Protein 7XBJ (pdb70)

Solvent-accessible surface area: 27353 Å² total; per-residue (Å²): 84,110,30,102,246,55,32,36,0,5,94,1,0,11,33,0,5,138,19,0,114,14,198,143,39,41,15,43,82,0,8,13,5,0,3,0,9,0,0,4,43,30,34,15,58,78,79,100,89,9,53,118,44,18,108,97,32,64,97,45,0,5,144,23,2,50,107,26,0,44,69,0,8,26,16,0,5,6,86,85,0,25,90,21,0,48,53,0,0,46,25,0,2,100,40,7,37,144,116,28,86,26,146,99,130,38,57,26,78,0,0,63,6,42,146,72,62,6,74,87,15,55,73,48,4,30,0,0,0,0,0,3,21,0,6,26,146,14,48,102,100,32,134,123,104,48,22,15,28,4,10,82,36,1,13,26,0,0,2,0,0,1,0,10,5,36,0,0,133,44,0,8,45,87,122,7,6,107,64,24,126,116,160,24,31,100,34,0,77,134,161,86,50,8,46,115,11,3,0,33,17,48,194,108,58,18,29,2,14,8,91,81,9,62,112,48,67,67,50,10,21,0,75,136,8,66,90,35,0,38,120,94,1,11,34,9,0,34,38,0,0,83,0,65,73,1,84,13,16,78,102,134,66,60,41,64,107,87,51,183,50,222,61,48,43,7,11,104,6,9,149,95,15,74,0,10,0,23,22,53,101,119,90,48,37,0,48,0,18,3,0,0,57,103,88,195,153,51,76,100,21,123,27,46,109,153,133,32,22,0,9,76,3,0,13,33,1,4,146,17,0,115,21,192,165,42,51,16,47,100,0,10,18,3,0,2,0,9,1,0,3,15,27,32,14,54,76,82,100,92,13,60,149,39,15,106,128,51,90,71,55,0,7,150,33,2,51,97,21,0,37,51,0,15,24,2,1,6,10,72,69,1,30,87,0,0,43,32,0,0,59,22,10,26,130,115,117,63,67,107,0,2,60,6,48,147,31,98,80,161,119,17,55,67,50,21,36,0,0,0,0,0,12,25,0,2,27,134,14,140,101,51,25,44,102,33,0,13,21,0,0,0,2,0,1,1,7,4,40,0,0,132,53,0,6,29,133,105,7,9,119,65,43,112,130,45,75,74,25,91,105,101,36,9,39,103,34,1,2,50,37,141,84,32,22,2,19,13,94,42,10,71,80,76,64,99,111,13,52,1,38,118,10,68,97,43,0,31,111,86,2,20,42,4,0,44,31,0,0,74,20,65,57,2,137,7,6,94,82,53,84,48,69,96,51,120,40,129,46,52,52,14,10,54,13,25,126,65,25,10,0,28,0,31,15,51,108,116,89,60,28,0,59,0,47,30,2,2,104,102,258

Foldseek 3Di:
DDFDVPAVLLVLLVLLCVQLPLFPDLLNSLSSLLLSVLCVLVPNRDCVVDPVCLSHDNQVVLVVSLVSLVSLLLCLLALCNAVVLLVSLVVSLVCCDPVNPAHQQHFDLFQVTRPPGNVPDDSLNSSRVSLLSNPPSQDPPDDDPSSNSSSVSSVLVSLSNLQSYVNVVQQLDQCSAVVDDPVSNVCCVVVCSQPPPSHDHPVLSAAEHAPLCNVPVVLEPLVVDDPQLNVLVSCQNNVRSSPDASQCCVCVSRAWAADPDDQKIWTDSDPAWIWIWGADPPVNYIYTRHTGGHDD/DFDVFDFDPVVGPLLVLLVLLCVLLPLAPDLLNSLSSLLSSSLCRRVPNHHCVVDPPCCSPDNVVVLVVSVVSLLSLLLCLLALCNLVVLLVSLVVSLVVVFDDFQVGRPPDSVRQDSLSSSRVSLQSPCPSQPPVSSVSSVLVSLSNVASYVNLVQQADQVSVVVDDPPPVCVCPSQPPPSHDHVHAAEHAVLCNPPVVLEPLVVDDPQLNVLVSVQNSVRSSPDASVCNVVSCKADDPDDQWIWHDSDPAWIWIWGADPPVNYIYTNHTTGDD

Secondary structure (DSSP, 8-state):
-------HHHHHHHHHHHHTT----HHHHHHHHHHHHHHHHTT--SGGGS-TTTTT-HHHHHHHHHHHHHHHHHHHHSTTHHHHHHHHHHHHHHHHHHSSS--SS-----TTTTT--GGG--HHHHHHHHHHHHHTT--SS--STTHHHHHHHHHHHHHHHHHHSTHHHHHTSTHHHHTS-HHHHHHHHHTTTT-TTT--------EEE-HHHHH-GGGB-GGGS-HHHHHHHHHHHHHHHTT--S-TT------EEE-SSTTEEEEE-SSS-EEEEEEETTTTEEEEEEEESPP-/------------HHHHHHHHHHHHTT----HHHHHHHHHHHHHHHHTT--SGGGS-TTTTT-HHHHHHHHHHHHHHHHHHHHSTTHHHHHHHHHHHHHH------TTTTTS-GGG--HHHHHHHHHHHHHTT---HHHHHHHHHHHHHHHHSSHHHHHTSTHHHHTS----TTT--TT-TTT------EEE-HHHHSSGGGB-GGGS-HHHHHHHHHHHHHHHTT--GGGTTT--EEE-SSTT-EEEESSSSEEEEEEEETTTTEEEEEEEEE--

Structure (mmCIF, N/CA/C/O backbone):
data_7XBJ
#
_entry.id   7XBJ
#
_cell.length_a   94.576
_cell.length_b   97.029
_cell.length_c   147.953
_cell.angle_alpha   90.000
_cell.angle_beta   90.000
_cell.angle_gamma   90.000
#
_symmetry.space_group_name_H-M   'I 21 21 21'
#
loop_
_entity.id
_entity.type
_entity.pdbx_description
1 polymer '40kDa insecticidal toxin'
2 water water
#
loop_
_atom_site.group_PDB
_atom_site.id
_atom_site.type_symbol
_atom_site.label_atom_id
_atom_site.label_alt_id
_atom_site.label_comp_id
_atom_site.label_asym_id
_atom_site.label_entity_id
_atom_site.label_seq_id
_atom_site.pdbx_PDB_ins_code
_atom_site.Cartn_x
_atom_site.Cartn_y
_atom_site.Cartn_z
_atom_site.occupancy
_atom_site.B_iso_or_equiv
_atom_site.auth_seq_id
_atom_site.auth_comp_id
_atom_site.auth_asym_id
_atom_site.auth_atom_id
_atom_site.pdbx_PDB_model_num
ATOM 1 N N . PRO A 1 5 ? 26.63514 -2.24786 -35.19681 1.000 70.01416 5 PRO A N 1
ATOM 2 C CA . PRO A 1 5 ? 27.44966 -1.12830 -35.67242 1.000 74.63885 5 PRO A CA 1
ATOM 3 C C . PRO A 1 5 ? 28.90588 -1.32049 -35.29185 1.000 67.79950 5 PRO A C 1
ATOM 4 O O . PRO A 1 5 ? 29.65296 -1.98736 -36.00729 1.000 78.66020 5 PRO A O 1
ATOM 8 N N . VAL A 1 6 ? 29.30949 -0.71397 -34.17804 1.000 76.38667 6 VAL A N 1
ATOM 9 C CA . VAL A 1 6 ? 30.65166 -0.88251 -33.64707 1.000 70.88954 6 VAL A CA 1
ATOM 10 C C . VAL A 1 6 ? 30.51565 -1.23339 -32.17360 1.000 73.99196 6 VAL A C 1
ATOM 11 O O . VAL A 1 6 ? 29.45826 -1.06191 -31.56207 1.000 81.02999 6 VAL A O 1
ATOM 15 N N . THR A 1 7 ? 31.61304 -1.71266 -31.60226 1.000 87.30107 7 THR A N 1
ATOM 16 C CA . THR A 1 7 ? 31.68880 -2.01598 -30.18403 1.000 73.70154 7 THR A CA 1
ATOM 17 C C . THR A 1 7 ? 32.81322 -1.18946 -29.57814 1.000 77.63689 7 THR A C 1
ATOM 18 O O . THR A 1 7 ? 33.81546 -0.89820 -30.23863 1.000 90.05848 7 THR A O 1
ATOM 22 N N . THR A 1 8 ? 32.63152 -0.79728 -28.32268 1.000 80.40285 8 THR A N 1
ATOM 23 C CA . THR A 1 8 ? 33.51285 0.18484 -27.70156 1.000 92.69706 8 THR A CA 1
ATOM 24 C C . THR A 1 8 ? 34.79048 -0.46349 -27.17097 1.000 92.47003 8 THR A C 1
ATOM 25 O O . THR A 1 8 ? 34.93403 -0.69941 -25.97126 1.000 87.83531 8 THR A O 1
ATOM 29 N N . TYR A 1 28 ? 42.91341 -4.61036 -23.84881 1.000 112.69385 28 TYR A N 1
ATOM 30 C CA . TYR A 1 28 ? 41.74979 -5.14644 -23.15280 1.000 111.00274 28 TYR A CA 1
ATOM 31 C C . TYR A 1 28 ? 40.63866 -5.49776 -24.13784 1.000 99.18061 28 TYR A C 1
ATOM 32 O O . TYR A 1 28 ? 40.79838 -5.35295 -25.34976 1.000 96.08651 28 TYR A O 1
ATOM 41 N N . GLN A 1 29 ? 39.51655 -5.95838 -23.60930 1.000 98.06499 29 GLN A N 1
ATOM 42 C CA . GLN A 1 29 ? 38.34964 -6.30051 -24.40364 1.000 79.15904 29 GLN A CA 1
ATOM 43 C C . GLN A 1 29 ? 37.31296 -5.18617 -24.33510 1.000 71.28122 29 GLN A C 1
ATOM 44 O O . GLN A 1 29 ? 37.22193 -4.47965 -23.32581 1.000 65.05446 29 GLN A O 1
ATOM 50 N N . PRO A 1 30 ? 36.52287 -4.99364 -25.39331 1.000 56.98914 30 PRO A N 1
ATOM 51 C CA . PRO A 1 30 ? 35.46821 -3.97552 -25.33848 1.000 50.60397 30 PRO A CA 1
ATOM 52 C C . PRO A 1 30 ? 34.48267 -4.27440 -24.21909 1.000 54.07516 30 PRO A C 1
ATOM 53 O O . PRO A 1 30 ? 34.24307 -5.43090 -23.86490 1.000 53.15573 30 PRO A O 1
ATOM 57 N N . VAL A 1 31 ? 33.90461 -3.20572 -23.66353 1.000 52.86732 31 VAL A N 1
ATOM 58 C CA . VAL A 1 31 ? 32.99217 -3.35110 -22.53143 1.000 48.95753 31 VAL A CA 1
ATOM 59 C C . VAL A 1 31 ? 31.78401 -4.20304 -22.90232 1.000 41.91324 31 VAL A C 1
ATOM 60 O O . VAL A 1 31 ? 31.25900 -4.94352 -22.06230 1.000 47.75185 31 VAL A O 1
ATOM 64 N N . GLU A 1 32 ? 31.32064 -4.11895 -24.15406 1.000 45.56396 32 GLU A N 1
ATOM 65 C CA . GLU A 1 32 ? 30.15694 -4.90150 -24.55786 1.000 37.32818 32 GLU A CA 1
ATOM 66 C C . GLU A 1 32 ? 30.44450 -6.39449 -24.49275 1.000 45.44491 32 GLU A C 1
ATOM 67 O O . GLU A 1 32 ? 29.54670 -7.18803 -24.18788 1.000 40.74672 32 GLU A O 1
ATOM 73 N N . LYS A 1 33 ? 31.68614 -6.79492 -24.77314 1.000 34.50673 33 LYS A N 1
ATOM 74 C CA . LYS A 1 33 ? 32.05214 -8.20250 -24.68071 1.000 44.16953 33 LYS A CA 1
ATOM 75 C C . LYS A 1 33 ? 32.21296 -8.63327 -23.22812 1.000 41.53514 33 LYS A C 1
ATOM 76 O O . LYS A 1 33 ? 31.86596 -9.76500 -22.87231 1.000 44.29196 33 LYS A O 1
ATOM 82 N N . GLN A 1 34 ? 32.73254 -7.74490 -22.37586 1.000 42.29618 34 GLN A N 1
ATOM 83 C CA . GLN A 1 34 ? 32.79058 -8.04431 -20.94895 1.000 45.64356 34 GLN A CA 1
ATOM 84 C C . GLN A 1 34 ? 31.39021 -8.21175 -20.37574 1.000 43.10472 34 GLN A C 1
ATOM 85 O O . GLN A 1 34 ? 31.13405 -9.13728 -19.59660 1.000 42.96038 34 GLN A O 1
ATOM 91 N N . ILE A 1 35 ? 30.47106 -7.31949 -20.75069 1.000 38.63393 35 ILE A N 1
ATOM 92 C CA . ILE A 1 35 ? 29.08375 -7.44060 -20.31251 1.000 35.82027 35 ILE A CA 1
ATOM 93 C C . ILE A 1 35 ? 28.46019 -8.71595 -20.86303 1.000 41.72545 35 ILE A C 1
ATOM 94 O O . ILE A 1 35 ? 27.74532 -9.43379 -20.15169 1.000 46.97277 35 ILE A O 1
ATOM 99 N N . ALA A 1 36 ? 28.71125 -9.01111 -22.14200 1.000 40.46449 36 ALA A N 1
ATOM 100 C CA . ALA A 1 36 ? 28.21627 -10.24990 -22.73440 1.000 35.89867 36 ALA A CA 1
ATOM 101 C C . ALA A 1 36 ? 28.70463 -11.46452 -21.95716 1.000 43.39971 36 ALA A C 1
ATOM 102 O O . ALA A 1 36 ? 27.96091 -12.43662 -21.77603 1.000 37.04790 36 ALA A O 1
ATOM 104 N N . GLY A 1 37 ? 29.95412 -11.42509 -21.48811 1.000 41.97603 37 GLY A N 1
ATOM 105 C CA . GLY A 1 37 ? 30.46311 -12.51555 -20.67218 1.000 41.61746 37 GLY A CA 1
ATOM 106 C C . GLY A 1 37 ? 29.68275 -12.69010 -19.38429 1.000 39.72956 37 GLY A C 1
ATOM 107 O O . GLY A 1 37 ? 29.35722 -13.81323 -18.99209 1.000 41.16614 37 GLY A O 1
ATOM 108 N N . ASP A 1 38 ? 29.38827 -11.58172 -18.69906 1.000 46.99687 38 ASP A N 1
ATOM 109 C CA . ASP A 1 38 ? 28.57019 -11.65043 -17.49238 1.000 42.18588 38 ASP A CA 1
ATOM 110 C C . ASP A 1 38 ? 27.18723 -12.21212 -17.79682 1.000 41.13077 38 ASP A C 1
ATOM 111 O O . ASP A 1 38 ? 26.65207 -13.01780 -17.02429 1.000 46.42406 38 ASP A O 1
ATOM 116 N N . ILE A 1 39 ? 26.58978 -11.78764 -18.91376 1.000 35.99227 39 ILE A N 1
ATOM 11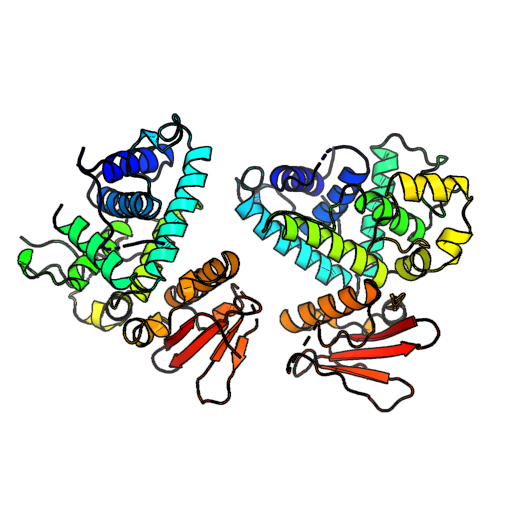7 C CA . ILE A 1 39 ? 25.24885 -12.24355 -19.27248 1.000 39.17966 39 ILE A CA 1
ATOM 118 C C . ILE A 1 39 ? 25.25036 -13.73893 -19.56425 1.000 40.94659 39 ILE A C 1
ATOM 119 O O . ILE A 1 39 ? 24.38501 -14.48140 -19.08495 1.000 45.53587 39 ILE A O 1
ATOM 124 N N . ILE A 1 40 ? 26.22000 -14.20147 -20.35771 1.000 45.13728 40 ILE A N 1
ATOM 125 C CA . ILE A 1 40 ? 26.31375 -15.62573 -20.67118 1.000 47.06325 40 ILE A CA 1
ATOM 126 C C . ILE A 1 40 ? 26.43925 -16.44844 -19.39500 1.000 43.38992 40 ILE A C 1
ATOM 127 O O . ILE A 1 40 ? 25.82972 -17.51750 -19.26469 1.000 49.27964 40 ILE A O 1
ATOM 132 N N . ARG A 1 41 ? 27.22427 -15.96374 -18.43035 1.000 42.40922 41 ARG A N 1
ATOM 133 C CA . ARG A 1 41 ? 27.39993 -16.70541 -17.18530 1.000 44.53473 41 ARG A CA 1
ATOM 134 C C . ARG A 1 41 ? 26.10979 -16.74904 -16.37407 1.000 44.82035 41 ARG A C 1
ATOM 135 O O . ARG A 1 41 ? 25.65402 -17.82757 -15.97596 1.000 54.79713 41 ARG A O 1
ATOM 143 N N . VAL A 1 42 ? 25.50860 -15.58416 -16.11046 1.000 42.44369 42 VAL A N 1
ATOM 144 C CA . VAL A 1 42 ? 24.36119 -15.54649 -15.20695 1.000 50.37067 42 VAL A CA 1
ATOM 145 C C . VAL A 1 42 ? 23.15763 -16.24692 -15.82447 1.000 44.80647 42 VAL A C 1
ATOM 146 O O . VAL A 1 42 ? 22.30993 -16.78594 -15.10313 1.000 53.02220 42 VAL A O 1
ATOM 150 N N . LEU A 1 43 ? 23.06286 -16.27327 -17.15362 1.000 50.46813 43 LEU A N 1
ATOM 151 C CA . LEU A 1 43 ? 22.01063 -17.04585 -17.79769 1.000 48.75838 43 LEU A CA 1
ATOM 152 C C . LEU A 1 43 ? 22.36532 -18.52207 -17.89565 1.000 54.01875 43 LEU A C 1
ATOM 153 O O . LEU A 1 43 ? 21.52245 -19.31904 -18.32135 1.000 66.56035 43 LEU A O 1
ATOM 158 N N . GLU A 1 44 ? 23.59099 -18.89027 -17.51678 1.000 55.50995 44 GLU A N 1
ATOM 159 C CA . GLU A 1 44 ? 24.02206 -20.28103 -17.37700 1.000 61.69248 44 GLU A CA 1
ATOM 160 C C . GLU A 1 44 ? 23.89824 -21.03570 -18.70282 1.000 61.87592 44 GLU A C 1
ATOM 161 O O . GLU A 1 44 ? 23.18134 -22.03044 -18.83018 1.000 61.35155 44 GLU A O 1
ATOM 167 N N . PHE A 1 45 ? 24.63439 -20.53233 -19.69740 1.000 62.94453 45 PHE A N 1
ATOM 168 C CA . PHE A 1 45 ? 24.66435 -21.16565 -21.01181 1.000 62.29143 45 PHE A CA 1
ATOM 169 C C . PHE A 1 45 ? 25.40958 -22.49432 -20.97096 1.000 80.45024 45 PHE A C 1
ATOM 170 O O . PHE A 1 45 ? 24.97122 -23.47651 -21.58143 1.000 89.28371 45 PHE A O 1
ATOM 178 N N . LYS A 1 46 ? 26.54236 -22.53763 -20.27368 1.000 64.06380 46 LYS A N 1
ATOM 179 C CA . LYS A 1 46 ? 27.46270 -23.67149 -20.33838 1.000 97.53582 46 LYS A CA 1
ATOM 180 C C . LYS A 1 46 ? 26.80389 -24.97956 -19.90542 1.000 95.28331 46 LYS A C 1
ATOM 181 O O . LYS A 1 46 ? 26.56579 -25.20395 -18.71961 1.000 92.18104 46 LYS A O 1
ATOM 187 N N . TYR A 1 56 ? 35.46615 -22.47832 -21.59563 1.000 95.25845 56 TYR A N 1
ATOM 188 C CA . TYR A 1 56 ? 35.29492 -21.09725 -22.03555 1.000 82.45783 56 TYR A CA 1
ATOM 189 C C . TYR A 1 56 ? 36.22412 -20.79544 -23.20915 1.000 84.53670 56 TYR A C 1
ATOM 190 O O . TYR A 1 56 ? 37.08825 -19.92014 -23.13256 1.000 93.50414 56 TYR A O 1
ATOM 199 N N . GLY A 1 57 ? 36.02593 -21.53107 -24.29372 1.000 70.48116 57 GLY A N 1
ATOM 200 C CA . GLY A 1 57 ? 36.86274 -21.49947 -25.48297 1.000 66.14516 57 GLY A CA 1
ATOM 201 C C . GLY A 1 57 ? 36.25613 -20.68442 -26.60525 1.000 68.80253 57 GLY A C 1
ATOM 202 O O . GLY A 1 57 ? 35.62159 -19.64855 -26.37709 1.000 60.44605 57 GLY A O 1
ATOM 203 N N . ILE A 1 58 ? 36.45235 -21.16070 -27.83624 1.000 63.69710 58 ILE A N 1
ATOM 204 C CA . ILE A 1 58 ? 36.10100 -20.36710 -29.00944 1.000 61.89120 58 ILE A CA 1
ATOM 205 C C . ILE A 1 58 ? 34.59889 -20.39073 -29.29032 1.000 66.34846 58 ILE A C 1
ATOM 206 O O . ILE A 1 58 ? 34.06210 -19.44051 -29.87300 1.000 68.48607 58 ILE A O 1
ATOM 211 N N . ALA A 1 59 ? 33.88828 -21.44264 -28.87323 1.000 62.20036 59 ALA A N 1
ATOM 212 C CA . ALA A 1 59 ? 32.43380 -21.43030 -29.00038 1.000 61.82940 59 ALA A CA 1
ATOM 213 C C . ALA A 1 59 ? 31.80485 -20.41332 -28.05997 1.000 60.26631 59 ALA A C 1
ATOM 214 O O . ALA A 1 59 ? 30.76348 -19.82781 -28.38031 1.000 57.85937 59 ALA A O 1
ATOM 216 N N . TYR A 1 60 ? 32.43231 -20.18769 -26.90588 1.000 57.92609 60 TYR A N 1
ATOM 217 C CA . TYR A 1 60 ? 31.96527 -19.17058 -25.97224 1.000 53.72595 60 TYR A CA 1
ATOM 218 C C . TYR A 1 60 ? 32.27018 -17.77180 -26.49493 1.000 59.23478 60 TYR A C 1
ATOM 219 O O . TYR A 1 60 ? 31.43267 -16.86800 -26.39064 1.000 47.10941 60 TYR A O 1
ATOM 228 N N . ARG A 1 61 ? 33.46805 -17.57285 -27.05505 1.000 41.64211 61 ARG A N 1
ATOM 229 C CA . ARG A 1 61 ? 33.82854 -16.26408 -27.59019 1.000 49.55431 61 ARG A CA 1
ATOM 230 C C . ARG A 1 61 ? 32.97818 -15.90049 -28.80046 1.000 51.73107 61 ARG A C 1
ATOM 231 O O . ARG A 1 61 ? 32.69781 -14.71757 -29.02538 1.000 52.52650 61 ARG A O 1
ATOM 239 N N . ALA A 1 62 ? 32.56692 -16.89618 -29.58967 1.000 52.15301 62 ALA A N 1
ATOM 240 C CA . ALA A 1 62 ? 31.65569 -16.63888 -30.69984 1.000 44.88660 62 ALA A CA 1
ATOM 241 C C . ALA A 1 62 ? 30.31825 -16.11305 -30.19441 1.000 48.93521 62 ALA A C 1
ATOM 242 O O . ALA A 1 62 ? 29.78372 -15.12988 -30.72034 1.000 46.48654 62 ALA A O 1
ATOM 244 N N . LYS A 1 63 ? 29.76160 -16.75969 -29.16586 1.000 44.73984 63 LYS A N 1
ATOM 245 C CA . LYS A 1 63 ? 28.52212 -16.27406 -28.56839 1.000 40.50964 63 LYS A CA 1
ATOM 246 C C . LYS A 1 63 ? 28.72188 -14.92981 -27.88143 1.000 45.81487 63 LYS A C 1
ATOM 247 O O . LYS A 1 63 ? 27.79755 -14.10996 -27.84543 1.000 44.68588 63 LYS A O 1
ATOM 253 N N . LYS A 1 64 ? 29.91244 -14.68846 -27.32721 1.000 44.68523 64 LYS A N 1
ATOM 254 C CA . LYS A 1 64 ? 30.19603 -13.38882 -26.72884 1.000 40.76797 64 LYS A CA 1
ATOM 255 C C . LYS A 1 64 ? 30.15263 -12.28281 -27.77558 1.000 51.83780 64 LYS A C 1
ATOM 256 O O . LYS A 1 64 ? 29.69550 -11.16957 -27.49304 1.000 42.08570 64 LYS A O 1
ATOM 262 N N . VAL A 1 65 ? 30.62619 -12.57071 -28.99097 1.000 40.33202 65 VAL A N 1
ATOM 263 C CA . VAL A 1 65 ? 30.55128 -11.59266 -30.07410 1.000 37.30871 65 VAL A CA 1
ATOM 264 C C . VAL A 1 65 ? 29.09788 -11.26042 -30.39024 1.000 41.22206 65 VAL A C 1
ATOM 265 O O . VAL A 1 65 ? 28.72281 -10.08913 -30.51892 1.000 43.26821 65 VAL A O 1
ATOM 269 N N . ILE A 1 66 ? 28.25948 -12.29012 -30.52700 1.000 42.31540 66 ILE A N 1
ATOM 270 C CA . ILE A 1 66 ? 26.85943 -12.07466 -30.88545 1.000 39.25152 66 ILE A CA 1
ATOM 271 C C . ILE A 1 66 ? 26.16250 -11.21765 -29.83684 1.000 41.09528 66 ILE A C 1
ATOM 272 O O . ILE A 1 66 ? 25.51166 -10.21584 -30.15756 1.000 39.81698 66 ILE A O 1
ATOM 277 N N . ILE A 1 67 ? 26.28841 -11.59973 -28.56494 1.000 36.98245 67 ILE A N 1
ATOM 278 C CA . ILE A 1 67 ? 25.59426 -10.87054 -27.50991 1.000 38.25697 67 ILE A CA 1
ATOM 279 C C . ILE A 1 67 ? 26.19576 -9.48158 -27.32522 1.000 38.42150 67 ILE A C 1
ATOM 280 O O . ILE A 1 67 ? 25.48290 -8.52975 -26.98013 1.000 30.29605 67 ILE A O 1
ATOM 285 N N . ALA A 1 68 ? 27.49738 -9.32696 -27.58209 1.000 29.93468 68 ALA A N 1
ATOM 286 C CA . ALA A 1 68 ? 28.08999 -7.99299 -27.56989 1.000 46.52670 68 ALA A CA 1
ATOM 287 C C . ALA A 1 68 ? 27.41740 -7.08576 -28.59286 1.000 41.52097 68 ALA A C 1
ATOM 288 O O . ALA A 1 68 ? 27.15223 -5.91080 -28.31318 1.000 38.14185 68 ALA A O 1
ATOM 290 N N . TYR A 1 69 ? 27.12712 -7.61463 -29.78412 1.000 35.23512 69 TYR A N 1
ATOM 291 C CA . TYR A 1 69 ? 26.48872 -6.80019 -30.81191 1.000 36.03543 69 TYR A CA 1
ATOM 292 C C . TYR A 1 69 ? 25.02225 -6.53877 -30.49864 1.000 39.94555 69 TYR A C 1
ATOM 293 O O . TYR A 1 69 ? 24.50548 -5.46473 -30.82662 1.000 42.38912 69 TYR A O 1
ATOM 302 N N . ALA A 1 70 ? 24.33610 -7.50023 -29.87561 1.000 33.84557 70 ALA A N 1
ATOM 303 C CA . ALA A 1 70 ? 22.97480 -7.24891 -29.41284 1.000 35.83793 70 ALA A CA 1
ATOM 304 C C . ALA A 1 70 ? 22.94020 -6.09856 -28.41395 1.000 42.75782 70 ALA A C 1
ATOM 305 O O . ALA A 1 70 ? 22.01711 -5.27551 -28.43097 1.000 40.43295 70 ALA A O 1
ATOM 307 N N . LEU A 1 71 ? 23.93397 -6.03524 -27.52562 1.000 39.66559 71 LEU A N 1
ATOM 308 C CA . LEU A 1 71 ? 24.05976 -4.89401 -26.62464 1.000 41.82717 71 LEU A CA 1
ATOM 309 C C . LEU A 1 71 ? 24.33551 -3.60765 -27.39647 1.000 41.33169 71 LEU A C 1
ATOM 310 O O . LEU A 1 71 ? 23.76527 -2.55355 -27.08834 1.000 41.47858 71 LEU A O 1
ATOM 315 N N . ALA A 1 72 ? 25.21745 -3.67263 -28.39724 1.000 35.75251 72 ALA A N 1
ATOM 316 C CA . ALA A 1 72 ? 25.58478 -2.47679 -29.15153 1.000 43.43908 72 ALA A CA 1
ATOM 317 C C . ALA A 1 72 ? 24.37423 -1.86421 -29.84673 1.000 38.78510 72 ALA A C 1
ATOM 318 O O . ALA A 1 72 ? 24.11866 -0.66075 -29.72258 1.000 41.21821 72 ALA A O 1
ATOM 320 N N . VAL A 1 73 ? 23.62086 -2.67610 -30.59591 1.000 37.47659 73 VAL A N 1
ATOM 321 C CA . VAL A 1 73 ? 22.47009 -2.15483 -31.32675 1.000 36.99107 73 VAL A CA 1
ATOM 322 C C . VAL A 1 73 ? 21.36918 -1.67541 -30.39280 1.000 38.39749 73 VAL A C 1
ATOM 323 O O . VAL A 1 73 ? 20.52904 -0.86545 -30.79834 1.000 35.23006 73 VAL A O 1
ATOM 327 N N . SER A 1 74 ? 21.34571 -2.15454 -29.15240 1.000 41.32970 74 SER A N 1
ATOM 328 C CA . SER A 1 74 ? 20.39192 -1.69080 -28.15651 1.000 35.18673 74 SER A CA 1
ATOM 329 C C . SER A 1 74 ? 20.88020 -0.46275 -27.40243 1.000 40.65241 74 SER A C 1
ATOM 330 O O . SER A 1 74 ? 20.19227 -0.00419 -26.48527 1.000 42.25985 74 SER A O 1
ATOM 333 N N . GLY A 1 75 ? 22.04585 0.07343 -27.76205 1.000 42.37292 75 GLY A N 1
ATOM 334 C CA . GLY A 1 75 ? 22.56702 1.27253 -27.13976 1.000 37.81770 75 GLY A CA 1
ATOM 335 C C . GLY A 1 75 ? 23.25814 1.07095 -25.81197 1.000 36.96238 75 GLY A C 1
ATOM 336 O O . GLY A 1 75 ? 23.49584 2.05631 -25.10289 1.000 38.38855 75 GLY A O 1
ATOM 337 N N . ILE A 1 76 ? 23.59226 -0.16470 -25.45062 1.000 39.26599 76 ILE A N 1
ATOM 338 C CA . ILE A 1 76 ? 24.29387 -0.44821 -24.20388 1.000 36.23871 76 ILE A CA 1
ATOM 339 C C . ILE A 1 76 ? 25.79314 -0.44135 -24.47907 1.000 42.47633 76 ILE A C 1
ATOM 340 O O . ILE A 1 76 ? 26.32104 -1.33757 -25.14302 1.000 43.20209 76 ILE A O 1
ATOM 345 N N . HIS A 1 77 ? 26.47786 0.57956 -23.96793 1.000 39.46722 77 HIS A N 1
ATOM 346 C CA . HIS A 1 77 ? 27.91476 0.72475 -24.13115 1.000 44.62866 77 HIS A CA 1
ATOM 347 C C . HIS A 1 77 ? 28.62149 0.99838 -22.81038 1.000 52.72367 77 HIS A C 1
ATOM 348 O O . HIS A 1 77 ? 29.83065 1.25183 -22.81343 1.000 49.46805 77 HIS A O 1
ATOM 355 N N . ASN A 1 78 ? 27.89701 0.98535 -21.69285 1.000 45.33402 78 ASN A N 1
ATOM 356 C CA . ASN A 1 78 ? 28.45948 1.17362 -20.36497 1.000 42.66466 78 ASN A CA 1
ATOM 357 C C . ASN A 1 78 ? 27.70100 0.29477 -19.38411 1.000 42.37405 78 ASN A C 1
ATOM 358 O O . ASN A 1 78 ? 26.50276 0.05207 -19.54851 1.000 47.08114 78 ASN A O 1
ATOM 363 N N . VAL A 1 79 ? 28.41156 -0.19321 -18.36399 1.000 50.65294 79 VAL A N 1
ATOM 364 C CA . VAL A 1 79 ? 27.75126 -0.99222 -17.33509 1.000 50.45901 79 VAL A CA 1
ATOM 365 C C . VAL A 1 79 ? 26.70081 -0.16943 -16.60339 1.000 44.50028 79 VAL A C 1
ATOM 366 O O . VAL A 1 79 ? 25.73214 -0.72086 -16.06653 1.000 51.52545 79 VAL A O 1
ATOM 370 N N . SER A 1 80 ? 26.86713 1.15552 -16.56923 1.000 40.71974 80 SER A N 1
ATOM 371 C CA . SER A 1 80 ? 25.91234 2.02624 -15.89410 1.000 47.16342 80 SER A CA 1
ATOM 372 C C . SER A 1 80 ? 24.59037 2.14952 -16.63830 1.000 52.56353 80 SER A C 1
ATOM 373 O O . SER A 1 80 ? 23.63905 2.70889 -16.08263 1.000 48.66236 80 SER A O 1
ATOM 376 N N . GLN A 1 81 ? 24.50360 1.64171 -17.86542 1.000 48.53960 81 GLN A N 1
ATOM 377 C CA . GLN A 1 81 ? 23.25883 1.64999 -18.61906 1.000 49.23064 81 GLN A CA 1
ATOM 378 C C . GLN A 1 81 ? 22.40849 0.41310 -18.36762 1.000 44.73585 81 GLN A C 1
ATOM 379 O O . GLN A 1 81 ? 21.25722 0.36616 -18.81598 1.000 51.11777 81 GLN A O 1
ATOM 385 N N . LEU A 1 82 ? 22.95000 -0.57947 -17.68732 1.000 49.80247 82 LEU A N 1
ATOM 386 C CA . LEU A 1 82 ? 22.27961 -1.79133 -17.25478 1.000 45.83584 82 LEU A CA 1
ATOM 387 C C . LEU A 1 82 ? 21.83484 -1.65777 -15.80946 1.000 43.31634 82 LEU A C 1
ATOM 388 O O . LEU A 1 82 ? 22.35183 -0.81858 -15.06517 1.000 45.45518 82 LEU A O 1
ATOM 393 N N . PRO A 1 83 ? 20.86487 -2.45939 -15.37258 1.000 51.47730 83 PRO A N 1
ATOM 394 C CA . PRO A 1 83 ? 20.59437 -2.54204 -13.93497 1.000 45.34780 83 PRO A CA 1
ATOM 395 C C . PRO A 1 83 ? 21.84325 -3.01304 -13.20481 1.000 46.33020 83 PRO A C 1
ATOM 396 O O . PRO A 1 83 ? 22.61389 -3.82392 -13.72249 1.000 47.48807 83 PRO A O 1
ATOM 400 N N . GLU A 1 84 ? 22.04579 -2.48753 -11.99380 1.000 45.75728 84 GLU A N 1
ATOM 401 C CA . GLU A 1 84 ? 23.26338 -2.78964 -11.24816 1.000 54.81996 84 GLU A CA 1
ATOM 402 C C . GLU A 1 84 ? 23.39817 -4.27172 -10.92875 1.000 56.47513 84 GLU A C 1
ATOM 403 O O . GLU A 1 84 ? 24.51621 -4.74709 -10.70266 1.000 66.72081 84 GLU A O 1
ATOM 406 N N . ASP A 1 85 ? 22.29092 -5.01201 -10.91880 1.000 49.65792 85 ASP A N 1
ATOM 407 C CA . ASP A 1 85 ? 22.28633 -6.43138 -10.59558 1.000 60.46289 85 ASP A CA 1
ATOM 408 C C . ASP A 1 85 ? 22.26677 -7.31429 -11.84123 1.000 49.77763 85 ASP A C 1
ATOM 409 O O . ASP A 1 85 ? 21.92051 -8.49760 -11.75047 1.000 56.99925 85 ASP A O 1
ATOM 414 N N . TYR A 1 86 ? 22.63327 -6.75802 -13.00096 1.000 45.73713 86 TYR A N 1
ATOM 415 C CA . TYR A 1 86 ? 22.57870 -7.51566 -14.24887 1.000 42.14031 86 TYR A CA 1
ATOM 416 C C . TYR A 1 86 ? 23.44894 -8.76710 -14.18981 1.000 45.98707 86 TYR A C 1
ATOM 417 O O . TYR A 1 86 ? 23.08960 -9.80714 -14.75380 1.000 51.48877 86 TYR A O 1
ATOM 426 N N . TYR A 1 87 ? 24.59242 -8.69257 -13.50759 1.000 45.02389 87 TYR A N 1
ATOM 427 C CA . TYR A 1 87 ? 25.52305 -9.81416 -13.47356 1.000 40.70340 87 TYR A CA 1
ATOM 428 C C . TYR A 1 87 ? 25.10555 -10.90814 -12.50185 1.000 45.72930 87 TYR A C 1
ATOM 429 O O . TYR A 1 87 ? 25.72201 -11.97933 -12.50087 1.000 48.62980 87 TYR A O 1
ATOM 438 N N . LYS A 1 88 ? 24.07860 -10.67532 -11.68583 1.000 46.33158 88 LYS A N 1
ATOM 439 C CA . LYS A 1 88 ? 23.71025 -11.61453 -10.63946 1.000 44.50443 88 LYS A CA 1
ATOM 440 C C . LYS A 1 88 ? 22.23873 -12.00039 -10.62860 1.000 47.79298 88 LYS A C 1
ATOM 441 O O . LYS A 1 88 ? 21.86183 -12.87653 -9.84235 1.000 51.79526 88 LYS A O 1
ATOM 447 N N . ASN A 1 89 ? 21.40299 -11.39658 -11.46788 1.000 44.24784 89 ASN A N 1
ATOM 448 C CA . ASN A 1 89 ? 19.96457 -11.65306 -11.47419 1.000 60.26482 89 ASN A CA 1
ATOM 449 C C . ASN A 1 89 ? 19.60116 -12.36039 -12.77539 1.000 58.87618 89 ASN A C 1
ATOM 450 O O . ASN A 1 89 ? 19.49261 -11.72620 -13.82745 1.000 57.89903 89 ASN A O 1
ATOM 455 N N . LYS A 1 90 ? 19.39731 -13.67687 -12.69016 1.000 58.81827 90 LYS A N 1
ATOM 456 C CA . LYS A 1 90 ? 19.10548 -14.47083 -13.87988 1.000 54.51388 90 LYS A CA 1
ATOM 457 C C . LYS A 1 90 ? 17.77351 -14.08031 -14.51038 1.000 54.85546 90 LYS A C 1
ATOM 458 O O . LYS A 1 90 ? 17.66704 -13.97645 -15.73829 1.000 55.92733 90 LYS A O 1
ATOM 464 N N . ASP A 1 91 ? 16.74591 -13.85740 -13.68903 1.000 62.10173 91 ASP A N 1
ATOM 465 C CA . ASP A 1 91 ? 15.41219 -13.61160 -14.22819 1.000 57.22223 91 ASP A CA 1
ATOM 466 C C . ASP A 1 91 ? 15.33591 -12.24935 -14.90431 1.000 55.63696 91 ASP A C 1
ATOM 467 O O . ASP A 1 91 ? 14.84741 -12.13231 -16.03420 1.000 52.19536 91 ASP A O 1
ATOM 472 N N . ASN A 1 92 ? 15.80239 -11.20398 -14.21917 1.000 55.59539 92 ASN A N 1
ATOM 473 C CA . ASN A 1 92 ? 15.78657 -9.86462 -14.79901 1.000 64.55010 92 ASN A CA 1
ATOM 474 C C . ASN A 1 92 ? 16.67941 -9.78143 -16.03249 1.000 59.87974 92 ASN A C 1
ATOM 475 O O . ASN A 1 92 ? 16.26476 -9.27003 -17.07905 1.000 53.17998 92 ASN A O 1
ATOM 480 N N . THR A 1 93 ? 17.91406 -10.28294 -15.92803 1.000 53.87596 93 THR A N 1
ATOM 481 C CA . THR A 1 93 ? 18.84999 -10.18318 -17.04514 1.000 50.79174 93 THR A CA 1
ATOM 482 C C . THR A 1 93 ? 18.37860 -10.99913 -18.24175 1.000 43.21922 93 THR A C 1
ATOM 483 O O . THR A 1 93 ? 18.56799 -10.58725 -19.39182 1.000 45.75361 93 THR A O 1
ATOM 487 N N . GLY A 1 94 ? 17.75065 -12.14940 -17.99339 1.000 46.49825 94 GLY A N 1
ATOM 488 C CA . GLY A 1 94 ? 17.18254 -12.91656 -19.08922 1.000 45.67997 94 GLY A CA 1
ATOM 489 C C . GLY A 1 94 ? 16.16652 -12.12217 -19.88616 1.000 50.55119 94 GLY A C 1
ATOM 490 O O . GLY A 1 94 ? 16.09709 -12.23564 -21.11169 1.000 52.31460 94 GLY A O 1
ATOM 491 N N . ARG A 1 95 ? 15.35908 -11.31261 -19.19855 1.000 57.12742 95 ARG A N 1
ATOM 492 C CA . ARG A 1 95 ? 14.36396 -10.49319 -19.88222 1.000 52.76648 95 ARG A CA 1
ATOM 493 C C . ARG A 1 95 ? 15.02435 -9.45766 -20.78259 1.000 49.91461 95 ARG A C 1
ATOM 494 O O . ARG A 1 95 ? 14.70883 -9.36028 -21.97433 1.000 56.25353 95 ARG A O 1
ATOM 502 N N . ILE A 1 96 ? 15.94114 -8.66290 -20.22529 1.000 45.03149 96 ILE A N 1
ATOM 503 C CA . ILE A 1 96 ? 16.56855 -7.61665 -21.02353 1.000 50.41209 96 ILE A CA 1
ATOM 504 C C . ILE A 1 96 ? 17.43437 -8.22399 -22.11958 1.000 44.93047 96 ILE A C 1
ATOM 505 O O . ILE A 1 96 ? 17.53434 -7.66506 -23.21768 1.000 47.80043 96 ILE A O 1
ATOM 510 N N . TYR A 1 97 ? 18.06412 -9.37030 -21.84938 1.000 39.95901 97 TYR A N 1
ATOM 511 C CA . TYR A 1 97 ? 18.82450 -10.06970 -22.88024 1.000 38.28573 97 TYR A CA 1
ATOM 512 C C . TYR A 1 97 ? 17.94763 -10.42185 -24.07633 1.000 49.70581 97 TYR A C 1
ATOM 513 O O . TYR A 1 97 ? 18.36015 -10.25200 -25.22989 1.000 40.17997 97 TYR A O 1
ATOM 522 N N . GLN A 1 98 ? 16.73206 -10.91450 -23.82175 1.000 46.23437 98 GLN A N 1
ATOM 523 C CA . GLN A 1 98 ? 15.84553 -11.29713 -24.91722 1.000 52.17973 98 GLN A CA 1
ATOM 524 C C . GLN A 1 98 ? 15.38959 -10.07825 -25.70999 1.000 53.64411 98 GLN A C 1
ATOM 525 O O . GLN A 1 98 ? 15.20818 -10.15854 -26.93080 1.000 50.86801 98 GLN A O 1
ATOM 531 N N . GLU A 1 99 ? 15.17869 -8.94766 -25.03179 1.000 51.98205 99 GLU A N 1
ATOM 532 C CA . GLU A 1 99 ? 14.90884 -7.70166 -25.74066 1.000 44.42172 99 GLU A CA 1
ATOM 533 C C . GLU A 1 99 ? 16.08356 -7.33814 -26.63911 1.000 48.09103 99 GLU A C 1
ATOM 534 O O . GLU A 1 99 ? 15.90419 -7.00555 -27.81683 1.000 47.10664 99 GLU A O 1
ATOM 540 N N . TYR A 1 100 ? 17.29988 -7.38763 -26.08751 1.000 48.16058 100 TYR A N 1
ATOM 541 C CA . TYR A 1 100 ? 18.48986 -7.04363 -26.85895 1.000 44.20636 100 TYR A CA 1
ATOM 542 C C . TYR A 1 100 ? 18.65380 -7.95935 -28.06574 1.000 36.92072 100 TYR A C 1
ATOM 543 O O . TYR A 1 100 ? 18.98345 -7.49694 -29.16403 1.000 45.29495 100 TYR A O 1
ATOM 552 N N . MET A 1 101 ? 18.43445 -9.26449 -27.88049 1.000 39.04755 101 MET A N 1
ATOM 553 C CA . MET A 1 101 ? 18.57196 -10.20082 -28.99223 1.000 40.90008 101 MET A CA 1
ATOM 554 C C . MET A 1 101 ? 17.53671 -9.92864 -30.07645 1.000 41.95176 101 MET A C 1
ATOM 555 O O . MET A 1 101 ? 17.82634 -10.06661 -31.27092 1.000 44.39139 101 MET A O 1
ATOM 560 N N . SER A 1 102 ? 16.32216 -9.54038 -29.67978 1.000 42.19224 102 SER A N 1
ATOM 561 C CA . SER A 1 102 ? 15.29586 -9.21287 -30.66384 1.000 46.14169 102 SER A CA 1
ATOM 562 C C . SER A 1 102 ? 15.66537 -7.96258 -31.45141 1.000 39.10395 102 SER A C 1
ATOM 563 O O . SER A 1 102 ? 15.40225 -7.88281 -32.65683 1.000 49.70274 102 SER A O 1
ATOM 566 N N . ASN A 1 103 ? 16.26781 -6.97256 -30.78794 1.000 43.02707 103 ASN A N 1
ATOM 567 C CA . ASN A 1 103 ? 16.79018 -5.81744 -31.50996 1.000 39.04037 103 ASN A CA 1
ATOM 568 C C . ASN A 1 103 ? 17.81509 -6.24684 -32.54955 1.000 39.61748 103 ASN A C 1
ATOM 569 O O . ASN A 1 103 ? 17.84423 -5.71374 -33.66510 1.000 44.04180 103 ASN A O 1
ATOM 574 N N . LEU A 1 104 ? 18.66639 -7.21233 -32.19684 1.000 39.92205 104 LEU A N 1
ATOM 575 C CA . LEU A 1 104 ? 19.66698 -7.70667 -33.13512 1.000 31.35797 104 LEU A CA 1
ATOM 576 C C . LEU A 1 104 ? 19.02150 -8.47934 -34.27909 1.000 36.66421 104 LEU A C 1
ATOM 577 O O . LEU A 1 104 ? 19.44920 -8.35835 -35.43320 1.000 44.71315 104 LEU A O 1
ATOM 582 N N . LEU A 1 105 ? 17.99718 -9.28492 -33.97979 1.000 32.74354 105 LEU A N 1
ATOM 583 C CA . LEU A 1 105 ? 17.28319 -9.99163 -35.03895 1.000 39.57731 105 LEU A CA 1
ATOM 584 C C . LEU A 1 105 ? 16.68694 -9.01355 -36.04044 1.000 43.05630 105 LEU A C 1
ATOM 585 O O . LEU A 1 105 ? 16.78060 -9.22308 -37.25567 1.000 38.62395 105 LEU A O 1
ATOM 590 N N . SER A 1 106 ? 16.07013 -7.93584 -35.54614 1.000 34.75858 106 SER A N 1
ATOM 591 C CA . SER A 1 106 ? 15.52739 -6.91410 -36.43608 1.000 42.24744 106 SER A CA 1
ATOM 592 C C . SER A 1 106 ? 16.62324 -6.28740 -37.28699 1.000 38.09061 106 SER A C 1
ATOM 593 O O . SER A 1 106 ? 16.43134 -6.05537 -38.48625 1.000 43.61512 106 SER A O 1
ATOM 596 N N . ALA A 1 107 ? 17.77655 -5.99618 -36.68013 1.000 38.93578 107 ALA A N 1
ATOM 597 C CA . ALA A 1 107 ? 18.89108 -5.44071 -37.43964 1.000 41.41201 107 ALA A CA 1
ATOM 598 C C . ALA A 1 107 ? 19.32262 -6.39071 -38.54844 1.000 37.71772 107 ALA A C 1
ATOM 599 O O . ALA A 1 107 ? 19.64488 -5.95572 -39.66045 1.000 40.94307 107 ALA A O 1
ATOM 601 N N . LEU A 1 108 ? 19.33244 -7.69446 -38.26404 1.000 39.04018 108 LEU A N 1
ATOM 602 C CA . LEU A 1 108 ? 19.68739 -8.67206 -39.28622 1.000 42.25447 108 LEU A CA 1
ATOM 603 C C . LEU A 1 108 ? 18.64678 -8.71244 -40.39817 1.000 37.89204 108 LEU A C 1
ATOM 604 O O . LEU A 1 108 ? 18.98966 -8.89793 -41.57064 1.000 36.22906 108 LEU A O 1
ATOM 609 N N . LEU A 1 109 ? 17.37045 -8.55566 -40.05107 1.000 40.57910 109 LEU A N 1
ATOM 610 C CA . LEU A 1 109 ? 16.30304 -8.56762 -41.04360 1.000 41.54860 109 LEU A CA 1
ATOM 611 C C . LEU A 1 109 ? 16.12452 -7.23101 -41.75445 1.000 36.06529 109 LEU A C 1
ATOM 612 O O . LEU A 1 109 ? 15.34733 -7.16001 -42.71263 1.000 46.79110 109 LEU A O 1
ATOM 617 N N . GLY A 1 110 ? 16.81633 -6.18344 -41.31539 1.000 42.39270 110 GLY A N 1
ATOM 618 C CA . GLY A 1 110 ? 16.69128 -4.86618 -41.90253 1.000 38.42038 110 GLY A CA 1
ATOM 619 C C . GLY A 1 110 ? 17.53959 -4.69805 -43.14997 1.000 43.07508 110 GLY A C 1
ATOM 620 O O . GLY A 1 110 ? 18.14069 -5.63943 -43.67005 1.000 42.96512 110 GLY A O 1
ATOM 621 N N . GLU A 1 111 ? 17.57719 -3.45124 -43.63831 1.000 47.35566 111 GLU A N 1
ATOM 622 C CA . GLU A 1 111 ? 18.26808 -3.15617 -44.89202 1.000 46.43273 111 GLU A CA 1
ATOM 623 C C . GLU A 1 111 ? 19.74401 -3.52444 -44.83537 1.000 44.63873 111 GLU A C 1
ATOM 624 O O . GLU A 1 111 ? 20.33052 -3.88096 -45.86358 1.000 47.84312 111 GLU A O 1
ATOM 630 N N . ASN A 1 112 ? 20.35834 -3.45179 -43.65273 1.000 34.43856 112 ASN A N 1
ATOM 631 C CA . ASN A 1 112 ? 21.79908 -3.62049 -43.50271 1.000 39.14197 112 ASN A CA 1
ATOM 632 C C . ASN A 1 112 ? 22.17921 -4.94217 -42.84239 1.000 44.58352 112 ASN A C 1
ATOM 633 O O . ASN A 1 112 ? 23.30204 -5.07943 -42.34780 1.000 37.91479 112 ASN A O 1
ATOM 638 N N . GLY A 1 113 ? 21.27055 -5.91913 -42.82325 1.000 39.52963 113 GLY A N 1
ATOM 639 C CA . GLY A 1 113 ? 21.53214 -7.14231 -42.08276 1.000 36.61449 113 GLY A CA 1
ATOM 640 C C . GLY A 1 113 ? 22.69983 -7.94744 -42.62071 1.000 37.90556 113 GLY A C 1
ATOM 641 O O . GLY A 1 113 ? 23.40914 -8.60445 -41.85328 1.000 37.51957 113 GLY A O 1
ATOM 642 N N . ASP A 1 114 ? 22.91347 -7.92094 -43.93880 1.000 41.05523 114 ASP A N 1
ATOM 643 C CA . ASP A 1 114 ? 24.01000 -8.69085 -44.52169 1.000 42.32002 114 ASP A CA 1
ATOM 644 C C . ASP A 1 114 ? 25.36352 -8.14823 -44.07771 1.000 43.66330 114 ASP A C 1
ATOM 645 O O . ASP A 1 114 ? 26.23628 -8.90845 -43.64264 1.000 42.63452 114 ASP A O 1
ATOM 650 N N . GLN A 1 115 ? 25.56122 -6.83219 -44.18490 1.000 42.23890 115 GLN A N 1
ATOM 651 C CA . GLN A 1 115 ? 26.83965 -6.25501 -43.78298 1.000 37.79359 115 GLN A CA 1
ATOM 652 C C . GLN A 1 115 ? 27.03333 -6.35671 -42.27662 1.000 44.75962 115 GLN A C 1
ATOM 653 O O . GLN A 1 115 ? 28.15168 -6.59413 -41.80486 1.000 46.02739 115 GLN A O 1
ATOM 659 N N . ILE A 1 116 ? 25.95865 -6.16690 -41.50626 1.000 39.02877 116 ILE A N 1
ATOM 660 C CA . ILE A 1 116 ? 26.04420 -6.32657 -40.05638 1.000 43.85541 116 ILE A CA 1
ATOM 661 C C . ILE A 1 116 ? 26.53185 -7.72587 -39.70604 1.000 35.06775 116 ILE A C 1
ATOM 662 O O . ILE A 1 116 ? 27.41948 -7.89963 -38.86355 1.000 38.79288 116 ILE A O 1
ATOM 667 N N . SER A 1 117 ? 25.96934 -8.74380 -40.36388 1.000 38.54834 117 SER A N 1
ATOM 668 C CA . SER A 1 117 ? 26.41753 -10.11415 -40.13578 1.000 40.28169 117 SER A CA 1
ATOM 669 C C . SER A 1 117 ? 27.89284 -10.27500 -40.47684 1.000 37.77361 117 SER A C 1
ATOM 670 O O . SER A 1 117 ? 28.63997 -10.93617 -39.74598 1.000 48.48892 117 SER A O 1
ATOM 673 N N . LYS A 1 118 ? 28.33205 -9.67008 -41.58226 1.000 45.61744 118 LYS A N 1
ATOM 674 C CA . LYS A 1 118 ? 29.73566 -9.76407 -41.96858 1.000 37.23458 118 LYS A CA 1
ATOM 675 C C . LYS A 1 118 ? 30.63007 -8.99720 -41.00272 1.000 45.95701 118 LYS A C 1
ATOM 676 O O . LYS A 1 118 ? 31.72985 -9.45645 -40.67116 1.000 44.81929 118 LYS A O 1
ATOM 682 N N . ASP A 1 119 ? 30.18296 -7.81999 -40.55761 1.000 38.39997 119 ASP A N 1
ATOM 683 C CA . ASP A 1 119 ? 30.91584 -7.07465 -39.53883 1.000 35.65638 119 ASP A CA 1
ATOM 684 C C . ASP A 1 119 ? 31.12627 -7.92186 -38.28916 1.000 45.06214 119 ASP A C 1
ATOM 685 O O . ASP A 1 119 ? 32.22888 -7.96321 -37.73147 1.000 48.13397 119 ASP A O 1
ATOM 690 N N . MET A 1 120 ? 30.06983 -8.59934 -37.82783 1.000 41.82528 120 MET A N 1
ATOM 691 C CA . MET A 1 120 ? 30.19158 -9.44330 -36.64239 1.000 44.00205 120 MET A CA 1
ATOM 692 C C . MET A 1 120 ? 31.13941 -10.60823 -36.89101 1.000 43.24445 120 MET A C 1
ATOM 693 O O . MET A 1 120 ? 31.95134 -10.95283 -36.02468 1.000 43.19385 120 MET A O 1
ATOM 698 N N . ALA A 1 121 ? 31.04219 -11.23618 -38.06553 1.000 46.17039 121 ALA A N 1
ATOM 699 C CA . ALA A 1 121 ? 31.91749 -12.36182 -38.37505 1.000 40.37809 121 ALA A CA 1
ATOM 700 C C . ALA A 1 121 ? 33.37302 -11.91830 -38.45537 1.000 46.04648 121 ALA A C 1
ATOM 701 O O . ALA A 1 121 ? 34.27472 -12.63371 -38.00287 1.000 46.66887 121 ALA A O 1
ATOM 703 N N . ASN A 1 122 ? 33.62150 -10.73837 -39.02963 1.000 42.02235 122 ASN A N 1
ATOM 704 C CA . ASN A 1 122 ? 34.98061 -10.20769 -39.07891 1.000 47.20959 122 ASN A CA 1
ATOM 705 C C . ASN A 1 122 ? 35.48203 -9.84791 -37.68576 1.000 54.63736 122 ASN A C 1
ATOM 706 O O . ASN A 1 122 ? 36.65311 -10.08200 -37.36365 1.000 49.83504 122 ASN A O 1
ATOM 711 N N . ASP A 1 123 ? 34.61602 -9.25199 -36.85950 1.000 51.02678 123 ASP A N 1
ATOM 712 C CA . ASP A 1 123 ? 34.94998 -8.99695 -35.46019 1.000 43.30670 123 ASP A CA 1
ATOM 713 C C . ASP A 1 123 ? 35.42222 -10.27510 -34.77737 1.000 49.53761 123 ASP A C 1
ATOM 714 O O . ASP A 1 123 ? 36.43823 -10.28350 -34.07245 1.000 52.06054 123 ASP A O 1
ATOM 719 N N . PHE A 1 124 ? 34.68426 -11.36820 -34.97807 1.000 46.95383 124 PHE A N 1
ATOM 720 C CA . PHE A 1 124 ? 35.05344 -12.64968 -34.38495 1.000 42.32855 124 PHE A CA 1
ATOM 721 C C . PHE A 1 124 ? 36.40725 -13.12753 -34.89996 1.000 52.54449 124 PHE A C 1
ATOM 722 O O . PHE A 1 124 ? 37.27261 -13.54205 -34.11955 1.000 58.40188 124 PHE A O 1
ATOM 730 N N . THR A 1 125 ? 36.60641 -13.07485 -36.21990 1.000 45.34685 125 THR A N 1
ATOM 731 C CA . THR A 1 125 ? 37.82507 -13.61236 -36.81970 1.000 45.52729 125 THR A CA 1
ATOM 732 C C . THR A 1 125 ? 39.04634 -12.77290 -36.45709 1.000 47.81095 125 THR A C 1
ATOM 733 O O . THR A 1 125 ? 40.10716 -13.31934 -36.13181 1.000 52.65157 125 THR A O 1
ATOM 737 N N . GLN A 1 126 ? 38.91380 -11.44471 -36.50055 1.000 50.64814 126 GLN A N 1
ATOM 738 C CA . GLN A 1 126 ? 40.02503 -10.56810 -36.13901 1.000 56.20223 126 GLN A CA 1
ATOM 739 C C . GLN A 1 126 ? 40.46455 -10.79539 -34.69792 1.000 63.62818 126 GLN A C 1
ATOM 740 O O . GLN A 1 126 ? 41.66435 -10.78074 -34.39710 1.000 70.25151 126 GLN A O 1
ATOM 746 N N . ASN A 1 127 ? 39.50959 -11.01705 -33.79220 1.000 59.62692 127 ASN A N 1
ATOM 747 C CA . ASN A 1 127 ? 39.83947 -11.14533 -32.37896 1.000 60.69727 127 ASN A CA 1
ATOM 748 C C . ASN A 1 127 ? 40.41729 -12.50942 -32.03642 1.000 66.29197 127 ASN A C 1
ATOM 749 O O . ASN A 1 127 ? 41.06201 -12.64764 -30.99163 1.000 85.36453 127 ASN A O 1
ATOM 754 N N . GLU A 1 128 ? 40.20839 -13.51393 -32.88749 1.000 66.78407 128 GLU A N 1
ATOM 755 C CA . GLU A 1 128 ? 40.93648 -14.76690 -32.74510 1.000 66.23948 128 GLU A CA 1
ATOM 756 C C . GLU A 1 128 ? 42.37455 -14.65172 -33.22866 1.000 76.69121 128 GLU A C 1
ATOM 757 O O . GLU A 1 128 ? 43.21512 -15.46780 -32.83497 1.000 77.49310 128 GLU A O 1
ATOM 763 N N . LEU A 1 129 ? 42.67288 -13.66130 -34.07069 1.000 77.17634 129 LEU A N 1
ATOM 764 C CA . LEU A 1 129 ? 44.02381 -13.43434 -34.57085 1.000 83.54165 129 LEU A CA 1
ATOM 765 C C . LEU A 1 129 ? 44.86357 -12.59264 -33.61777 1.000 85.30357 129 LEU A C 1
ATOM 766 O O . LEU A 1 129 ? 46.04038 -12.89777 -33.39932 1.000 83.97264 129 LEU A O 1
ATOM 771 N N . GLU A 1 130 ? 44.28089 -11.53978 -33.04254 1.000 88.98641 130 GLU A N 1
ATOM 772 C CA . GLU A 1 130 ? 45.02056 -10.64917 -32.15703 1.000 102.93483 130 GLU A CA 1
ATOM 773 C C . GLU A 1 130 ? 44.99675 -11.11359 -30.70557 1.000 116.48453 130 GLU A C 1
ATOM 774 O O . GLU A 1 130 ? 46.02232 -11.04265 -30.02036 1.000 123.76175 130 GLU A O 1
ATOM 780 N N . PHE A 1 131 ? 43.84925 -11.58596 -30.21890 1.000 127.97720 131 PHE A N 1
ATOM 781 C CA . PHE A 1 131 ? 43.70920 -12.01006 -28.83219 1.000 129.16834 131 PHE A CA 1
ATOM 782 C C . PHE A 1 131 ? 43.66683 -13.52399 -28.67031 1.000 123.28527 131 PHE A C 1
ATOM 783 O O . PHE A 1 131 ? 43.56847 -14.00996 -27.53811 1.000 142.96113 131 PHE A O 1
ATOM 791 N N . GLY A 1 132 ? 43.73703 -14.28071 -29.76614 1.000 103.75818 132 GLY A N 1
ATOM 792 C CA . GLY A 1 132 ? 43.81966 -15.72171 -29.71850 1.000 101.82968 132 GLY A CA 1
ATOM 793 C C . GLY A 1 132 ? 45.15280 -16.21503 -30.25688 1.000 117.28498 132 GLY A C 1
ATOM 794 O O . GLY A 1 132 ? 45.98259 -15.44222 -30.74259 1.000 120.51535 132 GLY A O 1
ATOM 795 N N . GLY A 1 133 ? 45.33894 -17.52886 -30.16459 1.000 118.17365 133 GLY A N 1
ATOM 796 C CA . GLY A 1 133 ? 46.59336 -18.13210 -30.57243 1.000 111.17042 133 GLY A CA 1
ATOM 797 C C . GLY A 1 133 ? 46.66219 -18.49262 -32.04178 1.000 106.18497 133 GLY A C 1
ATOM 798 O O . GLY A 1 133 ? 47.42252 -19.38424 -32.43094 1.000 122.79062 133 GLY A O 1
ATOM 799 N N . GLN A 1 134 ? 45.88784 -17.79825 -32.86925 1.000 95.13968 134 GLN A N 1
ATOM 800 C CA . GLN A 1 134 ? 45.75206 -18.12813 -34.28076 1.000 89.22905 134 GLN A CA 1
ATOM 801 C C . GLN A 1 134 ? 46.59414 -17.19550 -35.14126 1.000 79.60798 134 GLN A C 1
ATOM 802 O O . GLN A 1 134 ? 46.60879 -15.97942 -34.92915 1.000 87.62144 134 GLN A O 1
ATOM 808 N N . ARG A 1 135 ? 47.28798 -17.77530 -36.11638 1.000 75.34134 135 ARG A N 1
ATOM 809 C CA . ARG A 1 135 ? 48.10137 -17.03078 -37.06554 1.000 71.37258 135 ARG A CA 1
ATOM 810 C C . ARG A 1 135 ? 47.33575 -16.78449 -38.36039 1.000 75.97832 135 ARG A C 1
ATOM 811 O O . ARG A 1 135 ? 46.34667 -17.45561 -38.66589 1.000 69.85848 135 ARG A O 1
ATOM 819 N N . LEU A 1 136 ? 47.81905 -15.80219 -39.12743 1.000 76.94399 136 LEU A N 1
ATOM 820 C CA . LEU A 1 136 ? 47.30586 -15.59390 -40.47826 1.000 77.81632 136 LEU A CA 1
ATOM 821 C C . LEU A 1 136 ? 47.49265 -16.84342 -41.32801 1.000 69.52597 136 LEU A C 1
ATOM 822 O O . LEU A 1 136 ? 46.58025 -17.25790 -42.05341 1.000 72.38437 136 LEU A O 1
ATOM 827 N N . LYS A 1 137 ? 48.67034 -17.45647 -41.24718 1.000 76.75750 137 LYS A N 1
ATOM 828 C CA . LYS A 1 137 ? 48.97094 -18.67628 -41.99051 1.000 69.77036 137 LYS A CA 1
ATOM 829 C C . LYS A 1 137 ? 48.73628 -19.88422 -41.08385 1.000 74.26994 137 LYS A C 1
ATOM 830 O O . LYS A 1 137 ? 49.65168 -20.57979 -40.64452 1.000 90.61100 137 LYS A O 1
ATOM 836 N N . ASN A 1 138 ? 47.45357 -20.11014 -40.81169 1.000 82.31178 138 ASN A N 1
ATOM 837 C CA . ASN A 1 138 ? 46.97891 -21.14277 -39.90031 1.000 70.53916 138 ASN A CA 1
ATOM 838 C C . ASN A 1 138 ? 45.54711 -21.47985 -40.29246 1.000 67.93297 138 ASN A C 1
ATOM 839 O O . ASN A 1 138 ? 44.83422 -20.63792 -40.84523 1.000 64.21512 138 ASN A O 1
ATOM 844 N N . THR A 1 139 ? 45.12897 -22.70897 -39.99669 1.000 78.69556 139 THR A N 1
ATOM 845 C CA . THR A 1 139 ? 43.79647 -23.17315 -40.35078 1.000 73.36644 139 THR A CA 1
ATOM 846 C C . THR A 1 139 ? 42.98581 -23.54299 -39.11426 1.000 69.63171 139 THR A C 1
ATOM 847 O O . THR A 1 139 ? 43.52389 -23.79408 -38.03080 1.000 76.65326 139 THR A O 1
ATOM 851 N N . TRP A 1 140 ? 41.66884 -23.56001 -39.30248 1.000 63.49549 140 TRP A N 1
ATOM 852 C CA . TRP A 1 140 ? 40.70862 -23.98905 -38.29871 1.000 72.27886 140 TRP A CA 1
ATOM 853 C C . TRP A 1 140 ? 40.03925 -25.28023 -38.75281 1.000 71.63852 140 TRP A C 1
ATOM 854 O O . TRP A 1 140 ? 39.95678 -25.56822 -39.95047 1.000 66.37882 140 TRP A O 1
ATOM 865 N N . ASP A 1 141 ? 39.55397 -26.05546 -37.78205 1.000 72.53962 141 ASP A N 1
ATOM 866 C CA . ASP A 1 141 ? 38.91864 -27.34592 -38.05599 1.000 70.05009 141 ASP A CA 1
ATOM 867 C C . ASP A 1 141 ? 37.42927 -27.10353 -38.29345 1.000 71.07572 141 ASP A C 1
ATOM 868 O O . ASP A 1 141 ? 36.57697 -27.33738 -37.43347 1.000 71.55057 141 ASP A O 1
ATOM 873 N N . ILE A 1 142 ? 37.11681 -26.62959 -39.49597 1.000 67.29874 142 ILE A N 1
ATOM 874 C CA . ILE A 1 142 ? 35.74893 -26.26614 -39.86158 1.000 59.10499 142 ILE A CA 1
ATOM 875 C C . ILE A 1 142 ? 35.37977 -26.97081 -41.16222 1.000 69.87503 142 ILE A C 1
ATOM 876 O O . ILE A 1 142 ? 36.20762 -27.03591 -42.08274 1.000 64.96568 142 ILE A O 1
ATOM 881 N N . PRO A 1 143 ? 34.17069 -27.52389 -41.27691 1.000 66.45219 143 PRO A N 1
ATOM 882 C CA . PRO A 1 143 ? 33.75595 -28.14134 -42.54299 1.000 60.99540 143 PRO A CA 1
ATOM 883 C C . PRO A 1 143 ? 33.86047 -27.15739 -43.69991 1.000 62.26401 143 PRO A C 1
ATOM 884 O O . PRO A 1 143 ? 33.53789 -25.97431 -43.56576 1.000 55.00676 143 PRO A O 1
ATOM 888 N N . ASP A 1 144 ? 34.33236 -27.66062 -44.84351 1.000 60.63338 144 ASP A N 1
ATOM 889 C CA . ASP A 1 144 ? 34.50737 -26.86087 -46.05846 1.000 65.47714 144 ASP A CA 1
ATOM 890 C C . ASP A 1 144 ? 35.52250 -25.73621 -45.85663 1.000 65.20436 144 ASP A C 1
ATOM 891 O O . ASP A 1 144 ? 35.48993 -24.71916 -46.55129 1.000 69.37498 144 ASP A O 1
ATOM 896 N N . LEU A 1 145 ? 36.43867 -25.91807 -44.90537 1.000 63.14147 145 LEU A N 1
ATOM 897 C CA . LEU A 1 145 ? 37.44608 -24.90436 -44.61068 1.000 62.57167 145 LEU A CA 1
ATOM 898 C C . LEU A 1 145 ? 38.74482 -25.48573 -44.06955 1.000 66.68996 145 LEU A C 1
ATOM 899 O O . LEU A 1 145 ? 39.64821 -24.71052 -43.74505 1.000 66.84261 145 LEU A O 1
ATOM 904 N N . GLU A 1 146 ? 38.87431 -26.81122 -43.95808 1.000 67.35359 146 GLU A N 1
ATOM 905 C CA . GLU A 1 146 ? 40.01390 -27.41936 -43.27719 1.000 72.99807 146 GLU A CA 1
ATOM 906 C C . GLU A 1 146 ? 41.35369 -27.11656 -43.94070 1.000 69.03633 146 GLU A C 1
ATOM 907 O O . GLU A 1 146 ? 42.38912 -27.19603 -43.27022 1.000 72.19536 146 GLU A O 1
ATOM 913 N N . ASN A 1 147 ? 41.37108 -26.77428 -45.22849 1.000 67.14808 147 ASN A N 1
ATOM 914 C CA . ASN A 1 147 ? 42.62037 -26.52877 -45.94072 1.000 74.47516 147 ASN A CA 1
ATOM 915 C C . ASN A 1 147 ? 42.84168 -25.05542 -46.24917 1.000 56.59342 147 ASN A C 1
ATOM 916 O O . ASN A 1 147 ? 43.72617 -24.72680 -47.04713 1.000 65.15030 147 ASN A O 1
ATOM 921 N N . LYS A 1 148 ? 42.08741 -24.15814 -45.62712 1.000 68.38634 148 LYS A N 1
ATOM 922 C CA . LYS A 1 148 ? 42.12041 -22.74748 -45.98443 1.000 62.42571 148 LYS A CA 1
ATOM 923 C C . LYS A 1 148 ? 42.83392 -21.96586 -44.89268 1.000 67.77352 148 LYS A C 1
ATOM 924 O O . LYS A 1 148 ? 42.44954 -22.03612 -43.71961 1.000 60.66438 148 LYS A O 1
ATOM 930 N N . LEU A 1 149 ? 43.86656 -21.22398 -45.27961 1.000 59.29844 149 LEU A N 1
ATOM 931 C CA . LEU A 1 149 ? 44.55348 -20.38403 -44.31746 1.000 66.43608 149 LEU A CA 1
ATOM 932 C C . LEU A 1 149 ? 43.68106 -19.18375 -43.98203 1.000 60.72398 149 LEU A C 1
ATOM 933 O O . LEU A 1 149 ? 42.86118 -18.73870 -44.78926 1.000 59.23350 149 LEU A O 1
ATOM 938 N N . LEU A 1 150 ? 43.85364 -18.66330 -42.76916 1.000 61.89761 150 LEU A N 1
ATOM 939 C CA . LEU A 1 150 ? 42.93186 -17.64607 -42.28208 1.000 53.68510 150 LEU A CA 1
ATOM 940 C C . LEU A 1 150 ? 43.06045 -16.34473 -43.06264 1.000 52.09842 150 LEU A C 1
ATOM 941 O O . LEU A 1 150 ? 42.09951 -15.57059 -43.12197 1.000 63.65355 150 LEU A O 1
ATOM 946 N N . GLU A 1 151 ? 44.22537 -16.08972 -43.66255 1.000 55.55893 151 GLU A N 1
ATOM 947 C CA . GLU A 1 151 ? 44.41960 -14.85684 -44.41654 1.000 65.52604 151 GLU A CA 1
ATOM 948 C C . GLU A 1 151 ? 43.60369 -14.85247 -45.70405 1.000 58.54598 151 GLU A C 1
ATOM 949 O O . GLU A 1 151 ? 43.26190 -13.77912 -46.21359 1.000 72.27452 151 GLU A O 1
ATOM 955 N N . ASP A 1 152 ? 43.27913 -16.02914 -46.23894 1.000 60.85725 152 ASP A N 1
ATOM 956 C CA . ASP A 1 152 ? 42.52585 -16.15894 -47.48153 1.000 57.87929 152 ASP A CA 1
ATOM 957 C C . ASP A 1 152 ? 41.01592 -16.19943 -47.26263 1.000 59.48820 152 ASP A C 1
ATOM 958 O O . ASP A 1 152 ? 40.26604 -16.30183 -48.23991 1.000 68.41181 152 ASP A O 1
ATOM 963 N N . TYR A 1 153 ? 40.56226 -16.12683 -46.01138 1.000 55.61046 153 TYR A N 1
ATOM 964 C CA . TYR A 1 153 ? 39.13755 -16.15742 -45.68909 1.000 56.43881 153 TYR A CA 1
ATOM 965 C C . TYR A 1 153 ? 38.37387 -15.01809 -46.35437 1.000 50.16751 153 TYR A C 1
ATOM 966 O O . TYR A 1 153 ? 38.69554 -13.84328 -46.15517 1.000 49.40415 153 TYR A O 1
ATOM 975 N N . SER A 1 154 ? 37.38073 -15.37156 -47.16690 1.000 55.66466 154 SER A N 1
ATOM 976 C CA . SER A 1 154 ? 36.41687 -14.39958 -47.66145 1.000 62.47186 154 SER A CA 1
ATOM 977 C C . SER A 1 154 ? 35.46208 -13.99552 -46.53362 1.000 53.54546 154 SER A C 1
ATOM 978 O O . SER A 1 154 ? 35.47921 -14.56142 -45.43491 1.000 55.24532 154 SER A O 1
ATOM 981 N N . ASP A 1 155 ? 34.62429 -12.98882 -46.80654 1.000 61.60585 155 ASP A N 1
ATOM 982 C CA . ASP A 1 155 ? 33.60662 -12.60068 -45.83030 1.000 52.10580 155 ASP A CA 1
ATOM 983 C C . ASP A 1 155 ? 32.67810 -13.76360 -45.50702 1.000 53.38794 155 ASP A C 1
ATOM 984 O O . ASP A 1 155 ? 32.23591 -13.91724 -44.36217 1.000 47.60880 155 ASP A O 1
ATOM 989 N N . GLU A 1 156 ? 32.37229 -14.59308 -46.50660 1.000 42.88259 156 GLU A N 1
ATOM 990 C CA . GLU A 1 156 ? 31.49705 -15.73855 -46.28486 1.000 50.94825 156 GLU A CA 1
ATOM 991 C C . GLU A 1 156 ? 32.18816 -16.82201 -45.46569 1.000 51.96983 156 GLU A C 1
ATOM 992 O O . GLU A 1 156 ? 31.54531 -17.48935 -44.64703 1.000 59.64244 156 GLU A O 1
ATOM 998 N N . ASP A 1 157 ? 33.49196 -17.02414 -45.67970 1.000 47.05383 157 ASP A N 1
ATOM 999 C CA . ASP A 1 157 ? 34.23930 -17.93696 -44.81984 1.000 54.89943 157 ASP A CA 1
ATOM 1000 C C . ASP A 1 157 ? 34.15110 -17.50457 -43.36379 1.000 46.55298 157 ASP A C 1
ATOM 1001 O O . ASP A 1 157 ? 33.96702 -18.33776 -42.46884 1.000 43.57208 157 ASP A O 1
ATOM 1006 N N . LYS A 1 158 ? 34.28019 -16.20046 -43.11052 1.000 44.69279 158 LYS A N 1
ATOM 1007 C CA . LYS A 1 158 ? 34.16178 -15.68841 -41.75022 1.000 51.87272 158 LYS A CA 1
ATOM 1008 C C . LYS A 1 158 ? 32.75230 -15.88673 -41.20792 1.000 43.07606 158 LYS A C 1
ATOM 1009 O O . LYS A 1 158 ? 32.57345 -16.19220 -40.02268 1.000 44.95530 158 LYS A O 1
ATOM 1015 N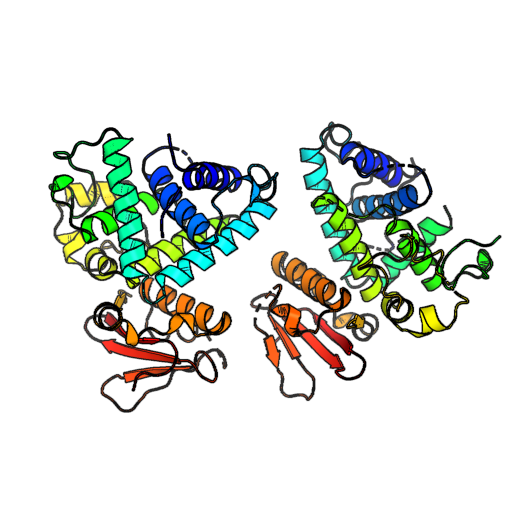 N . LEU A 1 159 ? 31.73801 -15.69258 -42.05505 1.000 42.90086 159 LEU A N 1
ATOM 1016 C CA . LEU A 1 159 ? 30.36958 -16.01345 -41.66216 1.000 40.99992 159 LEU A CA 1
ATOM 1017 C C . LEU A 1 159 ? 30.25821 -17.47222 -41.23897 1.000 40.83333 159 LEU A C 1
ATOM 1018 O O . LEU A 1 159 ? 29.66614 -17.78833 -40.20087 1.000 48.10722 159 LEU A O 1
ATOM 1023 N N . LEU A 1 160 ? 30.82887 -18.37786 -42.03839 1.000 44.03766 160 LEU A N 1
ATOM 1024 C CA . LEU A 1 160 ? 30.79678 -19.79794 -41.70365 1.000 47.90507 160 LEU A CA 1
ATOM 1025 C C . LEU A 1 160 ? 31.52776 -20.07458 -40.39573 1.000 44.81888 160 LEU A C 1
ATOM 1026 O O . LEU A 1 160 ? 31.06527 -20.87641 -39.57545 1.000 47.89577 160 LEU A O 1
ATOM 1031 N N . ALA A 1 161 ? 32.67297 -19.42081 -40.18442 1.000 45.91202 161 ALA A N 1
ATOM 1032 C CA . ALA A 1 161 ? 33.44423 -19.64164 -38.96414 1.000 55.71855 161 ALA A CA 1
ATOM 1033 C C . ALA A 1 161 ? 32.66577 -19.19780 -37.73024 1.000 50.76762 161 ALA A C 1
ATOM 1034 O O . ALA A 1 161 ? 32.57759 -19.93338 -36.73936 1.000 44.81572 161 ALA A O 1
ATOM 1036 N N . LEU A 1 162 ? 32.10751 -17.98477 -37.76659 1.000 49.87103 162 LEU A N 1
ATOM 1037 C CA . LEU A 1 162 ? 31.28718 -17.50738 -36.65591 1.000 49.62142 162 LEU A CA 1
ATOM 1038 C C . LEU A 1 162 ? 30.09354 -18.42542 -36.42717 1.000 43.11764 162 LEU A C 1
ATOM 1039 O O . LEU A 1 162 ? 29.78353 -18.79487 -35.28863 1.000 43.63324 162 LEU A O 1
ATOM 1044 N N . TYR A 1 163 ? 29.41588 -18.80375 -37.51096 1.000 48.59121 163 TYR A N 1
ATOM 1045 C CA . TYR A 1 163 ? 28.25759 -19.68684 -37.42481 1.000 53.01486 163 TYR A CA 1
ATOM 1046 C C . TYR A 1 163 ? 28.63004 -21.01850 -36.78642 1.000 54.14389 163 TYR A C 1
ATOM 1047 O O . TYR A 1 163 ? 27.99449 -21.45953 -35.82133 1.000 53.67617 163 TYR A O 1
ATOM 1056 N N . PHE A 1 164 ? 29.65914 -21.67603 -37.32614 1.000 56.75902 164 PHE A N 1
ATOM 1057 C CA . PHE A 1 164 ? 30.05226 -22.99980 -36.85114 1.000 58.11216 164 PHE A CA 1
ATOM 1058 C C . PHE A 1 164 ? 30.36051 -22.99372 -35.35679 1.000 60.03614 164 PHE A C 1
ATOM 1059 O O . PHE A 1 164 ? 29.83008 -23.81467 -34.59947 1.000 56.67680 164 PHE A O 1
ATOM 1067 N N . PHE A 1 165 ? 31.22299 -22.07430 -34.91218 1.000 51.53548 165 PHE A N 1
ATOM 1068 C CA . PHE A 1 165 ? 31.65641 -22.09014 -33.51735 1.000 55.77541 165 PHE A CA 1
ATOM 1069 C C . PHE A 1 165 ? 30.53094 -21.68087 -32.57451 1.000 50.86814 165 PHE A C 1
ATOM 1070 O O . PHE A 1 165 ? 30.35422 -22.28991 -31.51330 1.000 53.37986 165 PHE A O 1
ATOM 1078 N N . ALA A 1 166 ? 29.76179 -20.65107 -32.93960 1.000 53.00485 166 ALA A N 1
ATOM 1079 C CA . ALA A 1 166 ? 28.63684 -20.23362 -32.10650 1.000 54.21397 166 ALA A CA 1
ATOM 1080 C C . ALA A 1 166 ? 27.61712 -21.35130 -31.92934 1.000 53.22106 166 ALA A C 1
ATOM 1081 O O . ALA A 1 166 ? 26.99075 -21.45611 -30.86908 1.000 58.82953 166 ALA A O 1
ATOM 1083 N N . SER A 1 167 ? 27.43462 -22.19193 -32.95123 1.000 53.95776 167 SER A N 1
ATOM 1084 C CA . SER A 1 167 ? 26.41769 -23.23641 -32.89407 1.000 62.17754 167 SER A CA 1
ATOM 1085 C C . SER A 1 167 ? 26.77390 -24.36234 -31.92888 1.000 59.30005 167 SER A C 1
ATOM 1086 O O . SER A 1 167 ? 25.87813 -25.10499 -31.51029 1.000 73.29258 167 SER A O 1
ATOM 1089 N N . GLN A 1 168 ? 28.04706 -24.51424 -31.57138 1.000 59.87200 168 GLN A N 1
ATOM 1090 C CA . GLN A 1 168 ? 28.45893 -25.60527 -30.69925 1.000 56.83844 168 GLN A CA 1
ATOM 1091 C C . GLN A 1 168 ? 28.06404 -25.32986 -29.24881 1.000 66.44195 168 GLN A C 1
ATOM 1092 O O . GLN A 1 168 ? 27.87952 -24.18143 -28.83319 1.000 65.50937 168 GLN A O 1
ATOM 1098 N N . GLU A 1 169 ? 27.91522 -26.41561 -28.48214 1.000 69.62576 169 GLU A N 1
ATOM 1099 C CA . GLU A 1 169 ? 27.57250 -26.37407 -27.05788 1.000 74.26653 169 GLU A CA 1
ATOM 1100 C C . GLU A 1 169 ? 26.24598 -25.67854 -26.81038 1.000 73.39210 169 GLU A C 1
ATOM 1101 O O . GLU A 1 169 ? 25.98371 -25.20778 -25.69828 1.000 87.17012 169 GLU A O 1
ATOM 1107 N N . LEU A 1 170 ? 25.39669 -25.61190 -27.82075 1.000 63.48458 170 LEU A N 1
ATOM 1108 C CA . LEU A 1 170 ? 24.17333 -24.82457 -27.73367 1.000 76.71695 170 LEU A CA 1
ATOM 1109 C C . LEU A 1 170 ? 22.93764 -25.71426 -27.82874 1.000 97.67762 170 LEU A C 1
ATOM 1110 O O . LEU A 1 170 ? 22.65286 -26.27250 -28.90617 1.000 101.11147 170 LEU A O 1
ATOM 1115 N N . PRO A 1 171 ? 22.18914 -25.88076 -26.72991 1.000 105.85856 171 PRO A N 1
ATOM 1116 C CA . PRO A 1 171 ? 21.07924 -26.84578 -26.69860 1.000 109.94304 171 PRO A CA 1
ATOM 1117 C C . PRO A 1 171 ? 19.86347 -26.46007 -27.52586 1.000 114.22478 171 PRO A C 1
ATOM 1118 O O . PRO A 1 171 ? 19.07915 -25.59789 -27.11700 1.000 109.99471 171 PRO A O 1
ATOM 1122 N N . MET A 1 172 ? 19.68318 -27.10607 -28.67993 1.000 116.85469 172 MET A N 1
ATOM 1123 C CA . MET A 1 172 ? 18.39132 -27.04198 -29.35480 1.000 127.50826 172 MET A CA 1
ATOM 1124 C C . MET A 1 172 ? 17.31448 -27.72098 -28.51914 1.000 133.60962 172 MET A C 1
ATOM 1125 O O . MET A 1 172 ? 16.18215 -27.23187 -28.43013 1.000 135.85670 172 MET A O 1
ATOM 1130 N N . GLU A 1 173 ? 17.65331 -28.84788 -27.89428 1.000 133.74463 173 GLU A N 1
ATOM 1131 C CA . GLU A 1 173 ? 16.74474 -29.56052 -26.99661 1.000 140.68558 173 GLU A CA 1
ATOM 1132 C C . GLU A 1 173 ? 17.00846 -29.06433 -25.57974 1.000 140.84127 173 GLU A C 1
ATOM 1133 O O . GLU A 1 173 ? 17.77100 -29.66226 -24.81861 1.000 143.92557 173 GLU A O 1
ATOM 1135 N N . ALA A 1 174 ? 16.36547 -27.95703 -25.21789 1.000 121.71765 174 ALA A N 1
ATOM 1136 C CA . ALA A 1 174 ? 16.56867 -27.33743 -23.91890 1.000 124.77241 174 ALA A CA 1
ATOM 1137 C C . ALA A 1 174 ? 15.64049 -27.96215 -22.87669 1.000 135.55497 174 ALA A C 1
ATOM 1138 O O . ALA A 1 174 ? 14.87760 -28.88913 -23.16033 1.000 147.18487 174 ALA A O 1
ATOM 1140 N N . ASN A 1 175 ? 15.69519 -27.43584 -21.65082 1.000 139.41397 175 ASN A N 1
ATOM 1141 C CA . ASN A 1 175 ? 15.10359 -28.10674 -20.49685 1.000 145.34656 175 ASN A CA 1
ATOM 1142 C C . ASN A 1 175 ? 14.07006 -27.25588 -19.76925 1.000 145.64666 175 ASN A C 1
ATOM 1143 O O . ASN A 1 175 ? 12.90256 -27.65235 -19.69324 1.000 143.24817 175 ASN A O 1
ATOM 1148 N N . GLN A 1 176 ? 14.45900 -26.10829 -19.21994 1.000 143.56019 176 GLN A N 1
ATOM 1149 C CA . GLN A 1 176 ? 13.61939 -25.33742 -18.31335 1.000 147.54754 176 GLN A CA 1
ATOM 1150 C C . GLN A 1 176 ? 13.15648 -24.03997 -18.96986 1.000 159.88270 176 GLN A C 1
ATOM 1151 O O . GLN A 1 176 ? 13.86114 -23.46138 -19.80167 1.000 160.70926 176 GLN A O 1
ATOM 1157 N N . GLN A 1 177 ? 11.95257 -23.60106 -18.59140 1.000 184.62237 177 GLN A N 1
ATOM 1158 C CA . GLN A 1 177 ? 11.38234 -22.35402 -19.09043 1.000 183.43469 177 GLN A CA 1
ATOM 1159 C C . GLN A 1 177 ? 12.30250 -21.18129 -18.76119 1.000 194.07660 177 GLN A C 1
ATOM 1160 O O . GLN A 1 177 ? 13.05606 -21.20929 -17.78388 1.000 203.19210 177 GLN A O 1
ATOM 1166 N N . SER A 1 178 ? 12.25547 -20.16027 -19.62099 1.000 158.29948 178 SER A N 1
ATOM 1167 C CA . SER A 1 178 ? 13.00508 -18.91441 -19.48745 1.000 147.08303 178 SER A CA 1
ATOM 1168 C C . SER A 1 178 ? 14.46913 -19.15657 -19.82063 1.000 130.06080 178 SER A C 1
ATOM 1169 O O . SER A 1 178 ? 15.06077 -18.42120 -20.61864 1.000 118.14724 178 SER A O 1
ATOM 1172 N N . ASN A 1 179 ? 15.05804 -20.18668 -19.21624 1.000 152.70167 179 ASN A N 1
ATOM 1173 C CA . ASN A 1 179 ? 16.34915 -20.68206 -19.66613 1.000 135.87508 179 ASN A CA 1
ATOM 1174 C C . ASN A 1 179 ? 16.23538 -20.98367 -21.15164 1.000 130.64754 179 ASN A C 1
ATOM 1175 O O . ASN A 1 179 ? 16.80621 -20.25950 -21.96949 1.000 122.82977 179 ASN A O 1
ATOM 1180 N N . ALA A 1 180 ? 15.45676 -22.01508 -21.49838 1.000 127.88527 180 ALA A N 1
ATOM 1181 C CA . ALA A 1 180 ? 15.27030 -22.42679 -22.88966 1.000 105.61822 180 ALA A CA 1
ATOM 1182 C C . ALA A 1 180 ? 15.08604 -21.24530 -23.83169 1.000 95.88555 180 ALA A C 1
ATOM 1183 O O . ALA A 1 180 ? 15.73116 -21.16995 -24.88123 1.000 90.62077 180 ALA A O 1
ATOM 1185 N N . ALA A 1 181 ? 14.20004 -20.31195 -23.46868 1.000 101.58980 181 ALA A N 1
ATOM 1186 C CA . ALA A 1 181 ? 13.95325 -19.15480 -24.32230 1.000 92.31985 181 ALA A CA 1
ATOM 1187 C C . ALA A 1 181 ? 15.22268 -18.34347 -24.54593 1.000 84.62556 181 ALA A C 1
ATOM 1188 O O . ALA A 1 181 ? 15.39443 -17.74278 -25.61282 1.000 74.59885 181 ALA A O 1
ATOM 1190 N N . ASN A 1 182 ? 16.11516 -18.30391 -23.55265 1.000 76.74272 182 ASN A N 1
ATOM 1191 C CA . ASN A 1 182 ? 17.37165 -17.57957 -23.71497 1.000 73.73208 182 ASN A CA 1
ATOM 1192 C C . ASN A 1 182 ? 18.25611 -18.25766 -24.75534 1.000 73.88944 182 ASN A C 1
ATOM 1193 O O . ASN A 1 182 ? 18.82330 -17.59213 -25.63014 1.000 61.47079 182 ASN A O 1
ATOM 1198 N N . PHE A 1 183 ? 18.38971 -19.58769 -24.67292 1.000 71.61339 183 PHE A N 1
ATOM 1199 C CA . PHE A 1 183 ? 19.19980 -20.30620 -25.65212 1.000 73.77377 183 PHE A CA 1
ATOM 1200 C C . PHE A 1 183 ? 18.57737 -20.23168 -27.03849 1.000 68.84231 183 PHE A C 1
ATOM 1201 O O . PHE A 1 183 ? 19.29957 -20.18777 -28.04112 1.000 70.00394 183 PHE A O 1
ATOM 1209 N N . PHE A 1 184 ? 17.24311 -20.21960 -27.11262 1.000 75.64851 184 PHE A N 1
ATOM 1210 C CA . PHE A 1 184 ? 16.56807 -20.21547 -28.40557 1.000 72.27878 184 PHE A CA 1
ATOM 1211 C C . PHE A 1 184 ? 16.81555 -18.92359 -29.17135 1.000 56.39528 184 PHE A C 1
ATOM 1212 O O . PHE A 1 184 ? 16.75917 -18.91886 -30.40623 1.000 62.23730 184 PHE A O 1
ATOM 1220 N N . LYS A 1 185 ? 17.08627 -17.82325 -28.46446 1.000 57.30690 185 LYS A N 1
ATOM 1221 C CA . LYS A 1 185 ? 17.39870 -16.57149 -29.14492 1.000 51.87267 185 LYS A CA 1
ATOM 1222 C C . LYS A 1 185 ? 18.66819 -16.68998 -29.97532 1.000 53.54888 185 LYS A C 1
ATOM 1223 O O . LYS A 1 185 ? 18.79508 -16.03135 -31.01404 1.000 46.19168 185 LYS A O 1
ATOM 1229 N N . VAL A 1 186 ? 19.61617 -17.51990 -29.53617 1.000 51.70757 186 VAL A N 1
ATOM 1230 C CA . VAL A 1 186 ? 20.82678 -17.74236 -30.31782 1.000 55.13618 186 VAL A CA 1
ATOM 1231 C C . VAL A 1 186 ? 20.53492 -18.62446 -31.52645 1.000 49.31706 186 VAL A C 1
ATOM 1232 O O . VAL A 1 186 ? 21.16155 -18.46346 -32.58115 1.000 50.83955 186 VAL A O 1
ATOM 1236 N N . ILE A 1 187 ? 19.59715 -19.57041 -31.40108 1.000 51.59734 187 ILE A N 1
ATOM 1237 C CA . ILE A 1 187 ? 19.16598 -20.34464 -32.56490 1.000 55.26987 187 ILE A CA 1
ATOM 1238 C C . ILE A 1 187 ? 18.59088 -19.41879 -33.62430 1.000 53.41461 187 ILE A C 1
ATOM 1239 O O . ILE A 1 187 ? 18.99008 -19.45626 -34.79445 1.000 63.76336 187 ILE A O 1
ATOM 1244 N N . ASP A 1 188 ? 17.62855 -18.58409 -33.22184 1.000 55.17586 188 ASP A N 1
ATOM 1245 C CA . ASP A 1 188 ? 17.00774 -17.62933 -34.13314 1.000 54.13371 188 ASP A CA 1
ATOM 1246 C C . ASP A 1 188 ? 18.05482 -16.79725 -34.85729 1.000 47.93822 188 ASP A C 1
ATOM 1247 O O . ASP A 1 188 ? 18.00623 -16.64415 -36.08337 1.000 52.08107 188 ASP A O 1
ATOM 1252 N N . PHE A 1 189 ? 19.01151 -16.24815 -34.10656 1.000 45.75957 189 PHE A N 1
ATOM 1253 C CA . PHE A 1 189 ? 20.03615 -15.40635 -34.71355 1.000 49.26796 189 PHE A CA 1
ATOM 1254 C C . PHE A 1 189 ? 20.79549 -16.15300 -35.80256 1.000 45.75443 189 PHE A C 1
ATOM 1255 O O . PHE A 1 189 ? 20.93657 -15.65915 -36.92736 1.000 48.48185 189 PHE A O 1
ATOM 1263 N N . LEU A 1 190 ? 21.30013 -17.34666 -35.48225 1.000 45.82851 190 LEU A N 1
ATOM 1264 C CA . LEU A 1 190 ? 22.14096 -18.06876 -36.43095 1.000 48.73131 190 LEU A CA 1
ATOM 1265 C C . LEU A 1 190 ? 21.36179 -18.43597 -37.68578 1.000 46.52972 190 LEU A C 1
ATOM 1266 O O . LEU A 1 190 ? 21.85606 -18.26457 -38.80694 1.000 47.72868 190 LEU A O 1
ATOM 1271 N N . LEU A 1 191 ? 20.14206 -18.94777 -37.51360 1.000 46.34181 191 LEU A N 1
ATOM 1272 C CA . LEU A 1 191 ? 19.31266 -19.31853 -38.65583 1.000 41.35586 191 LEU A CA 1
ATOM 1273 C C . LEU A 1 191 ? 19.02463 -18.11616 -39.54355 1.000 53.48673 191 LEU A C 1
ATOM 1274 O O . LEU A 1 191 ? 19.18597 -18.17881 -40.76770 1.000 48.21500 191 LEU A O 1
ATOM 1279 N N . ILE A 1 192 ? 18.56906 -17.01791 -38.93966 1.000 49.01232 192 ILE A N 1
ATOM 1280 C CA . ILE A 1 192 ? 18.32414 -15.79238 -39.69435 1.000 48.21756 192 ILE A CA 1
ATOM 1281 C C . ILE A 1 192 ? 19.59133 -15.34305 -40.41219 1.000 44.68179 192 ILE A C 1
ATOM 1282 O O . ILE A 1 192 ? 19.55216 -14.98310 -41.59589 1.000 48.44169 192 ILE A O 1
ATOM 1287 N N . LEU A 1 193 ? 20.72545 -15.32815 -39.70456 1.000 43.55599 193 LEU A N 1
ATOM 1288 C CA . LEU A 1 193 ? 21.99050 -14.97023 -40.34062 1.000 48.38400 193 LEU A CA 1
ATOM 1289 C C . LEU A 1 193 ? 22.24139 -15.81971 -41.57896 1.000 40.85948 193 LEU A C 1
ATOM 1290 O O . LEU A 1 193 ? 22.67770 -15.30879 -42.61777 1.000 44.35191 193 LEU A O 1
ATOM 1295 N N . SER A 1 194 ? 21.97786 -17.12492 -41.48375 1.000 42.96187 194 SER A N 1
ATOM 1296 C CA . SER A 1 194 ? 22.15118 -17.99860 -42.63799 1.000 43.52291 194 SER A CA 1
ATOM 1297 C C . SER A 1 194 ? 21.17355 -17.65480 -43.75342 1.000 49.85943 194 SER A C 1
ATOM 1298 O O . SER A 1 194 ? 21.46717 -17.89609 -44.93023 1.000 54.45349 194 SER A O 1
ATOM 1301 N N . ALA A 1 195 ? 20.01328 -17.09393 -43.40845 1.000 49.75056 195 ALA A N 1
ATOM 1302 C CA . ALA A 1 195 ? 19.04189 -16.70831 -44.42542 1.000 52.61620 195 ALA A CA 1
ATOM 1303 C C . ALA A 1 195 ? 19.34232 -15.32796 -44.99398 1.000 48.76576 195 ALA A C 1
ATOM 1304 O O . ALA A 1 195 ? 19.19490 -15.10491 -46.20100 1.000 50.37330 195 ALA A O 1
ATOM 1306 N N . VAL A 1 196 ? 19.76248 -14.39163 -44.14167 1.000 50.99960 196 VAL A N 1
ATOM 1307 C CA . VAL A 1 196 ? 20.00702 -13.02637 -44.59485 1.000 47.82153 196 VAL A CA 1
ATOM 1308 C C . VAL A 1 196 ? 21.27763 -12.94089 -45.43371 1.000 46.71531 196 VAL A C 1
ATOM 1309 O O . VAL A 1 196 ? 21.36758 -12.12024 -46.35656 1.000 45.85549 196 VAL A O 1
ATOM 1313 N N . THR A 1 197 ? 22.27212 -13.77261 -45.14138 1.000 44.51709 197 THR A N 1
ATOM 1314 C CA . THR A 1 197 ? 23.50287 -13.81475 -45.91415 1.000 49.98493 197 THR A CA 1
ATOM 1315 C C . THR A 1 197 ? 23.45363 -14.93696 -46.94852 1.000 47.32431 197 THR A C 1
ATOM 1316 O O . THR A 1 197 ? 22.48179 -15.68950 -47.05350 1.000 49.54390 197 THR A O 1
ATOM 1320 N N . SER A 1 198 ? 24.53436 -15.04609 -47.72461 1.000 49.14663 198 SER A N 1
ATOM 1321 C CA . SER A 1 198 ? 24.71555 -16.16050 -48.64582 1.000 45.19986 198 SER A CA 1
ATOM 1322 C C . SER A 1 198 ? 25.05709 -17.46461 -47.93681 1.000 43.30551 198 SER A C 1
ATOM 1323 O O . SER A 1 198 ? 25.07039 -18.51380 -48.58977 1.000 51.03771 198 SER A O 1
ATOM 1326 N N . LEU A 1 199 ? 25.35855 -17.41680 -46.63523 1.000 50.51697 199 LEU A N 1
ATOM 1327 C CA . LEU A 1 199 ? 25.84325 -18.59566 -45.92088 1.000 48.72332 199 LEU A CA 1
ATOM 1328 C C . LEU A 1 199 ? 24.89725 -19.78295 -46.05994 1.000 51.10221 199 LEU A C 1
ATOM 1329 O O . LEU A 1 199 ? 25.34316 -20.92035 -46.25406 1.000 61.41910 199 LEU A O 1
ATOM 1334 N N . GLY A 1 200 ? 23.58712 -19.54174 -45.95307 1.000 47.21633 200 GLY A N 1
ATOM 1335 C CA . GLY A 1 200 ? 22.63164 -20.63729 -46.02215 1.000 51.40609 200 GLY A CA 1
ATOM 1336 C C . GLY A 1 200 ? 22.67162 -21.39378 -47.33504 1.000 54.40083 200 GLY A C 1
ATOM 1337 O O . GLY A 1 200 ? 22.34451 -22.58219 -47.38143 1.000 59.51927 200 GLY A O 1
ATOM 1338 N N . LYS A 1 201 ? 23.08011 -20.72575 -48.41476 1.000 52.07027 201 LYS A N 1
ATOM 1339 C CA . LYS A 1 201 ? 23.23259 -21.41152 -49.69298 1.000 55.32357 201 LYS A CA 1
ATOM 1340 C C . LYS A 1 201 ? 24.37830 -22.41309 -49.63906 1.000 56.14595 201 LYS A C 1
ATOM 1341 O O . LYS A 1 201 ? 24.30150 -23.49135 -50.23850 1.000 57.86206 201 LYS A O 1
ATOM 1347 N N . ARG A 1 202 ? 25.44658 -22.06943 -48.92104 1.000 61.02206 202 ARG A N 1
ATOM 1348 C CA . ARG A 1 202 ? 26.61729 -22.93447 -48.82876 1.000 56.32038 202 ARG A CA 1
ATOM 1349 C C . ARG A 1 202 ? 26.34484 -24.14253 -47.93888 1.000 60.24173 202 ARG A C 1
ATOM 1350 O O . ARG A 1 202 ? 26.50773 -25.29332 -48.36078 1.000 70.57637 202 ARG A O 1
ATOM 1358 N N . ILE A 1 203 ? 25.93001 -23.89516 -46.69369 1.000 55.03921 203 ILE A N 1
ATOM 1359 C CA . ILE A 1 203 ? 25.83362 -24.95889 -45.69992 1.000 61.06364 203 ILE A CA 1
ATOM 1360 C C . ILE A 1 203 ? 24.68048 -25.92149 -45.96243 1.000 67.38192 203 ILE A C 1
ATOM 1361 O O . ILE A 1 203 ? 24.71443 -27.06108 -45.48255 1.000 63.25330 203 ILE A O 1
ATOM 1366 N N . PHE A 1 204 ? 23.65653 -25.50628 -46.70494 1.000 62.49667 204 PHE A N 1
ATOM 1367 C CA . PHE A 1 204 ? 22.47521 -26.33356 -46.91836 1.000 68.78846 204 PHE A CA 1
ATOM 1368 C C . PHE A 1 204 ? 22.44716 -26.99943 -48.29078 1.000 71.07451 204 PHE A C 1
ATOM 1369 O O . PHE A 1 204 ? 21.40277 -27.52319 -48.69198 1.000 88.80217 204 PHE A O 1
ATOM 1377 N N . SER A 1 205 ? 23.55977 -26.98631 -49.01759 1.000 64.73006 205 SER A N 1
ATOM 1378 C CA . SER A 1 205 ? 23.72292 -27.76542 -50.23653 1.000 75.36566 205 SER A CA 1
ATOM 1379 C C . SER A 1 205 ? 24.41565 -29.09131 -49.93792 1.000 80.35155 205 SER A C 1
ATOM 1380 O O . SER A 1 205 ? 25.10527 -29.24725 -48.92754 1.000 79.91287 205 SER A O 1
ATOM 1383 N N . LYS A 1 206 ? 24.21437 -30.05914 -50.83665 1.000 82.60819 206 LYS A N 1
ATOM 1384 C CA . LYS A 1 206 ? 24.73234 -31.40160 -50.59341 1.000 87.54518 206 LYS A CA 1
ATOM 1385 C C . LYS A 1 206 ? 26.24123 -31.47095 -50.79040 1.000 87.61103 206 LYS A C 1
ATOM 1386 O O . LYS A 1 206 ? 26.91428 -32.26804 -50.12615 1.000 96.19820 206 LYS A O 1
ATOM 1389 N N . ASN A 1 207 ? 26.78919 -30.64845 -51.68888 1.000 93.23234 207 ASN A N 1
ATOM 1390 C CA . ASN A 1 207 ? 28.22778 -30.65008 -51.92836 1.000 99.31497 207 ASN A CA 1
ATOM 1391 C C . ASN A 1 207 ? 29.01752 -30.16631 -50.72051 1.000 96.71207 207 ASN A C 1
ATOM 1392 O O . ASN A 1 207 ? 30.21034 -30.47161 -50.61333 1.000 101.85117 207 ASN A O 1
ATOM 1397 N N . PHE A 1 208 ? 28.38382 -29.40673 -49.82472 1.000 80.17184 208 PHE A N 1
ATOM 1398 C CA . PHE A 1 208 ? 29.04347 -28.99631 -48.59012 1.000 80.74859 208 PHE A CA 1
ATOM 1399 C C . PHE A 1 208 ? 29.52891 -30.20254 -47.79402 1.000 86.45610 208 PHE A C 1
ATOM 1400 O O . PHE A 1 208 ? 30.62328 -30.17656 -47.21797 1.000 82.42104 208 PHE A O 1
ATOM 1408 N N . TYR A 1 209 ? 28.73689 -31.27516 -47.76303 1.000 75.96351 209 TYR A N 1
ATOM 1409 C CA . TYR A 1 209 ? 29.07371 -32.46742 -46.99288 1.000 84.90019 209 TYR A CA 1
ATOM 1410 C C . TYR A 1 209 ? 29.71214 -33.57794 -47.81822 1.000 89.54959 209 TYR A C 1
ATOM 1411 O O . TYR A 1 209 ? 30.66725 -34.20856 -47.35484 1.000 84.20361 209 TYR A O 1
ATOM 1420 N N . ASN A 1 210 ? 29.21851 -33.83560 -49.03202 1.000 88.03268 210 ASN A N 1
ATOM 1421 C CA . ASN A 1 210 ? 29.81510 -34.87336 -49.86707 1.000 96.68323 210 ASN A CA 1
ATOM 1422 C C . ASN A 1 210 ? 31.15186 -34.45667 -50.46259 1.000 100.67963 210 ASN A C 1
ATOM 1423 O O . ASN A 1 210 ? 31.86717 -35.31334 -50.99451 1.000 106.93892 210 ASN A O 1
ATOM 1428 N N . GLY A 1 211 ? 31.51119 -33.18140 -50.36442 1.000 89.57255 211 GLY A N 1
ATOM 1429 C CA . GLY A 1 211 ? 32.77255 -32.64514 -50.82458 1.000 95.00193 211 GLY A CA 1
ATOM 1430 C C . GLY A 1 211 ? 33.87764 -32.67432 -49.79590 1.000 101.72610 211 GLY A C 1
ATOM 1431 O O . GLY A 1 211 ? 34.96992 -32.15779 -50.05357 1.000 108.08811 211 GLY A O 1
ATOM 1432 N N . LEU A 1 212 ? 33.62927 -33.28011 -48.64320 1.000 98.44273 212 LEU A N 1
ATOM 1433 C CA . LEU A 1 212 ? 34.59757 -33.40324 -47.56786 1.000 88.87417 212 LEU A CA 1
ATOM 1434 C C . LEU A 1 212 ? 35.23786 -34.77977 -47.62176 1.000 98.94331 212 LEU A C 1
ATOM 1435 O O . LEU A 1 212 ? 34.73242 -35.70125 -48.26771 1.000 115.44502 212 LEU A O 1
ATOM 1440 N N . GLU A 1 213 ? 36.36729 -34.91211 -46.93741 1.000 102.15690 213 GLU A N 1
ATOM 1441 C CA . GLU A 1 213 ? 36.90246 -36.24374 -46.73186 1.000 100.34599 213 GLU A CA 1
ATOM 1442 C C . GLU A 1 213 ? 35.94857 -37.00359 -45.82095 1.000 105.51885 213 GLU A C 1
ATOM 1443 O O . GLU A 1 213 ? 35.31038 -36.42709 -44.93587 1.000 113.62718 213 GLU A O 1
ATOM 1449 N N . THR A 1 214 ? 35.84670 -38.31318 -46.04578 1.000 107.02329 214 THR A N 1
ATOM 1450 C CA . THR A 1 214 ? 34.90745 -39.10050 -45.25637 1.000 107.68042 214 THR A CA 1
ATOM 1451 C C . THR A 1 214 ? 35.34391 -39.19170 -43.80449 1.000 113.80837 214 THR A C 1
ATOM 1452 O O . THR A 1 214 ? 34.49688 -39.28190 -42.90825 1.000 112.56018 214 THR A O 1
ATOM 1456 N N . LYS A 1 215 ? 36.65131 -39.15852 -43.55088 1.000 119.47295 215 LYS A N 1
ATOM 1457 C CA . LYS A 1 215 ? 37.12158 -39.09454 -42.17469 1.000 115.79263 215 LYS A CA 1
ATOM 1458 C C . LYS A 1 215 ? 36.67245 -37.79638 -41.51501 1.000 108.74801 215 LYS A C 1
ATOM 1459 O O . LYS A 1 215 ? 36.10167 -37.81524 -40.41984 1.000 111.20255 215 LYS A O 1
ATOM 1465 N N . SER A 1 216 ? 36.88729 -36.66020 -42.19055 1.000 111.78642 216 SER A N 1
ATOM 1466 C CA . SER A 1 216 ? 36.43971 -35.37110 -41.66487 1.000 109.06106 216 SER A CA 1
ATOM 1467 C C . SER A 1 216 ? 34.95695 -35.40217 -41.32087 1.000 94.88202 216 SER A C 1
ATOM 1468 O O . SER A 1 216 ? 34.55964 -35.04740 -40.20396 1.000 100.91169 216 SER A O 1
ATOM 1471 N N . LEU A 1 217 ? 34.12416 -35.84148 -42.27096 1.000 90.76855 217 LEU A N 1
ATOM 1472 C CA . LEU A 1 217 ? 32.69142 -35.94402 -42.01398 1.000 97.98897 217 LEU A CA 1
ATOM 1473 C C . LEU A 1 217 ? 32.43150 -36.82695 -40.80127 1.000 99.00429 217 LEU A C 1
ATOM 1474 O O . LEU A 1 217 ? 31.55497 -36.53193 -39.97999 1.000 96.54117 217 LEU A O 1
ATOM 1479 N N . GLU A 1 218 ? 33.20952 -37.90116 -40.66300 1.000 100.79032 218 GLU A N 1
ATOM 1480 C CA . GLU A 1 218 ? 32.99502 -38.85578 -39.58245 1.000 107.00899 218 GLU A CA 1
ATOM 1481 C C . GLU A 1 218 ? 33.13992 -38.19160 -38.21600 1.000 104.91790 218 GLU A C 1
ATOM 1482 O O . GLU A 1 218 ? 32.20041 -38.19850 -37.41351 1.000 105.86697 218 GLU A O 1
ATOM 1488 N N . ASN A 1 219 ? 34.31127 -37.60553 -37.92870 1.000 108.58240 219 ASN A N 1
ATOM 1489 C CA . ASN A 1 219 ? 34.47925 -36.91258 -36.64928 1.000 113.56089 219 ASN A CA 1
ATOM 1490 C C . ASN A 1 219 ? 33.51715 -35.73811 -36.48325 1.000 112.48343 219 ASN A C 1
ATOM 1491 O O . ASN A 1 219 ? 33.14301 -35.40912 -35.35187 1.000 115.85374 219 ASN A O 1
ATOM 1496 N N . TYR A 1 220 ? 33.10570 -35.09130 -37.57672 1.000 101.11863 220 TYR A N 1
ATOM 1497 C CA . TYR A 1 220 ? 32.15314 -33.99015 -37.44702 1.000 93.44779 220 TYR A CA 1
ATOM 1498 C C . TYR A 1 220 ? 30.79410 -34.48809 -36.95720 1.000 80.65883 220 TYR A C 1
ATOM 1499 O O . TYR A 1 220 ? 30.20053 -33.90337 -36.04177 1.000 81.61510 220 TYR A O 1
ATOM 1508 N N . ILE A 1 221 ? 30.28552 -35.57608 -37.54806 1.000 89.77360 221 ILE A N 1
ATOM 1509 C CA . ILE A 1 221 ? 29.01560 -36.13749 -37.08546 1.000 87.91405 221 ILE A CA 1
ATOM 1510 C C . ILE A 1 221 ? 29.16856 -36.77740 -35.71216 1.000 99.35507 221 ILE A C 1
ATOM 1511 O O . ILE A 1 221 ? 28.26196 -36.69055 -34.87390 1.000 102.35541 221 ILE A O 1
ATOM 1516 N N . GLU A 1 222 ? 30.31215 -37.41057 -35.44748 1.000 101.14012 222 GLU A N 1
ATOM 1517 C CA . GLU A 1 222 ? 30.46220 -38.15337 -34.20166 1.000 99.45943 222 GLU A CA 1
ATOM 1518 C C . GLU A 1 222 ? 30.58547 -37.21564 -33.00859 1.000 103.95616 222 GLU A C 1
ATOM 1519 O O . GLU A 1 222 ? 29.98185 -37.45889 -31.95638 1.000 115.24371 222 GLU A O 1
ATOM 1525 N N . ARG A 1 223 ? 31.34575 -36.13536 -33.15411 1.000 104.13974 223 ARG A N 1
ATOM 1526 C CA . ARG A 1 223 ? 31.45125 -35.12646 -32.10922 1.000 107.36597 223 ARG A CA 1
ATOM 1527 C C . ARG A 1 223 ? 30.25877 -34.17377 -32.08560 1.000 97.02193 223 ARG A C 1
ATOM 1528 O O . ARG A 1 223 ? 30.29584 -33.18187 -31.34931 1.000 88.97576 223 ARG A O 1
ATOM 1536 N N . LYS A 1 224 ? 29.21493 -34.45612 -32.87171 1.000 107.96889 224 LYS A N 1
ATOM 1537 C CA . LYS A 1 224 ? 27.97278 -33.67945 -32.87598 1.000 105.94921 224 LYS A CA 1
ATOM 1538 C C . LYS A 1 224 ? 28.20778 -32.22355 -33.27067 1.000 98.20831 224 LYS A C 1
ATOM 1539 O O . LYS A 1 224 ? 27.47146 -31.32685 -32.85192 1.000 96.66247 224 LYS A O 1
ATOM 1542 N N . LYS A 1 225 ? 29.23879 -31.98044 -34.07993 1.000 78.61001 225 LYS A N 1
ATOM 1543 C CA . LYS A 1 225 ? 29.55682 -30.63293 -34.53250 1.000 86.84831 225 LYS A CA 1
ATOM 1544 C C . LYS A 1 225 ? 28.62617 -30.14916 -35.63741 1.000 74.65063 225 LYS A C 1
ATOM 1545 O O . LYS A 1 225 ? 28.58678 -28.94461 -35.91133 1.000 73.36921 225 LYS A O 1
ATOM 1551 N N . LEU A 1 226 ? 27.88248 -31.05281 -36.27559 1.000 85.98929 226 LEU A N 1
ATOM 1552 C CA . LEU A 1 226 ? 26.94851 -30.67075 -37.32834 1.000 72.33096 226 LEU A CA 1
ATOM 1553 C C . LEU A 1 226 ? 25.50999 -30.90819 -36.88930 1.000 67.23268 226 LEU A C 1
ATOM 1554 O O . LEU A 1 226 ? 24.72126 -31.50929 -37.62604 1.000 75.31707 226 LEU A O 1
ATOM 1559 N N . SER A 1 227 ? 25.16286 -30.44597 -35.69142 1.000 64.50261 227 SER A N 1
ATOM 1560 C CA . SER A 1 227 ? 23.81723 -30.64161 -35.17548 1.000 67.38058 227 SER A CA 1
ATOM 1561 C C . SER A 1 227 ? 22.80215 -29.83095 -35.97369 1.000 77.88503 227 SER A C 1
ATOM 1562 O O . SER A 1 227 ? 23.11525 -28.78146 -36.54157 1.000 79.31810 227 SER A O 1
ATOM 1565 N N . LYS A 1 228 ? 21.57457 -30.33654 -36.01693 1.000 71.88452 228 LYS A N 1
ATOM 1566 C CA . LYS A 1 228 ? 20.45340 -29.59141 -36.56270 1.000 61.79628 228 LYS A CA 1
ATOM 1567 C C . LYS A 1 228 ? 19.95489 -28.58540 -35.52783 1.000 75.74118 228 LYS A C 1
ATOM 1568 O O . LYS A 1 228 ? 20.14247 -28.77918 -34.32383 1.000 85.79300 228 LYS A O 1
ATOM 1574 N N . PRO A 1 229 ? 19.30601 -27.49155 -35.96521 1.000 75.46264 229 PRO A N 1
ATOM 1575 C CA . PRO A 1 229 ? 18.99680 -27.08472 -37.33870 1.000 66.40276 229 PRO A CA 1
ATOM 1576 C C . PRO A 1 229 ? 20.15043 -26.37306 -38.03099 1.000 59.19442 229 PRO A C 1
ATOM 1577 O O . PRO A 1 229 ? 19.99175 -25.90626 -39.15877 1.000 60.67816 229 PRO A O 1
ATOM 1581 N N . PHE A 1 230 ? 21.29575 -26.28593 -37.35200 1.000 60.00350 230 PHE A N 1
ATOM 1582 C CA . PHE A 1 230 ? 22.40187 -25.49122 -37.87470 1.000 68.44303 230 PHE A CA 1
ATOM 1583 C C . PHE A 1 230 ? 22.93369 -26.08515 -39.16774 1.000 63.82865 230 PHE A C 1
ATOM 1584 O O . PHE A 1 230 ? 23.29360 -25.35178 -40.09579 1.000 61.48532 230 PHE A O 1
ATOM 1592 N N . PHE A 1 231 ? 22.99504 -27.40893 -39.24203 1.000 60.49272 231 PHE A N 1
ATOM 1593 C CA . PHE A 1 231 ? 23.49668 -28.10108 -40.41300 1.000 72.66580 231 PHE A CA 1
ATOM 1594 C C . PHE A 1 231 ? 22.54386 -29.22978 -40.76695 1.000 70.19084 231 PHE A C 1
ATOM 1595 O O . PHE A 1 231 ? 21.75748 -29.69602 -39.93821 1.000 80.05232 231 PHE A O 1
ATOM 1603 N N . ARG A 1 232 ? 22.62648 -29.66295 -42.01841 1.000 72.22075 232 ARG A N 1
ATOM 1604 C CA . ARG A 1 232 ? 21.78149 -30.73281 -42.54468 1.000 78.89273 232 ARG A CA 1
ATOM 1605 C C . ARG A 1 232 ? 22.66867 -31.79345 -43.17781 1.000 90.69721 232 ARG A C 1
ATOM 1606 O O . ARG A 1 232 ? 22.59202 -32.05470 -44.38230 1.000 84.19587 232 ARG A O 1
ATOM 1614 N N . PRO A 1 233 ? 23.53525 -32.42416 -42.38901 1.000 80.36239 233 PRO A N 1
ATOM 1615 C CA . PRO A 1 233 ? 24.36960 -33.47694 -42.93862 1.000 86.84236 233 PRO A CA 1
ATOM 1616 C C . PRO A 1 233 ? 23.49761 -34.63792 -43.39091 1.000 100.74941 233 PRO A C 1
ATOM 1617 O O . PRO A 1 233 ? 22.37931 -34.82209 -42.88046 1.000 100.22476 233 PRO A O 1
ATOM 1621 N N . PRO A 1 234 ? 23.95153 -35.40445 -44.38391 1.000 98.02582 234 PRO A N 1
ATOM 1622 C CA . PRO A 1 234 ? 23.16656 -36.57672 -44.79856 1.000 113.30885 234 PRO A CA 1
ATOM 1623 C C . PRO A 1 234 ? 22.85677 -37.44775 -43.59000 1.000 117.75639 234 PRO A C 1
ATOM 1624 O O . PRO A 1 234 ? 23.55860 -37.36289 -42.57673 1.000 115.62979 234 PRO A O 1
ATOM 1628 N N . GLN A 1 235 ? 21.81671 -38.26849 -43.67952 1.000 117.71113 235 GLN A N 1
ATOM 1629 C CA . GLN A 1 235 ? 21.38217 -39.11673 -42.56948 1.000 125.52995 235 GLN A CA 1
ATOM 1630 C C . GLN A 1 235 ? 21.41352 -38.41389 -41.20706 1.000 122.30120 235 GLN A C 1
ATOM 1631 O O . GLN A 1 235 ? 20.58993 -37.53688 -40.92840 1.000 105.49343 235 GLN A O 1
ATOM 1637 N N . SER A 1 269 ? 11.77665 -30.99459 -44.73607 1.000 104.45149 269 SER A N 1
ATOM 1638 C CA . SER A 1 269 ? 12.49870 -31.11279 -45.99716 1.000 105.94462 269 SER A CA 1
ATOM 1639 C C . SER A 1 269 ? 13.73455 -30.21334 -46.00876 1.000 100.57030 269 SER A C 1
ATOM 1640 O O . SER A 1 269 ? 14.22968 -29.81332 -44.95498 1.000 82.54675 269 SER A O 1
ATOM 1643 N N . ASN A 1 270 ? 14.22263 -29.89008 -47.20492 1.000 101.73326 270 ASN A N 1
ATOM 1644 C CA . ASN A 1 270 ? 15.46504 -29.14450 -47.38715 1.000 105.70486 270 ASN A CA 1
ATOM 1645 C C . ASN A 1 270 ? 15.21963 -27.73915 -47.93496 1.000 93.89349 270 ASN A C 1
ATOM 1646 O O . ASN A 1 270 ? 15.95998 -27.25067 -48.79003 1.000 95.57045 270 ASN A O 1
ATOM 1651 N N . TRP A 1 271 ? 14.17543 -27.07288 -47.45320 1.000 76.67564 271 TRP A N 1
ATOM 1652 C CA . TRP A 1 271 ? 13.88308 -25.71934 -47.90304 1.000 78.23954 271 TRP A CA 1
ATOM 1653 C C . TRP A 1 271 ? 14.89545 -24.73335 -47.32741 1.000 82.26583 271 TRP A C 1
ATOM 1654 O O . TRP A 1 271 ? 15.50139 -24.96884 -46.27817 1.000 63.65855 271 TRP A O 1
ATOM 1665 N N . ARG A 1 272 ? 15.08217 -23.62012 -48.03385 1.000 74.75409 272 ARG A N 1
ATOM 1666 C CA . ARG A 1 272 ? 15.91567 -22.53327 -47.54104 1.000 67.24427 272 ARG A CA 1
ATOM 1667 C C . ARG A 1 272 ? 15.41576 -21.22370 -48.12939 1.000 73.58893 272 ARG A C 1
ATOM 1668 O O . ARG A 1 272 ? 14.67969 -21.20459 -49.12022 1.000 58.37774 272 ARG A O 1
ATOM 1676 N N . VAL A 1 273 ? 15.83169 -20.12625 -47.50351 1.000 56.44182 273 VAL A N 1
ATOM 1677 C CA . VAL A 1 273 ? 15.43671 -18.78070 -47.90224 1.000 53.92501 273 VAL A CA 1
ATOM 1678 C C . VAL A 1 273 ? 16.54363 -18.16315 -48.74155 1.000 54.66735 273 VAL A C 1
ATOM 1679 O O . VAL A 1 273 ? 17.73483 -18.32891 -48.44465 1.000 51.53695 273 VAL A O 1
ATOM 1683 N N . SER A 1 274 ? 16.15368 -17.43948 -49.78765 1.000 55.02724 274 SER A N 1
ATOM 1684 C CA . SER A 1 274 ? 17.07186 -16.60395 -50.54760 1.000 57.63167 274 SER A CA 1
ATOM 1685 C C . SER A 1 274 ? 16.64121 -15.15256 -50.40819 1.000 47.63455 274 SER A C 1
ATOM 1686 O O . SER A 1 274 ? 15.54113 -14.78142 -50.83271 1.000 57.27235 274 SER A O 1
ATOM 1689 N N . LEU A 1 275 ? 17.50980 -14.33832 -49.81392 1.000 50.29790 275 LEU A N 1
ATOM 1690 C CA . LEU A 1 275 ? 17.31272 -12.89876 -49.71737 1.000 49.94003 275 LEU A CA 1
ATOM 1691 C C . LEU A 1 275 ? 18.25717 -12.16111 -50.65579 1.000 49.56623 275 LEU A C 1
ATOM 1692 O O . LEU A 1 275 ? 18.60224 -11.00223 -50.41178 1.000 54.92421 275 LEU A O 1
ATOM 1697 N N . GLN A 1 276 ? 18.67953 -12.83422 -51.72843 1.000 55.66780 276 GLN A N 1
ATOM 1698 C CA . GLN A 1 276 ? 19.60435 -12.25158 -52.69273 1.000 42.45735 276 GLN A CA 1
ATOM 1699 C C . GLN A 1 276 ? 19.02875 -11.00109 -53.34379 1.000 58.76178 276 GLN A C 1
ATOM 1700 O O . GLN A 1 276 ? 19.74298 -10.00961 -53.53435 1.000 53.35874 276 GLN A O 1
ATOM 1706 N N . LYS A 1 277 ? 17.74029 -11.02738 -53.70139 1.000 43.39628 277 LYS A N 1
ATOM 1707 C CA . LYS A 1 277 ? 17.12946 -9.87290 -54.35473 1.000 54.40187 277 LYS A CA 1
ATOM 1708 C C . LYS A 1 277 ? 17.13906 -8.63002 -53.47635 1.000 54.96904 277 LYS A C 1
ATOM 1709 O O . LYS A 1 277 ? 17.10318 -7.51271 -54.00180 1.000 47.82625 277 LYS A O 1
ATOM 1715 N N . LEU A 1 278 ? 17.24069 -8.79303 -52.16171 1.000 53.86369 278 LEU A N 1
ATOM 1716 C CA . LEU A 1 278 ? 17.26648 -7.65227 -51.26158 1.000 42.51546 278 LEU A CA 1
ATOM 1717 C C . LEU A 1 278 ? 18.68555 -7.22716 -50.92315 1.000 46.61105 278 LEU A C 1
ATOM 1718 O O . LEU A 1 278 ? 18.89826 -6.07287 -50.53814 1.000 50.56954 278 LEU A O 1
ATOM 1723 N N . ARG A 1 279 ? 19.64960 -8.14339 -51.03741 1.000 42.08130 279 ARG A N 1
ATOM 1724 C CA . ARG A 1 279 ? 21.05933 -7.77497 -50.95826 1.000 57.03883 279 ARG A CA 1
ATOM 1725 C C . ARG A 1 279 ? 21.49434 -6.96553 -52.17630 1.000 51.89244 279 ARG A C 1
ATOM 1726 O O . ARG A 1 279 ? 22.20775 -5.96458 -52.04104 1.000 53.38362 279 ARG A O 1
ATOM 1734 N N . ASP A 1 280 ? 21.07142 -7.38074 -53.37459 1.000 40.80611 280 ASP A N 1
ATOM 1735 C CA . ASP A 1 280 ? 21.39323 -6.63879 -54.59017 1.000 56.39041 280 ASP A CA 1
ATOM 1736 C C . ASP A 1 280 ? 20.63104 -5.32613 -54.70399 1.000 49.92842 280 ASP A C 1
ATOM 1737 O O . ASP A 1 280 ? 21.08788 -4.42003 -55.40847 1.000 57.01283 280 ASP A O 1
ATOM 1742 N N . ASN A 1 281 ? 19.49091 -5.20159 -54.03145 1.000 51.39439 281 ASN A N 1
ATOM 1743 C CA . ASN A 1 281 ? 18.62976 -4.02403 -54.15712 1.000 46.27432 281 ASN A CA 1
ATOM 1744 C C . ASN A 1 281 ? 17.97589 -3.77794 -52.80869 1.000 53.77413 281 ASN A C 1
ATOM 1745 O O . ASN A 1 281 ? 16.81974 -4.15315 -52.57805 1.000 49.33713 281 ASN A O 1
ATOM 1750 N N . PRO A 1 282 ? 18.70111 -3.15606 -51.87483 1.000 46.13283 282 PRO A N 1
ATOM 1751 C CA . PRO A 1 282 ? 18.14365 -2.94944 -50.52712 1.000 46.35096 282 PRO A CA 1
ATOM 1752 C C . PRO A 1 282 ? 16.87023 -2.12004 -50.48308 1.000 41.51309 282 PRO A C 1
ATOM 1753 O O . PRO A 1 282 ? 16.17898 -2.14802 -49.45725 1.000 40.71832 282 PRO A O 1
ATOM 1757 N N . SER A 1 283 ? 16.52313 -1.39157 -51.54609 1.000 35.76715 283 SER A N 1
ATOM 1758 C CA . SER A 1 283 ? 15.25329 -0.67437 -51.53087 1.000 54.06107 283 SER A CA 1
ATOM 1759 C C . SER A 1 283 ? 14.05430 -1.61551 -51.53254 1.000 46.74152 283 SER A C 1
ATOM 1760 O O . SER A 1 283 ? 12.93696 -1.16895 -51.25241 1.000 54.48106 283 SER A O 1
ATOM 1763 N N . ARG A 1 284 ? 14.25735 -2.89825 -51.84125 1.000 49.61889 284 ARG A N 1
ATOM 1764 C CA . ARG A 1 284 ? 13.18326 -3.87675 -51.73376 1.000 46.68090 284 ARG A CA 1
ATOM 1765 C C . ARG A 1 284 ? 12.89647 -4.25240 -50.28856 1.000 49.56438 284 ARG A C 1
ATOM 1766 O O . ARG A 1 284 ? 11.83338 -4.81646 -50.00534 1.000 49.40886 284 ARG A O 1
ATOM 1774 N N . ASN A 1 285 ? 13.81748 -3.95052 -49.37516 1.000 50.04721 285 ASN A N 1
ATOM 1775 C CA . ASN A 1 285 ? 13.65091 -4.22103 -47.95258 1.000 46.81342 285 ASN A CA 1
ATOM 1776 C C . ASN A 1 285 ? 13.25195 -2.91892 -47.26868 1.000 44.52067 285 ASN A C 1
ATOM 1777 O O . ASN A 1 285 ? 14.07595 -2.01126 -47.11893 1.000 43.68607 285 ASN A O 1
ATOM 1782 N N . THR A 1 286 ? 11.99349 -2.83655 -46.84097 1.000 46.04228 286 THR A N 1
ATOM 1783 C CA . THR A 1 286 ? 11.52468 -1.76815 -45.96731 1.000 48.25827 286 THR A CA 1
ATOM 1784 C C . THR A 1 286 ? 10.99018 -2.34564 -44.66061 1.000 61.48793 286 THR A C 1
ATOM 1785 O O . THR A 1 286 ? 10.02457 -1.83747 -44.08569 1.000 59.26565 286 THR A O 1
ATOM 1789 N N . PHE A 1 287 ? 11.62782 -3.43015 -44.20781 1.000 48.54995 287 PHE A N 1
ATOM 1790 C CA . PHE A 1 287 ? 11.28368 -4.09499 -42.95260 1.000 44.49820 287 PHE A CA 1
ATOM 1791 C C . PHE A 1 287 ? 11.20102 -3.10972 -41.79081 1.000 47.91656 287 PHE A C 1
ATOM 1792 O O . PHE A 1 287 ? 10.31655 -3.22058 -40.93395 1.000 47.02035 287 PHE A O 1
ATOM 1800 N N . MET A 1 288 ? 12.12116 -2.14184 -41.74104 1.000 43.08937 288 MET A N 1
ATOM 1801 C CA . MET A 1 288 ? 12.17742 -1.20966 -40.61878 1.000 48.00856 288 MET A CA 1
ATOM 1802 C C . MET A 1 288 ? 10.94197 -0.32257 -40.52044 1.000 59.28265 288 MET A C 1
ATOM 1803 O O . MET A 1 288 ? 10.62645 0.15649 -39.42606 1.000 69.41765 288 MET A O 1
ATOM 1808 N N . LYS A 1 289 ? 10.23372 -0.09173 -41.62613 1.000 54.97976 289 LYS A N 1
ATOM 1809 C CA . LYS A 1 289 ? 9.06010 0.77075 -41.58771 1.000 54.34043 289 LYS A CA 1
ATOM 1810 C C . LYS A 1 289 ? 7.83812 0.07889 -41.00185 1.000 61.29086 289 LYS A C 1
ATOM 1811 O O . LYS A 1 289 ? 6.83050 0.74780 -40.74704 1.000 64.17575 289 LYS A O 1
ATOM 1817 N N . MET A 1 290 ? 7.89782 -1.23206 -40.79173 1.000 54.79033 290 MET A N 1
ATOM 1818 C CA . MET A 1 290 ? 6.77325 -1.96887 -40.24019 1.000 65.41395 290 MET A CA 1
ATOM 1819 C C . MET A 1 290 ? 6.67456 -1.77637 -38.72862 1.000 59.28709 290 MET A C 1
ATOM 1820 O O . MET A 1 290 ? 7.61431 -1.33196 -38.06315 1.000 59.21513 290 MET A O 1
ATOM 1825 N N . ASP A 1 291 ? 5.50735 -2.11868 -38.19275 1.000 64.12478 291 ASP A N 1
ATOM 1826 C CA . ASP A 1 291 ? 5.29840 -2.19108 -36.75745 1.000 62.98601 291 ASP A CA 1
ATOM 1827 C C . ASP A 1 291 ? 5.91950 -3.47205 -36.20238 1.000 65.23743 291 ASP A C 1
ATOM 1828 O O . ASP A 1 291 ? 6.32201 -4.37260 -36.94452 1.000 65.71305 291 ASP A O 1
ATOM 1833 N N . ASP A 1 292 ? 5.99873 -3.54555 -34.87064 1.000 66.15107 292 ASP A N 1
ATOM 1834 C CA . ASP A 1 292 ? 6.67353 -4.67189 -34.23063 1.000 68.38755 292 ASP A CA 1
ATOM 1835 C C . ASP A 1 292 ? 5.99178 -5.99449 -34.56342 1.000 61.90112 292 ASP A C 1
ATOM 1836 O O . ASP A 1 292 ? 6.66189 -7.02071 -34.72760 1.000 63.20889 292 ASP A O 1
ATOM 1841 N N . ALA A 1 293 ? 4.66069 -5.99137 -34.67587 1.000 59.74942 293 ALA A N 1
ATOM 1842 C CA . ALA A 1 293 ? 3.94381 -7.23978 -34.92004 1.000 64.33886 293 ALA A CA 1
ATOM 1843 C C . ALA A 1 293 ? 4.17239 -7.74536 -36.33930 1.000 70.32578 293 ALA A C 1
ATOM 1844 O O . ALA A 1 293 ? 4.26821 -8.95775 -36.56273 1.000 66.40911 293 ALA A O 1
ATOM 1846 N N . ALA A 1 294 ? 4.26402 -6.83556 -37.31157 1.000 62.39058 294 ALA A N 1
ATOM 1847 C CA . ALA A 1 294 ? 4.61564 -7.24649 -38.66649 1.000 48.71721 294 ALA A CA 1
ATOM 1848 C C . ALA A 1 294 ? 6.04491 -7.76752 -38.71949 1.000 59.90222 294 ALA A C 1
ATOM 1849 O O . ALA A 1 294 ? 6.33100 -8.75128 -39.41250 1.000 56.86652 294 ALA A O 1
ATOM 1851 N N . LYS A 1 295 ? 6.95480 -7.11050 -37.99745 1.000 48.30037 295 LYS A N 1
ATOM 1852 C CA . LYS A 1 295 ? 8.33775 -7.56896 -37.92663 1.000 53.34694 295 LYS A CA 1
ATOM 1853 C C . LYS A 1 295 ? 8.42293 -8.97505 -37.34349 1.000 52.57504 295 LYS A C 1
ATOM 1854 O O . LYS A 1 295 ? 9.13825 -9.83585 -37.86969 1.000 56.09660 295 LYS A O 1
ATOM 1860 N N . ARG A 1 296 ? 7.69974 -9.22594 -36.24744 1.000 66.29660 296 ARG A N 1
ATOM 1861 C CA . ARG A 1 296 ? 7.77123 -10.53295 -35.60112 1.000 68.20951 296 ARG A CA 1
ATOM 1862 C C . ARG A 1 296 ? 7.15072 -11.62870 -36.45972 1.000 56.29416 296 ARG A C 1
ATOM 1863 O O . ARG A 1 296 ? 7.59804 -12.77999 -36.40488 1.000 56.98015 296 ARG A O 1
ATOM 1871 N N . LYS A 1 297 ? 6.14027 -11.29626 -37.26756 1.000 56.43790 297 LYS A N 1
ATOM 1872 C CA . LYS A 1 297 ? 5.57803 -12.28822 -38.17959 1.000 53.95952 297 LYS A CA 1
ATOM 1873 C C . LYS A 1 297 ? 6.56707 -12.64306 -39.28095 1.000 54.72592 297 LYS A C 1
ATOM 1874 O O . LYS A 1 297 ? 6.70995 -13.81673 -39.64389 1.000 58.18518 297 LYS A O 1
ATOM 1880 N N . TYR A 1 298 ? 7.26525 -11.64004 -39.81509 1.000 48.34450 298 TYR A N 1
ATOM 1881 C CA . TYR A 1 298 ? 8.24735 -11.88853 -40.86356 1.000 46.49407 298 TYR A CA 1
ATOM 1882 C C . TYR A 1 298 ? 9.44368 -12.65040 -40.30966 1.000 55.21923 298 TYR A C 1
ATOM 1883 O O . TYR A 1 298 ? 9.96633 -13.56110 -40.96387 1.000 50.26710 298 TYR A O 1
ATOM 1892 N N . SER A 1 299 ? 9.89690 -12.27764 -39.10996 1.000 46.36980 299 SER A N 1
ATOM 1893 C CA . SER A 1 299 ? 10.97537 -13.00721 -38.45219 1.000 51.02726 299 SER A CA 1
ATOM 1894 C C . SER A 1 299 ? 10.62553 -14.48318 -38.30198 1.000 47.69016 299 SER A C 1
ATOM 1895 O O . SER A 1 299 ? 11.44424 -15.36051 -38.59787 1.000 50.83810 299 SER A O 1
ATOM 1898 N N . SER A 1 300 ? 9.40406 -14.77673 -37.84634 1.000 50.65965 300 SER A N 1
ATOM 1899 C CA . SER A 1 300 ? 8.99082 -16.16768 -37.68223 1.000 58.77887 300 SER A CA 1
ATOM 1900 C C . SER A 1 300 ? 8.90604 -16.87923 -39.02551 1.000 51.76879 300 SER A C 1
ATOM 1901 O O . SER A 1 300 ? 9.24824 -18.06243 -39.13301 1.000 60.18739 300 SER A O 1
ATOM 1904 N N . PHE A 1 301 ? 8.44570 -16.17178 -40.05769 1.000 47.86001 301 PHE A N 1
ATOM 1905 C CA . PHE A 1 301 ? 8.30912 -16.76998 -41.38157 1.000 56.41892 301 PHE A CA 1
ATOM 1906 C C . PHE A 1 301 ? 9.66642 -17.16848 -41.94966 1.000 49.13788 301 PHE A C 1
ATOM 1907 O O . PHE A 1 301 ? 9.84944 -18.29657 -42.42234 1.000 54.96385 301 PHE A O 1
ATOM 1915 N N . ILE A 1 302 ? 10.62944 -16.24495 -41.92163 1.000 53.22425 302 ILE A N 1
ATOM 1916 C CA . ILE A 1 302 ? 11.98473 -16.56007 -42.36519 1.000 58.52550 302 ILE A CA 1
ATOM 1917 C C . ILE A 1 302 ? 12.56673 -17.69807 -41.53736 1.000 59.92294 302 ILE A C 1
ATOM 1918 O O . ILE A 1 302 ? 13.20245 -18.61436 -42.07332 1.000 61.94777 302 ILE A O 1
ATOM 1923 N N . LYS A 1 303 ? 12.36174 -17.65349 -40.21859 1.000 60.21351 303 LYS A N 1
ATOM 1924 C CA . LYS A 1 303 ? 12.88429 -18.69161 -39.33491 1.000 52.31805 303 LYS A CA 1
ATOM 1925 C C . LYS A 1 303 ? 12.37958 -20.07165 -39.73522 1.000 55.89925 303 LYS A C 1
ATOM 1926 O O . LYS A 1 303 ? 13.15819 -21.02790 -39.82912 1.000 62.28781 303 LYS A O 1
ATOM 1932 N N . GLU A 1 304 ? 11.07105 -20.19467 -39.96900 1.000 51.85801 304 GLU A N 1
ATOM 1933 C CA . GLU A 1 304 ? 10.48573 -21.50802 -40.21791 1.000 62.48172 304 GLU A CA 1
ATOM 1934 C C . GLU A 1 304 ? 10.98846 -22.10772 -41.52513 1.000 63.86826 304 GLU A C 1
ATOM 1935 O O . GLU A 1 304 ? 11.30572 -23.30113 -41.58168 1.000 65.16496 304 GLU A O 1
ATOM 1941 N N . VAL A 1 305 ? 11.06133 -21.30383 -42.58756 1.000 62.28845 305 VAL A N 1
ATOM 1942 C CA . VAL A 1 305 ? 11.50149 -21.83170 -43.87552 1.000 63.83222 305 VAL A CA 1
ATOM 1943 C C . VAL A 1 305 ? 12.98340 -22.18813 -43.83082 1.000 72.99570 305 VAL A C 1
ATOM 1944 O O . VAL A 1 305 ? 13.41352 -23.1871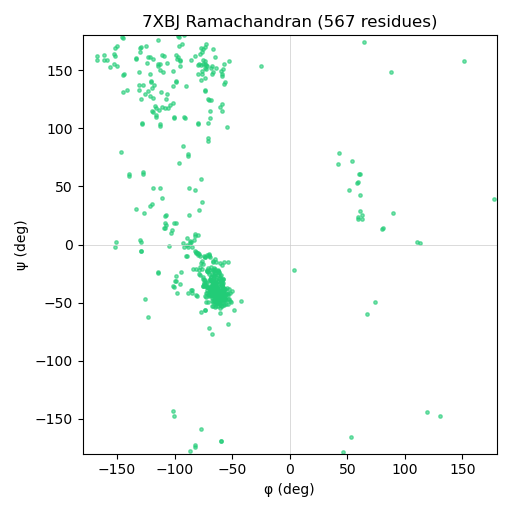6 -44.42043 1.000 60.74567 305 VAL A O 1
ATOM 1948 N N . GLN A 1 306 ? 13.78671 -21.39212 -43.12059 1.000 60.87065 306 GLN A N 1
ATOM 1949 C CA . GLN A 1 306 ? 15.20688 -21.70070 -43.00749 1.000 66.25734 306 GLN A CA 1
ATOM 1950 C C . GLN A 1 306 ? 15.47064 -22.92737 -42.14284 1.000 65.24007 306 GLN A C 1
ATOM 1951 O O . GLN A 1 306 ? 16.53565 -23.54043 -42.27148 1.000 66.53965 306 GLN A O 1
ATOM 1957 N N . LYS A 1 307 ? 14.53596 -23.30215 -41.26709 1.000 64.71146 307 LYS A N 1
ATOM 1958 C CA . LYS A 1 307 ? 14.63623 -24.60219 -40.61549 1.000 68.43840 307 LYS A CA 1
ATOM 1959 C C . LYS A 1 307 ? 14.38247 -25.75416 -41.57745 1.000 72.59146 307 LYS A C 1
ATOM 1960 O O . LYS A 1 307 ? 14.61651 -26.90973 -41.20749 1.000 78.05553 307 LYS A O 1
ATOM 1966 N N . GLY A 1 308 ? 13.91534 -25.47075 -42.79333 1.000 72.63300 308 GLY A N 1
ATOM 1967 C CA . GLY A 1 308 ? 13.71967 -26.48277 -43.81307 1.000 77.51878 308 GLY A CA 1
ATOM 1968 C C . GLY A 1 308 ? 12.27189 -26.77676 -44.13235 1.000 70.06296 308 GLY A C 1
ATOM 1969 O O . GLY A 1 308 ? 12.00471 -27.63919 -44.97809 1.000 83.80126 308 GLY A O 1
ATOM 1970 N N . ASN A 1 309 ? 11.33276 -26.07397 -43.50690 1.000 74.39458 309 ASN A N 1
ATOM 1971 C CA . ASN A 1 309 ? 9.91684 -26.32738 -43.70504 1.000 69.16099 309 ASN A CA 1
ATOM 1972 C C . ASN A 1 309 ? 9.41643 -25.63971 -44.96947 1.000 75.60338 309 ASN A C 1
ATOM 1973 O O . ASN A 1 309 ? 10.04768 -24.72621 -45.51038 1.000 73.00610 309 ASN A O 1
ATOM 1978 N N . ASP A 1 310 ? 8.25565 -26.08934 -45.43499 1.000 77.54140 310 ASP A N 1
ATOM 1979 C CA . ASP A 1 310 ? 7.71945 -25.58357 -46.68671 1.000 72.20787 310 ASP A CA 1
ATOM 1980 C C . ASP A 1 310 ? 7.21034 -24.14917 -46.51716 1.000 73.44073 310 ASP A C 1
ATOM 1981 O O . ASP A 1 310 ? 6.78360 -23.75629 -45.42598 1.000 85.75193 310 ASP A O 1
ATOM 1986 N N . PRO A 1 311 ? 7.25355 -23.35101 -47.58778 1.000 82.02697 311 PRO A N 1
ATOM 1987 C CA . PRO A 1 311 ? 6.82491 -21.94674 -47.49497 1.000 73.93553 311 PRO A CA 1
ATOM 1988 C C . PRO A 1 311 ? 5.39297 -21.73450 -47.01088 1.000 86.69815 311 PRO A C 1
ATOM 1989 O O . PRO A 1 311 ? 5.05918 -20.60444 -46.62464 1.000 77.38039 311 PRO A O 1
ATOM 1993 N N . ARG A 1 312 ? 4.53814 -22.75647 -46.99965 1.000 95.28553 312 ARG A N 1
ATOM 1994 C CA . ARG A 1 312 ? 3.22162 -22.60781 -46.37617 1.000 93.60355 312 ARG A CA 1
ATOM 1995 C C . ARG A 1 312 ? 3.31359 -22.65150 -44.85668 1.000 100.10979 312 ARG A C 1
ATOM 1996 O O . ARG A 1 312 ? 2.44470 -23.19824 -44.17072 1.000 66.81767 312 ARG A O 1
ATOM 1999 N N . ALA A 1 313 ? 4.39341 -22.08200 -44.32990 1.000 97.83641 313 ALA A N 1
ATOM 2000 C CA . ALA A 1 313 ? 4.58444 -21.75730 -42.92771 1.000 94.90540 313 ALA A CA 1
ATOM 2001 C C . ALA A 1 313 ? 3.93471 -20.43711 -42.54188 1.000 86.56281 313 ALA A C 1
ATOM 2002 O O . ALA A 1 313 ? 4.19505 -19.94107 -41.43935 1.000 87.13262 313 ALA A O 1
ATOM 2004 N N . ALA A 1 314 ? 3.12763 -19.84242 -43.42954 1.000 82.34145 314 ALA A N 1
ATOM 2005 C CA . ALA A 1 314 ? 2.30192 -18.71219 -43.01741 1.000 91.77941 314 ALA A CA 1
ATOM 2006 C C . ALA A 1 314 ? 1.48345 -19.07856 -41.78875 1.000 110.09024 314 ALA A C 1
ATOM 2007 O O . ALA A 1 314 ? 1.29046 -18.25237 -40.88950 1.000 111.44721 314 ALA A O 1
ATOM 2009 N N . ALA A 1 315 ? 0.98915 -20.31491 -41.73629 1.000 104.11759 315 ALA A N 1
ATOM 2010 C CA . ALA A 1 315 ? 0.53466 -20.89103 -40.48028 1.000 81.54024 315 ALA A CA 1
ATOM 2011 C C . ALA A 1 315 ? 1.77757 -21.16178 -39.64250 1.000 104.54581 315 ALA A C 1
ATOM 2012 O O . ALA A 1 315 ? 2.38853 -22.22821 -39.76907 1.000 105.50090 315 ALA A O 1
ATOM 2014 N N . ALA A 1 316 ? 2.17307 -20.20298 -38.80947 1.000 106.43259 316 ALA A N 1
ATOM 2015 C CA . ALA A 1 316 ? 3.39237 -20.32065 -38.00907 1.000 97.10305 316 ALA A CA 1
ATOM 2016 C C . ALA A 1 316 ? 3.39611 -21.55080 -37.10666 1.000 97.67285 316 ALA A C 1
ATOM 2017 O O . ALA A 1 316 ? 4.38416 -21.82271 -36.42258 1.000 102.10293 316 ALA A O 1
ATOM 2019 N N . SER A 1 322 ? -6.82833 -16.03785 -40.20592 1.000 143.61917 322 SER A N 1
ATOM 2020 C CA . SER A 1 322 ? -6.54144 -14.65383 -39.84542 1.000 144.60560 322 SER A CA 1
ATOM 2021 C C . SER A 1 322 ? -5.10479 -14.51500 -39.35315 1.000 139.66827 322 SER A C 1
ATOM 2022 O O . SER A 1 322 ? -4.53518 -13.42334 -39.36151 1.000 134.06972 322 SER A O 1
ATOM 2025 N N . GLY A 1 323 ? -4.52773 -15.63318 -38.90680 1.000 143.27886 323 GLY A N 1
ATOM 2026 C CA . GLY A 1 323 ? -3.08831 -15.69987 -38.74281 1.000 142.20062 323 GLY A CA 1
ATOM 2027 C C . GLY A 1 323 ? -2.35608 -16.04400 -40.01895 1.000 149.81969 323 GLY A C 1
ATOM 2028 O O . GLY A 1 323 ? -1.16363 -15.74561 -40.14179 1.000 139.18839 323 GLY A O 1
ATOM 2029 N N . SER A 1 324 ? -3.05273 -16.65574 -40.97248 1.000 154.28945 324 SER A N 1
ATOM 2030 C CA . SER A 1 324 ? -2.50929 -16.99532 -42.27897 1.000 149.80587 324 SER A CA 1
ATOM 2031 C C . SER A 1 324 ? -3.18646 -16.13776 -43.33969 1.000 152.82392 324 SER A C 1
ATOM 2032 O O . SER A 1 324 ? -4.41754 -16.02995 -43.36572 1.000 150.73327 324 SER A O 1
ATOM 2035 N N . ASN A 1 325 ? -2.37908 -15.53048 -44.20973 1.000 149.87987 325 ASN A N 1
ATOM 2036 C CA . ASN A 1 325 ? -2.85729 -14.63364 -45.25630 1.000 136.15616 325 ASN A CA 1
ATOM 2037 C C . ASN A 1 325 ? -2.20190 -14.96653 -46.59067 1.000 119.06790 325 ASN A C 1
ATOM 2038 O O . ASN A 1 325 ? -1.99661 -14.08552 -47.43020 1.000 126.33593 325 ASN A O 1
ATOM 2043 N N . PHE A 1 326 ? -1.86361 -16.23785 -46.78490 1.000 107.51055 326 PHE A N 1
ATOM 2044 C CA . PHE A 1 326 ? -1.22529 -16.70062 -48.01037 1.000 96.91063 326 PHE A CA 1
ATOM 2045 C C . PHE A 1 326 ? -2.08306 -16.40638 -49.23822 1.000 99.08177 326 PHE A C 1
ATOM 2046 O O . PHE A 1 326 ? -3.18351 -16.94693 -49.38747 1.000 107.61942 326 PHE A O 1
ATOM 2054 N N . GLU A 1 327 ? -1.57084 -15.54176 -50.11166 1.000 104.12610 327 GLU A N 1
ATOM 2055 C CA . GLU A 1 327 ? -2.23077 -15.13859 -51.34331 1.000 100.23757 327 GLU A CA 1
ATOM 2056 C C . GLU A 1 327 ? -1.29661 -15.43552 -52.51078 1.000 94.57765 327 GLU A C 1
ATOM 2057 O O . GLU A 1 327 ? -0.08897 -15.61498 -52.33250 1.000 91.75255 327 GLU A O 1
ATOM 2063 N N . LYS A 1 328 ? -1.86036 -15.48630 -53.71392 1.000 94.00886 328 LYS A N 1
ATOM 2064 C CA . LYS A 1 328 ? -1.08810 -15.67709 -54.93070 1.000 90.15131 328 LYS A CA 1
ATOM 2065 C C . LYS A 1 328 ? -1.29570 -14.45137 -55.80241 1.000 97.24984 328 LYS A C 1
ATOM 2066 O O . LYS A 1 328 ? -2.43639 -14.08248 -56.09864 1.000 106.53575 328 LYS A O 1
ATOM 2069 N N . LEU A 1 329 ? -0.19953 -13.82559 -56.20941 1.000 101.99353 329 LEU A N 1
ATOM 2070 C CA . LEU A 1 329 ? -0.28992 -12.62685 -57.02203 1.000 112.40225 329 LEU A CA 1
ATOM 2071 C C . LEU A 1 329 ? -0.21759 -12.99091 -58.49957 1.000 118.02235 329 LEU A C 1
ATOM 2072 O O . LEU A 1 329 ? 0.03161 -14.13885 -58.87357 1.000 104.31574 329 LEU A O 1
ATOM 2077 N N . GLN A 1 330 ? -0.44346 -11.99206 -59.34747 1.000 120.14925 330 GLN A N 1
ATOM 2078 C CA . GLN A 1 330 ? -0.30764 -12.19164 -60.78274 1.000 118.19484 330 GLN A CA 1
ATOM 2079 C C . GLN A 1 330 ? 1.16815 -12.39935 -61.09977 1.000 121.97453 330 GLN A C 1
ATOM 2080 O O . GLN A 1 330 ? 1.98469 -11.49530 -60.89318 1.000 118.35408 330 GLN A O 1
ATOM 2086 N N . GLY A 1 331 ? 1.51810 -13.57922 -61.57237 1.000 121.40195 331 GLY A N 1
ATOM 2087 C CA . GLY A 1 331 ? 2.90756 -13.88800 -61.84378 1.000 121.33822 331 GLY A CA 1
ATOM 2088 C C . GLY A 1 331 ? 3.17190 -15.36942 -61.70219 1.000 127.41106 331 GLY A C 1
ATOM 2089 O O . GLY A 1 331 ? 2.44715 -16.10742 -61.03680 1.000 127.49747 331 GLY A O 1
ATOM 2090 N N . ARG A 1 332 ? 4.24076 -15.81776 -62.35581 1.000 134.55126 332 ARG A N 1
ATOM 2091 C CA . ARG A 1 332 ? 4.65064 -17.21268 -62.25666 1.000 136.93139 332 ARG A CA 1
ATOM 2092 C C . ARG A 1 332 ? 5.17297 -17.48663 -60.85221 1.000 128.50427 332 ARG A C 1
ATOM 2093 O O . ARG A 1 332 ? 6.26113 -17.02824 -60.48836 1.000 128.03745 332 ARG A O 1
ATOM 2101 N N . ASP A 1 333 ? 4.40566 -18.24924 -60.07157 1.000 129.26714 333 ASP A N 1
ATOM 2102 C CA . ASP A 1 333 ? 4.78852 -18.63695 -58.71405 1.000 137.35217 333 ASP A CA 1
ATOM 2103 C C . ASP A 1 333 ? 5.19280 -17.42091 -57.88002 1.000 115.95020 333 ASP A C 1
ATOM 2104 O O . ASP A 1 333 ? 6.21040 -17.42307 -57.18722 1.000 108.35738 333 ASP A O 1
ATOM 2109 N N . LEU A 1 334 ? 4.37564 -16.37319 -57.94446 1.000 109.95818 334 LEU A N 1
ATOM 2110 C CA . LEU A 1 334 ? 4.57821 -15.15586 -57.16617 1.000 93.08214 334 LEU A CA 1
ATOM 2111 C C . LEU A 1 334 ? 3.48156 -15.05584 -56.11633 1.000 91.11876 334 LEU A C 1
ATOM 2112 O O . LEU A 1 334 ? 2.29505 -14.98115 -56.45437 1.000 100.85778 334 LEU A O 1
ATOM 2117 N N . TYR A 1 335 ? 3.88104 -15.05569 -54.85005 1.000 82.62442 335 TYR A N 1
ATOM 2118 C CA . TYR A 1 335 ? 2.95720 -15.08026 -53.73021 1.000 86.99565 335 TYR A CA 1
ATOM 2119 C C . TYR A 1 335 ? 3.23330 -13.91314 -52.79261 1.000 65.33532 335 TYR A C 1
ATOM 2120 O O . TYR A 1 335 ? 4.22468 -13.19078 -52.92566 1.000 82.48289 335 TYR A O 1
ATOM 2129 N N . SER A 1 336 ? 2.32807 -13.73737 -51.83390 1.000 81.90455 336 SER A N 1
ATOM 2130 C CA . SER A 1 336 ? 2.42326 -12.64863 -50.87661 1.000 76.67064 336 SER A CA 1
ATOM 2131 C C . SER A 1 336 ? 1.79455 -13.08478 -49.56272 1.000 83.61211 336 SER A C 1
ATOM 2132 O O . SER A 1 336 ? 0.90684 -13.94196 -49.53673 1.000 85.15179 336 SER A O 1
ATOM 2135 N N . ILE A 1 337 ? 2.26130 -12.48313 -48.47108 1.000 70.81000 337 ILE A N 1
ATOM 2136 C CA . ILE A 1 337 ? 1.63000 -12.62944 -47.16572 1.000 78.23438 337 ILE A CA 1
ATOM 2137 C C . ILE A 1 337 ? 1.42516 -11.23547 -46.59589 1.000 78.10934 337 ILE A C 1
ATOM 2138 O O . ILE A 1 337 ? 2.38117 -10.45827 -46.48549 1.000 76.03298 337 ILE A O 1
ATOM 2143 N N . ARG A 1 338 ? 0.18827 -10.92692 -46.22381 1.000 81.18463 338 ARG A N 1
ATOM 2144 C CA . ARG A 1 338 ? -0.10413 -9.68194 -45.53191 1.000 80.13028 338 ARG A CA 1
ATOM 2145 C C . ARG A 1 338 ? 0.44275 -9.74202 -44.10995 1.000 81.01024 338 ARG A C 1
ATOM 2146 O O . ARG A 1 338 ? 0.12698 -10.66363 -43.35109 1.000 80.53336 338 ARG A O 1
ATOM 2154 N N . LEU A 1 339 ? 1.26881 -8.76208 -43.74858 1.000 78.85560 339 LEU A N 1
ATOM 2155 C CA . LEU A 1 339 ? 1.77638 -8.64298 -42.38608 1.000 82.54468 339 LEU A CA 1
ATOM 2156 C C . LEU A 1 339 ? 1.02532 -7.60031 -41.57360 1.000 80.87687 339 LEU A C 1
ATOM 2157 O O . LEU A 1 339 ? 0.81150 -7.78755 -40.37213 1.000 76.89143 339 LEU A O 1
ATOM 2162 N N . SER A 1 340 ? 0.62594 -6.50581 -42.21188 1.000 82.77061 340 SER A N 1
ATOM 2163 C CA . SER A 1 340 ? -0.25264 -5.51281 -41.61791 1.000 70.53524 340 SER A CA 1
ATOM 2164 C C . SER A 1 340 ? -1.13306 -4.96635 -42.73165 1.000 87.58483 340 SER A C 1
ATOM 2165 O O . SER A 1 340 ? -1.00114 -5.35262 -43.89612 1.000 89.30636 340 SER A O 1
ATOM 2168 N N . GLN A 1 341 ? -2.03289 -4.05095 -42.37480 1.000 90.35326 341 GLN A N 1
ATOM 2169 C CA . GLN A 1 341 ? -2.91773 -3.48822 -43.38581 1.000 96.98290 341 GLN A CA 1
ATOM 2170 C C . GLN A 1 341 ? -2.16125 -2.63801 -44.40665 1.000 89.38640 341 GLN A C 1
ATOM 2171 O O . GLN A 1 341 ? -2.71824 -2.33263 -45.46601 1.000 88.74374 341 GLN A O 1
ATOM 2177 N N . GLU A 1 342 ? -0.91065 -2.25279 -44.11853 1.000 86.80713 342 GLU A N 1
ATOM 2178 C CA . GLU A 1 342 ? -0.07862 -1.52098 -45.06902 1.000 90.60067 342 GLU A CA 1
ATOM 2179 C C . GLU A 1 342 ? 1.14784 -2.28536 -45.54796 1.000 78.19713 342 GLU A C 1
ATOM 2180 O O . GLU A 1 342 ? 1.67318 -1.95794 -46.61605 1.000 71.76294 342 GLU A O 1
ATOM 2186 N N . HIS A 1 343 ? 1.63151 -3.26381 -44.78718 1.000 73.53816 343 HIS A N 1
ATOM 2187 C CA . HIS A 1 343 ? 2.86265 -3.96851 -45.11296 1.000 69.40659 343 HIS A CA 1
ATOM 2188 C C . HIS A 1 343 ? 2.61684 -5.43605 -45.43319 1.000 76.51192 343 HIS A C 1
ATOM 2189 O O . HIS A 1 343 ? 1.64002 -6.03767 -44.97750 1.000 82.54990 343 HIS A O 1
ATOM 2196 N N . ARG A 1 344 ? 3.51560 -5.99629 -46.24274 1.000 69.38209 344 ARG A N 1
ATOM 2197 C CA . ARG A 1 344 ? 3.42705 -7.38123 -46.67934 1.000 72.40444 344 ARG A CA 1
ATOM 2198 C C . ARG A 1 344 ? 4.82937 -7.90009 -46.96889 1.000 63.84658 344 ARG A C 1
ATOM 2199 O O . ARG A 1 344 ? 5.79984 -7.13952 -47.01686 1.000 70.41767 344 ARG A O 1
ATOM 2207 N N . VAL A 1 345 ? 4.92771 -9.21545 -47.15085 1.000 67.79690 345 VAL A N 1
ATOM 2208 C CA . VAL A 1 345 ? 6.13631 -9.86057 -47.64876 1.000 64.00542 345 VAL A CA 1
ATOM 2209 C C . VAL A 1 345 ? 5.77471 -10.57164 -48.94624 1.000 76.45862 345 VAL A C 1
ATOM 2210 O O . VAL A 1 345 ? 4.74144 -11.24456 -49.02862 1.000 63.52191 345 VAL A O 1
ATOM 2214 N N . THR A 1 346 ? 6.62142 -10.41752 -49.95923 1.000 62.78802 346 THR A N 1
ATOM 2215 C CA . THR A 1 346 ? 6.37752 -10.97122 -51.28330 1.000 59.78364 346 THR A CA 1
ATOM 2216 C C . THR A 1 346 ? 7.50291 -11.93067 -51.64237 1.000 64.85055 346 THR A C 1
ATOM 2217 O O . THR A 1 346 ? 8.67055 -11.66916 -51.33793 1.000 63.45185 346 THR A O 1
ATOM 2221 N N . PHE A 1 347 ? 7.15612 -13.04243 -52.28804 1.000 68.75706 347 PHE A N 1
ATOM 2222 C CA . PHE A 1 347 ? 8.14859 -14.07903 -52.52607 1.000 60.78421 347 PHE A CA 1
ATOM 2223 C C . PHE A 1 347 ? 7.70881 -14.97102 -53.67586 1.000 65.13045 347 PHE A C 1
ATOM 2224 O O . PHE A 1 347 ? 6.52586 -15.04618 -54.01804 1.000 75.44012 347 PHE A O 1
ATOM 2232 N N . SER A 1 348 ? 8.69093 -15.64737 -54.26368 1.000 62.12147 348 SER A N 1
ATOM 2233 C CA . SER A 1 348 ? 8.47685 -16.70370 -55.23831 1.000 76.30213 348 SER A CA 1
ATOM 2234 C C . SER A 1 348 ? 8.88790 -18.03901 -54.63093 1.000 76.54597 348 SER A C 1
ATOM 2235 O O . SER A 1 348 ? 9.60498 -18.09171 -53.62802 1.000 81.95956 348 SER A O 1
ATOM 2238 N N . ILE A 1 349 ? 8.42979 -19.12679 -55.24738 1.000 81.68919 349 ILE A N 1
ATOM 2239 C CA . ILE A 1 349 ? 8.64116 -20.47407 -54.72150 1.000 69.37119 349 ILE A CA 1
ATOM 2240 C C . ILE A 1 349 ? 9.23187 -21.33652 -55.83100 1.000 96.10563 349 ILE A C 1
ATOM 2241 O O . ILE A 1 349 ? 8.52281 -21.74403 -56.75876 1.000 99.62033 349 ILE A O 1
ATOM 2246 N N . ASN A 1 350 ? 10.53158 -21.61035 -55.74131 1.000 88.02116 350 ASN A N 1
ATOM 2247 C CA . ASN A 1 350 ? 11.20427 -22.58393 -56.59969 1.000 88.86243 350 ASN A CA 1
ATOM 2248 C C . ASN A 1 350 ? 10.90818 -23.97438 -56.04642 1.000 91.74185 350 ASN A C 1
ATOM 2249 O O . ASN A 1 350 ? 11.47874 -24.38852 -55.03417 1.000 89.12534 350 ASN A O 1
ATOM 2254 N N . ASN A 1 351 ? 10.01196 -24.70695 -56.71352 1.000 96.88617 351 ASN A N 1
ATOM 2255 C CA . ASN A 1 351 ? 9.60531 -26.01199 -56.20088 1.000 92.07397 351 ASN A CA 1
ATOM 2256 C C . ASN A 1 351 ? 10.68346 -27.07462 -56.38976 1.000 100.24882 351 ASN A C 1
ATOM 2257 O O . ASN A 1 351 ? 10.77755 -28.00195 -55.57772 1.000 94.96732 351 ASN A O 1
ATOM 2262 N N . THR A 1 352 ? 11.50016 -26.97183 -57.44244 1.000 104.12018 352 THR A N 1
ATOM 2263 C CA . THR A 1 352 ? 12.45388 -28.04457 -57.71969 1.000 102.15708 352 THR A CA 1
ATOM 2264 C C . THR A 1 352 ? 13.71500 -27.92911 -56.86658 1.000 102.27395 352 THR A C 1
ATOM 2265 O O . THR A 1 352 ? 14.19161 -28.93383 -56.32697 1.000 101.77601 352 THR A O 1
ATOM 2269 N N . ASP A 1 353 ? 14.26172 -26.72414 -56.71672 1.000 105.22391 353 ASP A N 1
ATOM 2270 C CA . ASP A 1 353 ? 15.48114 -26.52698 -55.94185 1.000 102.16445 353 ASP A CA 1
ATOM 2271 C C . ASP A 1 353 ? 15.21860 -26.27160 -54.46662 1.000 96.53339 353 ASP A C 1
ATOM 2272 O O . ASP A 1 353 ? 16.17686 -26.11777 -53.70227 1.000 96.81311 353 ASP A O 1
ATOM 2277 N N . GLN A 1 354 ? 13.95228 -26.21765 -54.05795 1.000 87.13720 354 GLN A N 1
ATOM 2278 C CA . GLN A 1 354 ? 13.56822 -25.97405 -52.66882 1.000 81.48263 354 GLN A CA 1
ATOM 2279 C C . GLN A 1 354 ? 14.13228 -24.64536 -52.15859 1.000 79.48448 354 GLN A C 1
ATOM 2280 O O . GLN A 1 354 ? 14.79328 -24.57725 -51.11938 1.000 67.12356 354 GLN A O 1
ATOM 2286 N N . ILE A 1 355 ? 13.85961 -23.57621 -52.90622 1.000 79.20645 355 ILE A N 1
ATOM 2287 C CA . ILE A 1 355 ? 14.27127 -22.22404 -52.54420 1.000 74.37746 355 ILE A CA 1
ATOM 2288 C C . ILE A 1 355 ? 13.05215 -21.31122 -52.54585 1.000 71.59486 355 ILE A C 1
ATOM 2289 O O . ILE A 1 355 ? 12.29868 -21.28108 -53.52555 1.000 83.78954 355 ILE A O 1
ATOM 2294 N N . MET A 1 356 ? 12.86241 -20.56567 -51.45807 1.000 67.80530 356 MET A N 1
ATOM 2295 C CA . MET A 1 356 ? 11.91918 -19.45372 -51.42862 1.000 66.38114 356 MET A CA 1
ATOM 2296 C C . MET A 1 356 ? 12.70985 -18.16055 -51.56691 1.000 62.45462 356 MET A C 1
ATOM 2297 O O . MET A 1 356 ? 13.58081 -17.87121 -50.73969 1.000 66.96432 356 MET A O 1
ATOM 2302 N N . GLU A 1 357 ? 12.39934 -17.38254 -52.59758 1.000 62.19676 357 GLU A N 1
ATOM 2303 C CA . GLU A 1 357 ? 13.12152 -16.15418 -52.89764 1.000 66.16168 357 GLU A CA 1
ATOM 2304 C C . GLU A 1 357 ? 12.26060 -14.95827 -52.51751 1.000 62.43532 357 GLU A C 1
ATOM 2305 O O . GLU A 1 357 ? 11.18585 -14.75483 -53.09152 1.000 63.10323 357 GLU A O 1
ATOM 2311 N N . ILE A 1 358 ? 12.74172 -14.16512 -51.56055 1.000 59.92712 358 ILE A N 1
ATOM 2312 C CA . ILE A 1 358 ? 12.00423 -12.98876 -51.12023 1.000 57.60158 358 ILE A CA 1
ATOM 2313 C C . ILE A 1 358 ? 12.10301 -11.90843 -52.18651 1.000 53.98379 358 ILE A C 1
ATOM 2314 O O . ILE A 1 358 ? 13.19465 -11.60211 -52.68323 1.000 60.40229 358 ILE A O 1
ATOM 2319 N N . GLN A 1 359 ? 10.96094 -11.32014 -52.53985 1.000 50.85783 359 GLN A N 1
ATOM 2320 C CA . GLN A 1 359 ? 10.92732 -10.22753 -53.50248 1.000 61.23244 359 GLN A CA 1
ATOM 2321 C C . GLN A 1 359 ? 10.84518 -8.85687 -52.84881 1.000 59.87946 359 GLN A C 1
ATOM 2322 O O . GLN A 1 359 ? 11.37557 -7.88963 -53.40447 1.000 54.65580 359 GLN A O 1
ATOM 2328 N N . SER A 1 360 ? 10.19834 -8.75178 -51.68986 1.000 50.14624 360 SER A N 1
ATOM 2329 C CA . SER A 1 360 ? 10.14499 -7.50752 -50.93244 1.000 49.22048 360 SER A CA 1
ATOM 2330 C C . SER A 1 360 ? 9.60937 -7.80932 -49.54170 1.000 51.11553 360 SER A C 1
ATOM 2331 O O . SER A 1 360 ? 8.93903 -8.82251 -49.32447 1.000 52.55227 360 SER A O 1
ATOM 2334 N N . VAL A 1 361 ? 9.90813 -6.91085 -48.60466 1.000 50.85646 361 VAL A N 1
ATOM 2335 C CA . VAL A 1 361 ? 9.29410 -6.91192 -47.28016 1.000 43.60173 361 VAL A CA 1
ATOM 2336 C C . VAL A 1 361 ? 9.12424 -5.46614 -46.83071 1.000 54.84312 361 VAL A C 1
ATOM 2337 O O . VAL A 1 361 ? 10.04790 -4.65557 -46.96134 1.000 52.15671 361 VAL A O 1
ATOM 2341 N N . GLY A 1 362 ? 7.92419 -5.12577 -46.35633 1.000 50.03901 362 GLY A N 1
ATOM 2342 C CA . GLY A 1 362 ? 7.59581 -3.76536 -45.97720 1.000 67.13368 362 GLY A CA 1
ATOM 2343 C C . GLY A 1 362 ? 6.44380 -3.24977 -46.82025 1.000 68.25159 362 GLY A C 1
ATOM 2344 O O . GLY A 1 362 ? 5.52044 -4.00042 -47.15467 1.000 65.71713 362 GLY A O 1
ATOM 2345 N N . THR A 1 363 ? 6.49979 -1.96253 -47.15300 1.000 68.99443 363 THR A N 1
ATOM 2346 C CA . THR A 1 363 ? 5.55269 -1.47223 -48.13512 1.000 66.61776 363 THR A CA 1
ATOM 2347 C C . THR A 1 363 ? 5.86575 -2.17131 -49.45253 1.000 66.61004 363 THR A C 1
ATOM 2348 O O . THR A 1 363 ? 6.96390 -2.69884 -49.65043 1.000 72.48625 363 THR A O 1
ATOM 2352 N N . HIS A 1 364 ? 4.91425 -2.17043 -50.37384 1.000 72.39416 364 HIS A N 1
ATOM 2353 C CA . HIS A 1 364 ? 5.15443 -2.98258 -51.55328 1.000 87.05220 364 HIS A CA 1
ATOM 2354 C C . HIS A 1 364 ? 6.07975 -2.25645 -52.52249 1.000 77.61184 364 HIS A C 1
ATOM 2355 O O . HIS A 1 364 ? 6.06251 -1.02724 -52.63503 1.000 76.40693 364 HIS A O 1
ATOM 2362 N N . TYR A 1 365 ? 6.89384 -3.03899 -53.22557 1.000 81.57532 365 TYR A N 1
ATOM 2363 C CA . TYR A 1 365 ? 7.80770 -2.49913 -54.21930 1.000 89.43834 365 TYR A CA 1
ATOM 2364 C C . TYR A 1 365 ? 7.04484 -2.12149 -55.48343 1.000 94.52784 365 TYR A C 1
ATOM 2365 O O . TYR A 1 365 ? 6.06376 -2.76913 -55.85939 1.000 104.97139 365 TYR A O 1
ATOM 2374 N N . GLN A 1 366 ? 7.51133 -1.06934 -56.14607 1.000 99.43557 366 GLN A N 1
ATOM 2375 C CA . GLN A 1 366 ? 6.75880 -0.47548 -57.24614 1.000 103.72432 366 GLN A CA 1
ATOM 2376 C C . GLN A 1 366 ? 7.27770 -0.88483 -58.62385 1.000 104.65712 366 GLN A C 1
ATOM 2377 O O . GLN A 1 366 ? 8.41463 -1.32902 -58.78338 1.000 101.99420 366 GLN A O 1
ATOM 2383 N N . PRO B 1 5 ? -4.72145 -24.52466 -5.59424 1.000 119.71566 5 PRO B N 1
ATOM 2384 C CA . PRO B 1 5 ? -3.94790 -25.23044 -4.57580 1.000 111.11395 5 PRO B CA 1
ATOM 2385 C C . PRO B 1 5 ? -3.78547 -24.38537 -3.32300 1.000 121.02070 5 PRO B C 1
ATOM 2386 O O . PRO B 1 5 ? -2.91947 -24.66220 -2.49286 1.000 116.30641 5 PRO B O 1
ATOM 2390 N N . VAL B 1 6 ? -4.63868 -23.37121 -3.18924 1.000 136.30547 6 VAL B N 1
ATOM 2391 C CA . VAL B 1 6 ? -4.57234 -22.41364 -2.09725 1.000 140.59261 6 VAL B CA 1
ATOM 2392 C C . VAL B 1 6 ? -5.94381 -22.28723 -1.44474 1.000 132.22276 6 VAL B C 1
ATOM 2393 O O . VAL B 1 6 ? -6.94418 -22.81746 -1.93075 1.000 129.67867 6 VAL B O 1
ATOM 2397 N N . THR B 1 7 ? -5.95970 -21.59443 -0.30654 1.000 132.37643 7 THR B N 1
ATOM 2398 C CA . THR B 1 7 ? -7.17380 -21.29799 0.45341 1.000 123.25171 7 THR B CA 1
ATOM 2399 C C . THR B 1 7 ? -7.80067 -22.58333 0.98141 1.000 115.30857 7 THR B C 1
ATOM 2400 O O . THR B 1 7 ? -7.21369 -23.26856 1.81935 1.000 111.21510 7 THR B O 1
ATOM 2404 N N . VAL B 1 11 ? -9.93251 -18.64700 2.49698 1.000 85.09049 11 VAL B N 1
ATOM 2405 C CA . VAL B 1 11 ? -9.60462 -18.66531 3.91647 1.000 93.03302 11 VAL B CA 1
ATOM 2406 C C . VAL B 1 11 ? -8.14590 -19.06634 4.12075 1.000 92.49655 11 VAL B C 1
ATOM 2407 O O . VAL B 1 11 ? -7.84366 -20.21493 4.44532 1.000 95.97925 11 VAL B O 1
ATOM 2411 N N . ILE B 1 12 ? -7.24464 -18.11708 3.91378 1.000 80.13072 12 ILE B N 1
ATOM 2412 C CA . ILE B 1 12 ? -5.83369 -18.29657 4.23200 1.000 69.97528 12 ILE B CA 1
ATOM 2413 C C . ILE B 1 12 ? -5.61558 -17.84113 5.66708 1.000 62.45705 12 ILE B C 1
ATOM 2414 O O . ILE B 1 12 ? -6.14526 -16.80609 6.08829 1.000 78.58926 12 ILE B O 1
ATOM 2419 N N . GLN B 1 13 ? -4.85197 -18.61990 6.43281 1.000 63.05477 13 GLN B N 1
ATOM 2420 C CA . GLN B 1 13 ? -4.70517 -18.38545 7.86159 1.000 72.52549 13 GLN B CA 1
ATOM 2421 C C . GLN B 1 13 ? -3.23769 -18.39400 8.26553 1.000 66.18704 13 GLN B C 1
ATOM 2422 O O . GLN B 1 13 ? -2.41498 -19.09843 7.67377 1.000 74.97734 13 GLN B O 1
ATOM 2428 N N . LEU B 1 14 ? -2.92407 -17.60531 9.29007 1.000 65.95986 14 LEU B N 1
ATOM 2429 C CA . LEU B 1 14 ? -1.59438 -17.55502 9.87901 1.000 80.88250 14 LEU B CA 1
ATOM 2430 C C . LEU B 1 14 ? -1.52698 -18.46130 11.10683 1.000 81.55720 14 LEU B C 1
ATOM 2431 O O . LEU B 1 14 ? -2.53707 -18.97865 11.58890 1.000 80.86487 14 LEU B O 1
ATOM 2436 N N . THR B 1 15 ? -0.31405 -18.64210 11.61723 1.000 85.89906 15 THR B N 1
ATOM 2437 C CA . THR B 1 15 ? -0.03807 -19.65713 12.63590 1.000 88.50721 15 THR B CA 1
ATOM 2438 C C . THR B 1 15 ? 0.48289 -19.02998 13.92149 1.000 97.29301 15 THR B C 1
ATOM 2439 O O . THR B 1 15 ? 1.56789 -18.41986 13.90991 1.000 104.85768 15 THR B O 1
ATOM 2443 N N . PRO B 1 16 ? -0.24240 -19.11319 15.03587 1.000 101.91606 16 PRO B N 1
ATOM 2444 C CA . PRO B 1 16 ? 0.34300 -18.70437 16.32056 1.000 103.87933 16 PRO B CA 1
ATOM 2445 C C . PRO B 1 16 ? 1.36449 -19.71375 16.82910 1.000 107.90119 16 PRO B C 1
ATOM 2446 O O . PRO B 1 16 ? 1.20148 -20.92639 16.67298 1.000 109.16355 16 PRO B O 1
ATOM 2450 N N . ASP B 1 17 ? 2.41736 -19.19332 17.45627 1.000 114.60678 17 ASP B N 1
ATOM 2451 C CA . ASP B 1 17 ? 3.47997 -20.00858 18.04354 1.000 125.49045 17 ASP B CA 1
ATOM 2452 C C . ASP B 1 17 ? 3.01191 -20.60227 19.37153 1.000 121.07173 17 ASP B C 1
ATOM 2453 O O . ASP B 1 17 ? 2.53263 -19.88562 20.24974 1.000 120.02719 17 ASP B O 1
ATOM 2458 N N . GLN B 1 29 ? 2.97736 -12.68582 18.44458 1.000 80.06873 29 GLN B N 1
ATOM 2459 C CA . GLN B 1 29 ? 2.45009 -12.55925 17.09048 1.000 74.33445 29 GLN B CA 1
ATOM 2460 C C . GLN B 1 29 ? 2.72567 -13.82918 16.27416 1.000 76.93751 29 GLN B C 1
ATOM 2461 O O . GLN B 1 29 ? 3.67765 -14.55648 16.56099 1.000 74.65586 29 GLN B O 1
ATOM 2467 N N . PRO B 1 30 ? 1.88109 -14.09305 15.27301 1.000 69.65603 30 PRO B N 1
ATOM 2468 C CA . PRO B 1 30 ? 1.99067 -15.34049 14.50249 1.000 73.25174 30 PRO B CA 1
ATOM 2469 C C . PRO B 1 30 ? 3.35878 -15.53889 13.86141 1.000 60.92134 30 PRO B C 1
ATOM 2470 O O . PRO B 1 30 ? 4.10307 -14.59068 13.60276 1.000 70.14235 30 PRO B O 1
ATOM 2474 N N . VAL B 1 31 ? 3.68349 -16.81463 13.61483 1.000 70.80943 31 VAL B N 1
ATOM 2475 C CA . VAL B 1 31 ? 4.99212 -17.18009 13.07053 1.000 59.40804 31 VAL B CA 1
ATOM 2476 C C . VAL B 1 31 ? 5.24420 -16.48880 11.73551 1.000 58.92407 31 VAL B C 1
ATOM 2477 O O . VAL B 1 31 ? 6.37301 -16.08010 11.43733 1.000 58.43986 31 VAL B O 1
ATOM 2481 N N . GLU B 1 32 ? 4.20280 -16.34196 10.91183 1.000 65.21402 32 GLU B N 1
ATOM 2482 C CA . GLU B 1 32 ? 4.38197 -15.71775 9.60305 1.000 55.36642 32 GLU B CA 1
ATOM 2483 C C . GLU B 1 32 ? 4.75815 -14.24523 9.71559 1.000 49.46802 32 GLU B C 1
ATOM 2484 O O . GLU B 1 32 ? 5.50061 -13.73223 8.87061 1.000 45.31187 32 GLU B O 1
ATOM 2490 N N . LYS B 1 33 ? 4.26006 -13.55063 10.73979 1.000 47.38753 33 LYS B N 1
ATOM 2491 C CA . LYS B 1 33 ? 4.59419 -12.14058 10.91073 1.000 49.54618 33 LYS B CA 1
ATOM 2492 C C . LYS B 1 33 ? 6.01133 -11.95411 11.43986 1.000 52.94996 33 LYS B C 1
ATOM 2493 O O . LYS B 1 33 ? 6.68863 -10.98953 11.06824 1.000 56.61764 33 LYS B O 1
ATOM 2499 N N . GLN B 1 34 ? 6.47378 -12.85390 12.31217 1.000 51.70983 34 GLN B N 1
ATOM 2500 C CA . GLN B 1 34 ? 7.86080 -12.78813 12.76409 1.000 58.76174 34 GLN B CA 1
ATOM 2501 C C . GLN B 1 34 ? 8.82694 -13.00844 11.60757 1.000 47.70841 34 GLN B C 1
ATOM 2502 O O . GLN B 1 34 ? 9.81894 -12.28310 11.46915 1.000 54.22237 34 GLN B O 1
ATOM 2508 N N . ILE B 1 35 ? 8.55439 -14.00755 10.76559 1.000 51.69995 35 ILE B N 1
ATOM 2509 C CA . ILE B 1 35 ? 9.39994 -14.24310 9.59957 1.000 50.35154 35 ILE B CA 1
ATOM 2510 C C . ILE B 1 35 ? 9.33639 -13.05507 8.65053 1.000 42.33880 35 ILE B C 1
ATOM 2511 O O . ILE B 1 35 ? 10.35987 -12.61808 8.10892 1.000 42.63625 35 ILE B O 1
ATOM 2516 N N . ALA B 1 36 ? 8.13353 -12.51615 8.43173 1.000 43.57256 36 ALA B N 1
ATOM 2517 C CA . ALA B 1 36 ? 7.99378 -11.33325 7.58878 1.000 46.87280 36 ALA B CA 1
ATOM 2518 C C . ALA B 1 36 ? 8.85971 -10.18899 8.09936 1.000 47.34352 36 ALA B C 1
ATOM 2519 O O . ALA B 1 36 ? 9.45057 -9.44669 7.30619 1.000 49.21219 36 ALA B O 1
ATOM 2521 N N . GLY B 1 37 ? 8.94906 -10.03214 9.42187 1.000 47.36770 37 GLY B N 1
ATOM 2522 C CA . GLY B 1 37 ? 9.82702 -9.01284 9.97606 1.000 46.70178 37 GLY B CA 1
ATOM 2523 C C . GLY B 1 37 ? 11.28554 -9.25207 9.63296 1.000 44.00170 37 GLY B C 1
ATOM 2524 O O . GLY B 1 37 ? 12.00403 -8.33063 9.23738 1.000 56.08176 37 GLY B O 1
ATOM 2525 N N . ASP B 1 38 ? 11.74340 -10.49851 9.78231 1.000 51.19402 38 ASP B N 1
ATOM 2526 C CA . ASP B 1 38 ? 13.11832 -10.83424 9.42107 1.000 44.40757 38 ASP B CA 1
ATOM 2527 C C . ASP B 1 38 ? 13.38307 -10.58629 7.94155 1.000 50.07405 38 ASP B C 1
ATOM 2528 O O . ASP B 1 38 ? 14.44207 -10.06387 7.57201 1.000 46.40103 38 ASP B O 1
ATOM 2533 N N . ILE B 1 39 ? 12.43541 -10.96042 7.07909 1.000 46.30509 39 ILE B N 1
ATOM 2534 C CA . ILE B 1 39 ? 12.62403 -10.78760 5.64064 1.000 42.64887 39 ILE B CA 1
ATOM 2535 C C . ILE B 1 39 ? 12.71402 -9.30754 5.29225 1.000 47.07057 39 ILE B C 1
ATOM 2536 O O . ILE B 1 39 ? 13.57601 -8.88507 4.51199 1.000 46.32757 39 ILE B O 1
ATOM 2541 N N . ILE B 1 40 ? 11.80987 -8.50177 5.85459 1.000 41.70855 40 ILE B N 1
ATOM 2542 C CA . ILE B 1 40 ? 11.82479 -7.06201 5.60953 1.000 47.96836 40 ILE B CA 1
ATOM 2543 C C . ILE B 1 40 ? 13.16558 -6.46103 6.01461 1.000 49.74183 40 ILE B C 1
ATOM 2544 O O . ILE B 1 40 ? 13.71476 -5.60138 5.31362 1.000 48.68490 40 ILE B O 1
ATOM 2549 N N . ARG B 1 41 ? 13.72084 -6.91075 7.14289 1.000 42.94674 41 ARG B N 1
ATOM 2550 C CA . ARG B 1 41 ? 14.99689 -6.37168 7.60438 1.000 47.05070 41 ARG B CA 1
ATOM 2551 C C . ARG B 1 41 ? 16.13343 -6.74533 6.65884 1.000 40.25850 41 ARG B C 1
ATOM 2552 O O . ARG B 1 41 ? 16.88716 -5.87675 6.20525 1.000 47.71867 41 ARG B O 1
ATOM 2560 N N . VAL B 1 42 ? 16.27827 -8.03659 6.35343 1.000 44.76824 42 VAL B N 1
ATOM 2561 C CA . VAL B 1 42 ? 17.43337 -8.47548 5.57665 1.000 47.44689 42 VAL B CA 1
ATOM 2562 C C . VAL B 1 42 ? 17.36517 -7.95358 4.14540 1.000 52.38698 42 VAL B C 1
ATOM 2563 O O . VAL B 1 42 ? 18.40312 -7.76020 3.50056 1.000 55.18952 42 VAL B O 1
ATOM 2567 N N . LEU B 1 43 ? 16.16118 -7.71236 3.62257 1.000 51.43929 43 LEU B N 1
ATOM 2568 C CA . LEU B 1 43 ? 16.02283 -7.09952 2.30686 1.000 57.92678 43 LEU B CA 1
ATOM 2569 C C . LEU B 1 43 ? 16.14646 -5.58100 2.34791 1.000 58.18133 43 LEU B C 1
ATOM 2570 O O . LEU B 1 43 ? 16.15519 -4.94833 1.28572 1.000 60.47988 43 LEU B O 1
ATOM 2575 N N . GLU B 1 44 ? 16.23735 -4.99197 3.54212 1.000 60.68874 44 GLU B N 1
ATOM 2576 C CA . GLU B 1 44 ? 16.53896 -3.57169 3.72831 1.000 60.18406 44 GLU B CA 1
ATOM 2577 C C . GLU B 1 44 ? 15.47289 -2.68420 3.07756 1.000 76.96686 44 GLU B C 1
ATOM 2578 O O . GLU B 1 44 ? 15.73970 -1.88816 2.17450 1.000 88.33695 44 GLU B O 1
ATOM 2584 N N . PHE B 1 45 ? 14.23915 -2.84996 3.56449 1.000 65.20565 45 PHE B N 1
ATOM 2585 C CA . PHE B 1 45 ? 13.11355 -2.05786 3.07492 1.000 78.16052 45 PHE B CA 1
ATOM 2586 C C . PHE B 1 45 ? 13.17567 -0.61437 3.56473 1.000 91.45182 45 PHE B C 1
ATOM 2587 O O . PHE B 1 45 ? 12.94950 0.32287 2.78999 1.000 106.10742 45 PHE B O 1
ATOM 2595 N N . LYS B 1 46 ? 13.46662 -0.41704 4.84924 1.000 98.10787 46 LYS B N 1
ATOM 2596 C CA . LYS B 1 46 ? 13.30182 0.88872 5.49423 1.000 98.10491 46 LYS B CA 1
ATOM 2597 C C . LYS B 1 46 ? 14.15171 1.97492 4.83737 1.000 107.80707 46 LYS B C 1
ATOM 2598 O O . LYS B 1 46 ? 15.21307 2.33820 5.33936 1.000 115.34105 46 LYS B O 1
ATOM 2604 N N . TYR B 1 56 ? 9.77669 2.17639 12.11694 1.000 115.42806 56 TYR B N 1
ATOM 2605 C CA . TYR B 1 56 ? 9.10028 0.89402 12.27011 1.000 111.25326 56 TYR B CA 1
ATOM 2606 C C . TYR B 1 56 ? 7.69875 1.10048 12.80956 1.000 116.98283 56 TYR B C 1
ATOM 2607 O O . TYR B 1 56 ? 7.34221 0.58224 13.87031 1.000 118.51731 56 TYR B O 1
ATOM 2616 N N . GLY B 1 57 ? 6.90765 1.86035 12.06901 1.000 124.06740 57 GLY B N 1
ATOM 2617 C CA . GLY B 1 57 ? 5.57228 2.20999 12.47393 1.000 114.66928 57 GLY B CA 1
ATOM 2618 C C . GLY B 1 57 ? 4.54071 1.35641 11.77566 1.000 108.00364 57 GLY B C 1
ATOM 2619 O O . GLY B 1 57 ? 4.77904 0.18614 11.45848 1.000 112.37907 57 GLY B O 1
ATOM 2620 N N . ILE B 1 58 ? 3.37870 1.94818 11.51522 1.000 91.70661 58 ILE B N 1
ATOM 2621 C CA . ILE B 1 58 ? 2.27869 1.14222 11.01158 1.000 96.16647 58 ILE B CA 1
ATOM 2622 C C . ILE B 1 58 ? 2.40773 0.92047 9.50219 1.000 100.58185 58 ILE B C 1
ATOM 2623 O O . ILE B 1 58 ? 1.84226 -0.04492 8.97061 1.000 82.63420 58 ILE B O 1
ATOM 2628 N N . ALA B 1 59 ? 3.16376 1.77085 8.79759 1.000 93.95991 59 ALA B N 1
ATOM 2629 C CA . ALA B 1 59 ? 3.47060 1.48593 7.39863 1.000 87.07067 59 ALA B CA 1
ATOM 2630 C C . ALA B 1 59 ? 4.34921 0.24567 7.26776 1.000 85.15552 59 ALA B C 1
ATOM 2631 O O . ALA B 1 59 ? 4.27334 -0.46463 6.25835 1.000 76.78823 59 ALA B O 1
ATOM 2633 N N . TYR B 1 60 ? 5.18794 -0.02588 8.27198 1.000 84.97719 60 TYR B N 1
ATOM 2634 C CA . TYR B 1 60 ? 5.98327 -1.25062 8.27762 1.000 70.44785 60 TYR B CA 1
ATOM 2635 C C . TYR B 1 60 ? 5.11851 -2.46694 8.58305 1.000 73.46058 60 TYR B C 1
ATOM 2636 O O . TYR B 1 60 ? 5.24334 -3.50730 7.92638 1.000 79.76370 60 TYR B O 1
ATOM 2645 N N . ARG B 1 61 ? 4.23610 -2.35219 9.57760 1.000 83.91101 61 ARG B N 1
ATOM 2646 C CA . ARG B 1 61 ? 3.39309 -3.47691 9.96707 1.000 78.71571 61 ARG B CA 1
ATOM 2647 C C . ARG B 1 61 ? 2.40154 -3.84716 8.87112 1.000 76.48747 61 ARG B C 1
ATOM 2648 O O . ARG B 1 61 ? 2.02705 -5.01914 8.75018 1.000 74.37774 61 ARG B O 1
ATOM 2656 N N . ALA B 1 62 ? 1.96524 -2.87233 8.06970 1.000 67.83533 62 ALA B N 1
ATOM 2657 C CA . ALA B 1 62 ? 1.10960 -3.18032 6.92749 1.000 69.06646 62 ALA B CA 1
ATOM 2658 C C . ALA B 1 62 ? 1.83269 -4.08036 5.93237 1.000 69.58027 62 ALA B C 1
ATOM 2659 O O . ALA B 1 62 ? 1.27420 -5.07452 5.45371 1.000 74.67713 62 ALA B O 1
ATOM 2661 N N . LYS B 1 63 ? 3.08357 -3.74447 5.60829 1.000 61.93644 63 LYS B N 1
ATOM 2662 C CA . LYS B 1 63 ? 3.87686 -4.60244 4.73461 1.000 60.05541 63 LYS B CA 1
ATOM 2663 C C . LYS B 1 63 ? 4.17013 -5.94252 5.39500 1.000 58.92400 63 LYS B C 1
ATOM 2664 O O . LYS B 1 63 ? 4.28923 -6.96306 4.70657 1.000 57.60135 63 LYS B O 1
ATOM 2670 N N . LYS B 1 64 ? 4.28960 -5.95229 6.72398 1.000 59.45797 64 LYS B N 1
ATOM 2671 C CA . LYS B 1 64 ? 4.49975 -7.19595 7.45571 1.000 56.27200 64 LYS B CA 1
ATOM 2672 C C . LYS B 1 64 ? 3.31738 -8.14510 7.28642 1.000 64.35953 64 LYS B C 1
ATOM 2673 O O . LYS B 1 64 ? 3.50096 -9.36359 7.18134 1.000 59.27777 64 LYS B O 1
ATOM 2679 N N . VAL B 1 65 ? 2.09596 -7.60414 7.25961 1.000 63.21050 65 VAL B N 1
ATOM 2680 C CA . VAL B 1 65 ? 0.91039 -8.42554 7.01855 1.000 58.12941 65 VAL B CA 1
ATOM 2681 C C . VAL B 1 65 ? 0.97079 -9.05219 5.63096 1.000 61.08161 65 VAL B C 1
ATOM 2682 O O . VAL B 1 65 ? 0.71165 -10.24914 5.45561 1.000 54.60997 65 VAL B O 1
ATOM 2686 N N . ILE B 1 66 ? 1.30637 -8.24324 4.62433 1.000 56.14293 66 ILE B N 1
ATOM 2687 C CA . ILE B 1 66 ? 1.33450 -8.71449 3.24198 1.000 52.37572 66 ILE B CA 1
ATOM 2688 C C . ILE B 1 66 ? 2.31321 -9.87109 3.09255 1.000 52.61163 66 ILE B C 1
ATOM 2689 O O . ILE B 1 66 ? 1.97831 -10.92638 2.54160 1.000 57.97820 66 ILE B O 1
ATOM 2694 N N . ILE B 1 67 ? 3.54195 -9.68590 3.57781 1.000 50.43140 67 ILE B N 1
ATOM 2695 C CA . ILE B 1 67 ? 4.55374 -10.72482 3.43396 1.000 52.41682 67 ILE B CA 1
ATOM 2696 C C . ILE B 1 67 ? 4.21254 -11.92873 4.30426 1.000 52.77198 67 ILE B C 1
ATOM 2697 O O . ILE B 1 67 ? 4.52676 -13.07116 3.94593 1.000 53.98767 67 ILE B O 1
ATOM 2702 N N . ALA B 1 68 ? 3.54426 -11.70722 5.43971 1.000 50.48237 68 ALA B N 1
ATOM 2703 C CA . ALA B 1 68 ? 3.06578 -12.83129 6.23875 1.000 51.75503 68 ALA B CA 1
ATOM 2704 C C . ALA B 1 68 ? 2.10306 -13.70031 5.44009 1.000 51.77924 68 ALA B C 1
ATOM 2705 O O . ALA B 1 68 ? 2.17941 -14.93398 5.48871 1.000 49.10424 68 ALA B O 1
ATOM 2707 N N . TYR B 1 69 ? 1.19272 -13.07504 4.69085 1.000 48.73154 69 TYR B N 1
ATOM 2708 C CA . TYR B 1 69 ? 0.25044 -13.84998 3.89324 1.000 47.06655 69 TYR B CA 1
ATOM 2709 C C . TYR B 1 69 ? 0.91926 -14.45865 2.66911 1.000 51.47724 69 TYR B C 1
ATOM 2710 O O . TYR B 1 69 ? 0.54562 -15.55835 2.24757 1.000 51.26166 69 TYR B O 1
ATOM 2719 N N . ALA B 1 70 ? 1.90107 -13.76729 2.08453 1.000 46.99658 70 ALA B N 1
ATOM 2720 C CA . ALA B 1 70 ? 2.68544 -14.37841 1.01694 1.000 45.78430 70 ALA B CA 1
ATOM 2721 C C . ALA B 1 70 ? 3.37130 -15.64364 1.51203 1.000 43.02340 70 ALA B C 1
ATOM 2722 O O . ALA B 1 70 ? 3.44331 -16.64556 0.79161 1.000 52.85598 70 ALA B O 1
ATOM 2724 N N . LEU B 1 71 ? 3.88135 -15.61357 2.74430 1.000 45.39292 71 LEU B N 1
ATOM 2725 C CA . LEU B 1 71 ? 4.41752 -16.82276 3.35767 1.000 51.46463 71 LEU B CA 1
ATOM 2726 C C . LEU B 1 71 ? 3.32535 -17.86645 3.56073 1.000 52.44382 71 LEU B C 1
ATOM 2727 O O . LEU B 1 71 ? 3.54012 -19.05839 3.30986 1.000 47.79489 71 LEU B O 1
ATOM 2732 N N . ALA B 1 72 ? 2.14998 -17.43672 4.02950 1.000 47.34511 72 ALA B N 1
ATOM 2733 C CA . ALA B 1 72 ? 1.06221 -18.37208 4.30513 1.000 59.91831 72 ALA B CA 1
ATOM 2734 C C . ALA B 1 72 ? 0.61118 -19.09723 3.04100 1.000 56.31980 72 ALA B C 1
ATOM 2735 O O . ALA B 1 72 ? 0.55492 -20.33245 3.00974 1.000 54.29059 72 ALA B O 1
ATOM 2737 N N . VAL B 1 73 ? 0.28586 -18.34632 1.98273 1.000 55.52375 73 VAL B N 1
ATOM 2738 C CA . VAL B 1 73 ? -0.19210 -18.97799 0.75545 1.000 58.67636 73 VAL B CA 1
ATOM 2739 C C . VAL B 1 73 ? 0.89565 -19.81442 0.09979 1.000 56.64608 73 VAL B C 1
ATOM 2740 O O . VAL B 1 73 ? 0.58923 -20.70117 -0.70534 1.000 69.51853 73 VAL B O 1
ATOM 2744 N N . SER B 1 74 ? 2.15989 -19.55898 0.42256 1.000 55.90373 74 SER B N 1
ATOM 2745 C CA . SER B 1 74 ? 3.26149 -20.37587 -0.06062 1.000 54.71911 74 SER B CA 1
ATOM 2746 C C . SER B 1 74 ? 3.51792 -21.58734 0.82329 1.000 57.32514 74 SER B C 1
ATOM 2747 O O . SER B 1 74 ? 4.44714 -22.35359 0.54862 1.000 59.57580 74 SER B O 1
ATOM 2750 N N . GLY B 1 75 ? 2.71901 -21.77867 1.87016 1.000 52.21318 75 GLY B N 1
ATOM 2751 C CA . GLY B 1 75 ? 2.86183 -22.92849 2.73464 1.000 40.30912 75 GLY B CA 1
ATOM 2752 C C . GLY B 1 75 ? 3.96229 -22.82910 3.76329 1.000 55.62594 75 GLY B C 1
ATOM 2753 O O . GLY B 1 75 ? 4.31076 -23.84784 4.37081 1.000 60.49305 75 GLY B O 1
ATOM 2754 N N . ILE B 1 76 ? 4.51722 -21.64215 3.98774 1.000 56.78187 76 ILE B N 1
ATOM 2755 C CA . ILE B 1 76 ? 5.55386 -21.45163 4.99482 1.000 55.90792 76 ILE B CA 1
ATOM 2756 C C . ILE B 1 76 ? 4.85875 -21.08867 6.30055 1.000 57.97210 76 ILE B C 1
ATOM 2757 O O . ILE B 1 76 ? 4.32532 -19.98606 6.44856 1.000 58.62929 76 ILE B O 1
ATOM 2762 N N . HIS B 1 77 ? 4.87208 -22.01842 7.25425 1.000 61.37024 77 HIS B N 1
ATOM 2763 C CA . HIS B 1 77 ? 4.22280 -21.81338 8.53770 1.000 63.15810 77 HIS B CA 1
ATOM 2764 C C . HIS B 1 77 ? 5.13826 -22.11681 9.71333 1.000 65.56596 77 HIS B C 1
ATOM 2765 O O . HIS B 1 77 ? 4.69518 -22.02907 10.86350 1.000 70.63785 77 HIS B O 1
ATOM 2772 N N . ASN B 1 78 ? 6.39345 -22.47259 9.45573 1.000 60.81295 78 ASN B N 1
ATOM 2773 C CA . ASN B 1 78 ? 7.38841 -22.69589 10.49023 1.000 65.77535 78 ASN B CA 1
ATOM 2774 C C . ASN B 1 78 ? 8.72766 -22.22736 9.94608 1.000 52.96467 78 ASN B C 1
ATOM 2775 O O . ASN B 1 78 ? 8.99921 -22.34922 8.74855 1.000 61.92644 78 ASN B O 1
ATOM 2780 N N . VAL B 1 79 ? 9.56550 -21.68910 10.83513 1.000 53.93936 79 VAL B N 1
ATOM 2781 C CA . VAL B 1 79 ? 10.89687 -21.25890 10.42538 1.000 51.78992 79 VAL B CA 1
ATOM 2782 C C . VAL B 1 79 ? 11.70987 -22.43756 9.90341 1.000 61.87689 79 VAL B C 1
ATOM 2783 O O . VAL B 1 79 ? 12.60885 -22.25698 9.07335 1.000 60.07902 79 VAL B O 1
ATOM 2787 N N . SER B 1 80 ? 11.37626 -23.65724 10.33269 1.000 57.61364 80 SER B N 1
ATOM 2788 C CA . SER B 1 80 ? 12.08898 -24.85192 9.89843 1.000 61.18340 80 SER B CA 1
ATOM 2789 C C . SER B 1 80 ? 11.83355 -25.20369 8.43766 1.000 52.93600 80 SER B C 1
ATOM 2790 O O . SER B 1 80 ? 12.50559 -26.09592 7.90987 1.000 67.31056 80 SER B O 1
ATOM 2793 N N . GLN B 1 81 ? 10.88512 -24.54221 7.77762 1.000 55.90000 81 GLN B N 1
ATOM 2794 C CA . GLN B 1 81 ? 10.65655 -24.74523 6.35379 1.000 58.11593 81 GLN B CA 1
ATOM 2795 C C . GLN B 1 81 ? 11.47350 -23.80132 5.48222 1.000 62.35187 81 GLN B C 1
ATOM 2796 O O . GLN B 1 81 ? 11.51603 -23.98988 4.26177 1.000 57.27779 81 GLN B O 1
ATOM 2802 N N . LEU B 1 82 ? 12.12112 -22.80803 6.07382 1.000 57.00798 82 LEU B N 1
ATOM 2803 C CA . LEU B 1 82 ? 12.97115 -21.85795 5.37651 1.000 58.22064 82 LEU B CA 1
ATOM 2804 C C . LEU B 1 82 ? 14.42905 -22.28893 5.44203 1.000 60.23780 82 LEU B C 1
ATOM 2805 O O . LEU B 1 82 ? 14.82196 -23.06247 6.32145 1.000 64.89621 82 LEU B O 1
ATOM 2810 N N . PRO B 1 83 ? 15.26241 -21.80397 4.51988 1.000 60.92918 83 PRO B N 1
ATOM 2811 C CA . PRO B 1 83 ? 16.70908 -21.99962 4.66577 1.000 49.27098 83 PRO B CA 1
ATOM 2812 C C . PRO B 1 83 ? 17.20503 -21.38886 5.96687 1.000 55.55619 83 PRO B C 1
ATOM 2813 O O . PRO B 1 83 ? 16.68495 -20.37541 6.43940 1.000 59.04415 83 PRO B O 1
ATOM 2817 N N . GLU B 1 84 ? 18.22033 -22.02812 6.55385 1.000 52.62967 84 GLU B N 1
ATOM 2818 C CA . GLU B 1 84 ? 18.71397 -21.59373 7.85597 1.000 55.85602 84 GLU B CA 1
ATOM 2819 C C . GLU B 1 84 ? 19.24782 -20.16744 7.83126 1.000 52.40597 84 GLU B C 1
ATOM 2820 O O . GLU B 1 84 ? 19.28455 -19.51485 8.87968 1.000 56.08374 84 GLU B O 1
ATOM 2826 N N . ASP B 1 85 ? 19.65417 -19.66570 6.66488 1.000 64.49418 85 ASP B N 1
ATOM 2827 C CA . ASP B 1 85 ? 20.18875 -18.31697 6.53701 1.000 54.19792 85 ASP B CA 1
ATOM 2828 C C . ASP B 1 85 ? 19.15997 -17.32524 6.00270 1.000 52.61021 85 ASP B C 1
ATOM 2829 O O . ASP B 1 85 ? 19.54199 -16.25891 5.50879 1.000 52.04529 85 ASP B O 1
ATOM 2834 N N . TYR B 1 86 ? 17.86680 -17.65791 6.08102 1.000 48.95488 86 TYR B N 1
ATOM 2835 C CA . TYR B 1 86 ? 16.84179 -16.77940 5.52280 1.000 45.70494 86 TYR B CA 1
ATOM 2836 C C . TYR B 1 86 ? 16.89800 -15.39112 6.14922 1.000 47.63929 86 TYR B C 1
ATOM 2837 O O . TYR B 1 86 ? 16.66772 -14.38483 5.46817 1.000 51.86729 86 TYR B O 1
ATOM 2846 N N . TYR B 1 87 ? 17.20179 -15.31479 7.44433 1.000 43.14656 87 TYR B N 1
ATOM 2847 C CA . TYR B 1 87 ? 17.23311 -14.03622 8.14184 1.000 43.66106 87 TYR B CA 1
ATOM 2848 C C . TYR B 1 87 ? 18.52843 -13.26277 7.92103 1.000 39.90160 87 TYR B C 1
ATOM 2849 O O . TYR B 1 87 ? 18.61919 -12.10949 8.35683 1.000 46.59365 87 TYR B O 1
ATOM 2858 N N . LYS B 1 88 ? 19.53229 -13.85768 7.26983 1.000 39.36389 88 LYS B N 1
ATOM 2859 C CA . LYS B 1 88 ? 20.83574 -13.21778 7.15152 1.000 44.34197 88 LYS B CA 1
ATOM 2860 C C . LYS B 1 88 ? 21.39715 -13.14163 5.73760 1.000 47.45818 88 LYS B C 1
ATOM 2861 O O . LYS B 1 88 ? 22.45178 -12.52404 5.55724 1.000 52.21002 88 LYS B O 1
ATOM 2867 N N . ASN B 1 89 ? 20.74888 -13.73356 4.73927 1.000 39.43146 89 ASN B N 1
ATOM 2868 C CA . ASN B 1 89 ? 21.26112 -13.74492 3.36909 1.000 44.25443 89 ASN B CA 1
ATOM 2869 C C . ASN B 1 89 ? 20.33624 -12.90172 2.49632 1.000 42.86828 89 ASN B C 1
ATOM 2870 O O . ASN B 1 89 ? 19.24744 -13.34323 2.12103 1.000 40.88234 89 ASN B O 1
ATOM 2875 N N . LYS B 1 90 ? 20.78545 -11.68842 2.16800 1.000 41.71339 90 LYS B N 1
ATOM 2876 C CA . LYS B 1 90 ? 19.95842 -10.76154 1.40094 1.000 48.71115 90 LYS B CA 1
ATOM 2877 C C . LYS B 1 90 ? 19.64134 -11.31117 0.01437 1.000 42.93672 90 LYS B C 1
ATOM 2878 O O . LYS B 1 90 ? 18.50333 -11.20389 -0.45777 1.000 41.02759 90 LYS B O 1
ATOM 2884 N N . ASP B 1 91 ? 20.63247 -11.90997 -0.65058 1.000 42.94264 91 ASP B N 1
ATOM 2885 C CA . ASP B 1 91 ? 20.44433 -12.35513 -2.02903 1.000 43.99721 91 ASP B CA 1
ATOM 2886 C C . ASP B 1 91 ? 19.54168 -13.58236 -2.10371 1.000 48.57897 91 ASP B C 1
ATOM 2887 O O . ASP B 1 91 ? 18.59315 -13.61860 -2.89697 1.000 47.55091 91 ASP B O 1
ATOM 2892 N N . ASN B 1 92 ? 19.82950 -14.60448 -1.29312 1.000 42.65021 92 ASN B N 1
ATOM 2893 C CA . ASN B 1 92 ? 19.00584 -15.81072 -1.29372 1.000 47.38652 92 ASN B CA 1
ATOM 2894 C C . ASN B 1 92 ? 17.57645 -15.50080 -0.86472 1.000 52.38025 92 ASN B C 1
ATOM 2895 O O . ASN B 1 92 ? 16.61433 -15.94424 -1.50250 1.000 51.89521 92 ASN B O 1
ATOM 2900 N N . THR B 1 93 ? 17.41811 -14.74387 0.22463 1.000 51.94833 93 THR B N 1
ATOM 2901 C CA . THR B 1 93 ? 16.08165 -14.42492 0.71744 1.000 48.57295 93 THR B CA 1
ATOM 2902 C C . THR B 1 93 ? 15.31298 -13.56240 -0.27504 1.000 45.22333 93 THR B C 1
ATOM 2903 O O . THR B 1 93 ? 14.09124 -13.70324 -0.40092 1.000 53.12842 93 THR B O 1
ATOM 2907 N N . GLY B 1 94 ? 16.00500 -12.67480 -0.99118 1.000 49.17031 94 GLY B N 1
ATOM 2908 C CA . GLY B 1 94 ? 15.33920 -11.90493 -2.02855 1.000 46.20137 94 GLY B CA 1
ATOM 2909 C C . GLY B 1 94 ? 14.69029 -12.78534 -3.07874 1.000 52.24792 94 GLY B C 1
ATOM 2910 O O . GLY B 1 94 ? 13.58350 -12.50181 -3.54251 1.000 44.70738 94 GLY B O 1
ATOM 2911 N N . ARG B 1 95 ? 15.36170 -13.87698 -3.45224 1.000 43.12415 95 ARG B N 1
ATOM 2912 C CA . ARG B 1 95 ? 14.80631 -14.79208 -4.44404 1.000 43.62652 95 ARG B CA 1
ATOM 2913 C C . ARG B 1 95 ? 13.52519 -15.44735 -3.93629 1.000 53.56545 95 ARG B C 1
ATOM 2914 O O . ARG B 1 95 ? 12.49047 -15.41526 -4.61279 1.000 49.14083 95 ARG B O 1
ATOM 2922 N N . ILE B 1 96 ? 13.57365 -16.05408 -2.74548 1.000 43.77604 96 ILE B N 1
ATOM 2923 C CA . ILE B 1 96 ? 12.38620 -16.73123 -2.22803 1.000 47.63943 96 ILE B CA 1
ATOM 2924 C C . ILE B 1 96 ? 11.28670 -15.72551 -1.90819 1.000 53.62960 96 ILE B C 1
ATOM 2925 O O . ILE B 1 96 ? 10.09655 -16.03385 -2.04873 1.000 54.09154 96 ILE B O 1
ATOM 2930 N N . TYR B 1 97 ? 11.65648 -14.52145 -1.46142 1.000 47.50502 97 TYR B N 1
ATOM 2931 C CA . TYR B 1 97 ? 10.66680 -13.46817 -1.25385 1.000 45.59096 97 TYR B CA 1
ATOM 2932 C C . TYR B 1 97 ? 9.89458 -13.18477 -2.53602 1.000 53.03883 97 TYR B C 1
ATOM 2933 O O . TYR B 1 97 ? 8.67124 -13.00782 -2.50698 1.000 51.06254 97 TYR B O 1
ATOM 2942 N N . GLN B 1 98 ? 10.59355 -13.13683 -3.67337 1.000 48.48321 98 GLN B N 1
ATOM 2943 C CA . GLN B 1 98 ? 9.92393 -12.86512 -4.94140 1.000 51.03907 98 GLN B CA 1
ATOM 2944 C C . GLN B 1 98 ? 9.00796 -14.01458 -5.34646 1.000 51.27620 98 GLN B C 1
ATOM 2945 O O . GLN B 1 98 ? 7.92759 -13.78461 -5.90227 1.000 47.58364 98 GLN B O 1
ATOM 2951 N N . GLU B 1 99 ? 9.42215 -15.25799 -5.08582 1.000 48.13627 99 GLU B N 1
ATOM 2952 C CA . GLU B 1 99 ? 8.55075 -16.39864 -5.35692 1.000 55.45638 99 GLU B CA 1
ATOM 2953 C C . GLU B 1 99 ? 7.28426 -16.34160 -4.51154 1.000 53.54715 99 GLU B C 1
ATOM 2954 O O . GLU B 1 99 ? 6.17118 -16.48230 -5.03094 1.000 56.30108 99 GLU B O 1
ATOM 2960 N N . TYR B 1 100 ? 7.43818 -16.14963 -3.19768 1.000 50.37466 100 TYR B N 1
ATOM 2961 C CA . TYR B 1 100 ? 6.27991 -16.11739 -2.30790 1.000 46.88917 100 TYR B CA 1
ATOM 2962 C C . TYR B 1 100 ? 5.32689 -14.98912 -2.68233 1.000 55.97083 100 TYR B C 1
ATOM 2963 O O . TYR B 1 100 ? 4.10267 -15.16917 -2.66942 1.000 54.71422 100 TYR B O 1
ATOM 2972 N N . MET B 1 101 ? 5.86877 -13.81394 -3.01210 1.000 43.83421 101 MET B N 1
ATOM 2973 C CA . MET B 1 101 ? 5.01603 -12.70320 -3.42014 1.000 47.64512 101 MET B CA 1
ATOM 2974 C C . MET B 1 101 ? 4.26836 -13.03813 -4.70350 1.000 56.32929 101 MET B C 1
ATOM 2975 O O . MET B 1 101 ? 3.10702 -12.64983 -4.87397 1.000 59.70423 101 MET B O 1
ATOM 2980 N N . SER B 1 102 ? 4.91903 -13.76352 -5.61742 1.000 53.48474 102 SER B N 1
ATOM 2981 C CA . SER B 1 102 ? 4.25181 -14.17640 -6.84789 1.000 50.46785 102 SER B CA 1
ATOM 2982 C C . SER B 1 102 ? 3.13658 -15.17377 -6.56208 1.000 51.95842 102 SER B C 1
ATOM 2983 O O . SER B 1 102 ? 2.08400 -15.13754 -7.21050 1.000 66.79997 102 SER B O 1
ATOM 2986 N N . ASN B 1 103 ? 3.35515 -16.08255 -5.60700 1.000 51.97301 103 ASN B N 1
ATOM 2987 C CA . ASN B 1 103 ? 2.27532 -16.95637 -5.15941 1.000 54.98972 103 ASN B CA 1
ATOM 2988 C C . ASN B 1 103 ? 1.10844 -16.14320 -4.61647 1.000 53.08288 103 ASN B C 1
ATOM 2989 O O . ASN B 1 103 ? -0.05823 -16.47228 -4.86210 1.000 56.91739 103 ASN B O 1
ATOM 2994 N N . LEU B 1 104 ? 1.40626 -15.07208 -3.87757 1.000 53.10849 104 LEU B N 1
ATOM 2995 C CA . LEU B 1 104 ? 0.34701 -14.22695 -3.33907 1.000 54.31488 104 LEU B CA 1
ATOM 2996 C C . LEU B 1 104 ? -0.38335 -13.49095 -4.45298 1.000 64.06007 104 LEU B C 1
ATOM 2997 O O . LEU B 1 104 ? -1.61226 -13.35547 -4.41384 1.000 66.49602 104 LEU B O 1
ATOM 3002 N N . LEU B 1 105 ? 0.35865 -13.00136 -5.44920 1.000 57.02399 105 LEU B N 1
ATOM 3003 C CA . LEU B 1 105 ? -0.27352 -12.36864 -6.60070 1.000 59.45046 105 LEU B CA 1
ATOM 3004 C C . LEU B 1 105 ? -1.18534 -13.34831 -7.32566 1.000 52.85336 105 LEU B C 1
ATOM 3005 O O . LEU B 1 105 ? -2.29978 -12.99245 -7.72587 1.000 60.69800 105 LEU B O 1
ATOM 3010 N N . SER B 1 106 ? -0.72381 -14.58834 -7.50879 1.000 62.19821 106 SER B N 1
ATOM 3011 C CA . SER B 1 106 ? -1.56181 -15.60292 -8.13740 1.000 63.30243 106 SER B CA 1
ATOM 3012 C C . SER B 1 106 ? -2.83165 -15.84052 -7.33206 1.000 60.81977 106 SER B C 1
ATOM 3013 O O . SER B 1 106 ? -3.92732 -15.92928 -7.89879 1.000 67.93446 106 SER B O 1
ATOM 3016 N N . ALA B 1 107 ? -2.70379 -15.93730 -6.00604 1.000 62.04131 107 ALA B N 1
ATOM 3017 C CA . ALA B 1 107 ? -3.87352 -16.13784 -5.15657 1.000 61.30762 107 ALA B CA 1
ATOM 3018 C C . ALA B 1 107 ? -4.86081 -14.98317 -5.28172 1.000 63.85909 107 ALA B C 1
ATOM 3019 O O . ALA B 1 107 ? -6.07829 -15.19921 -5.30561 1.000 71.58738 107 ALA B O 1
ATOM 3021 N N . LEU B 1 108 ? -4.35782 -13.74796 -5.36104 1.000 65.51756 108 LEU B N 1
ATOM 3022 C CA . LEU B 1 108 ? -5.25020 -12.60165 -5.51013 1.000 77.78008 108 LEU B CA 1
ATOM 3023 C C . LEU B 1 108 ? -5.96638 -12.63036 -6.85400 1.000 70.03431 108 LEU B C 1
ATOM 3024 O O . LEU B 1 108 ? -7.14308 -12.26359 -6.94495 1.000 75.57869 108 LEU B O 1
ATOM 3029 N N . LEU B 1 109 ? -5.27985 -13.07106 -7.90605 1.000 81.51762 109 LEU B N 1
ATOM 3030 C CA . LEU B 1 109 ? -5.90042 -13.17867 -9.21907 1.000 79.78154 109 LEU B CA 1
ATOM 3031 C C . LEU B 1 109 ? -6.75671 -14.42496 -9.35220 1.000 74.96672 109 LEU B C 1
ATOM 3032 O O . LEU B 1 109 ? -7.45487 -14.57594 -10.36080 1.000 84.29383 109 LEU B O 1
ATOM 3037 N N . GLY B 1 110 ? -6.72249 -15.31012 -8.36151 1.000 72.13748 110 GLY B N 1
ATOM 3038 C CA . GLY B 1 110 ? -7.47001 -16.54123 -8.41949 1.000 86.08897 110 GLY B CA 1
ATOM 3039 C C . GLY B 1 110 ? -8.92000 -16.37421 -8.01520 1.000 91.63602 110 GLY B C 1
ATOM 3040 O O . GLY B 1 110 ? -9.42266 -15.27871 -7.76477 1.000 81.37178 110 GLY B O 1
ATOM 3041 N N . GLU B 1 111 ? -9.59770 -17.51957 -7.95040 1.000 108.24629 111 GLU B N 1
ATOM 3042 C CA . GLU B 1 111 ? -11.03172 -17.55781 -7.68984 1.000 113.68065 111 GLU B CA 1
ATOM 3043 C C . GLU B 1 111 ? -11.38722 -16.94922 -6.33664 1.000 109.41985 111 GLU B C 1
ATOM 3044 O O . GLU B 1 111 ? -12.49665 -16.43077 -6.16432 1.000 111.86183 111 GLU B O 1
ATOM 3050 N N . ASN B 1 112 ? -10.47264 -17.00669 -5.36550 1.000 96.78137 112 ASN B N 1
ATOM 3051 C CA . ASN B 1 112 ? -10.73865 -16.54395 -4.00800 1.000 96.26571 112 ASN B CA 1
ATOM 3052 C C . ASN B 1 112 ? -10.01745 -15.23837 -3.68964 1.000 85.66999 112 ASN B C 1
ATOM 3053 O O . ASN B 1 112 ? -9.89787 -14.87253 -2.51725 1.000 77.25536 112 ASN B O 1
ATOM 3058 N N . GLY B 1 113 ? -9.55626 -14.51690 -4.71275 1.000 82.29697 113 GLY B N 1
ATOM 3059 C CA . GLY B 1 113 ? -8.70376 -13.36339 -4.47485 1.000 76.76602 113 GLY B CA 1
ATOM 3060 C C . GLY B 1 113 ? -9.37661 -12.23485 -3.71931 1.000 74.11085 113 GLY B C 1
ATOM 3061 O O . GLY B 1 113 ? -8.72304 -11.52372 -2.95092 1.000 56.25756 113 GLY B O 1
ATOM 3062 N N . ASP B 1 114 ? -10.68057 -12.04748 -3.92409 1.000 73.98754 114 ASP B N 1
ATOM 3063 C CA . ASP B 1 114 ? -11.37679 -10.95539 -3.25304 1.000 83.17320 114 ASP B CA 1
ATOM 3064 C C . ASP B 1 114 ? -11.41069 -11.16890 -1.74383 1.000 73.66387 114 ASP B C 1
ATOM 3065 O O . ASP B 1 114 ? -11.06643 -10.26603 -0.97395 1.000 80.30758 114 ASP B O 1
ATOM 3070 N N . GLN B 1 115 ? -11.79644 -12.36968 -1.30304 1.000 80.68322 115 GLN B N 1
ATOM 3071 C CA . GLN B 1 115 ? -11.90068 -12.63907 0.12937 1.000 75.43070 115 GLN B CA 1
ATOM 3072 C C . GLN B 1 115 ? -10.53503 -12.63640 0.80798 1.000 75.14944 115 GLN B C 1
ATOM 3073 O O . GLN B 1 115 ? -10.40420 -12.15783 1.94118 1.000 76.47482 115 GLN B O 1
ATOM 3079 N N . ILE B 1 116 ? -9.51030 -13.17623 0.14172 1.000 75.61208 116 ILE B N 1
ATOM 3080 C CA . ILE B 1 116 ? -8.16167 -13.14289 0.70386 1.000 62.31819 116 ILE B CA 1
ATOM 3081 C C . ILE B 1 116 ? -7.74641 -11.70761 0.99820 1.000 70.40004 116 ILE B C 1
ATOM 3082 O O . ILE B 1 116 ? -7.15913 -11.41794 2.04779 1.000 77.60882 116 ILE B O 1
ATOM 3087 N N . SER B 1 117 ? -8.04403 -10.78762 0.07663 1.000 70.09833 117 SER B N 1
ATOM 3088 C CA . SER B 1 117 ? -7.75150 -9.37708 0.31235 1.000 76.45555 117 SER B CA 1
ATOM 3089 C C . SER B 1 117 ? -8.47748 -8.85760 1.54951 1.000 72.03189 117 SER B C 1
ATOM 3090 O O . SER B 1 117 ? -7.90440 -8.09574 2.33697 1.000 69.69229 117 SER B O 1
ATOM 3093 N N . LYS B 1 118 ? -9.74228 -9.25089 1.73730 1.000 67.67568 118 LYS B N 1
ATOM 3094 C CA . LYS B 1 118 ? -10.46848 -8.82076 2.93033 1.000 70.6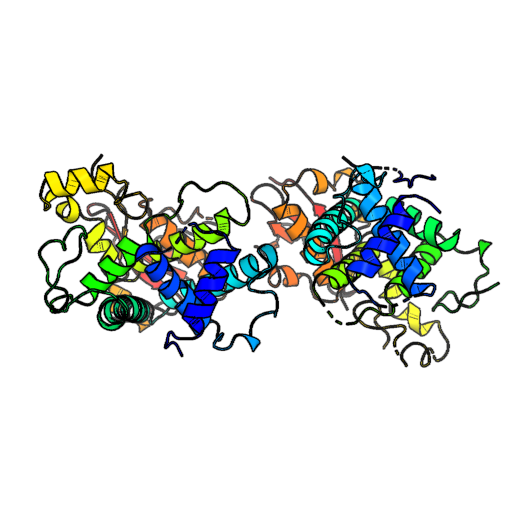4748 118 LYS B CA 1
ATOM 3095 C C . LYS B 1 118 ? -9.89988 -9.47057 4.18558 1.000 71.27710 118 LYS B C 1
ATOM 3096 O O . LYS B 1 118 ? -9.82471 -8.83025 5.24106 1.000 80.60924 118 LYS B O 1
ATOM 3102 N N . ASP B 1 119 ? -9.52137 -10.74924 4.09827 1.000 76.51831 119 ASP B N 1
ATOM 3103 C CA . ASP B 1 119 ? -8.87002 -11.41528 5.22230 1.000 68.42837 119 ASP B CA 1
ATOM 3104 C C . ASP B 1 119 ? -7.63215 -10.64702 5.66957 1.000 75.14845 119 ASP B C 1
ATOM 3105 O O . ASP B 1 119 ? -7.43809 -10.39269 6.86373 1.000 79.41058 119 ASP B O 1
ATOM 3110 N N . MET B 1 120 ? -6.78430 -10.26202 4.71272 1.000 66.37709 120 MET B N 1
ATOM 3111 C CA . MET B 1 120 ? -5.57209 -9.52160 5.04506 1.000 62.91435 120 MET B CA 1
ATOM 3112 C C . MET B 1 120 ? -5.89575 -8.14930 5.62003 1.000 73.73472 120 MET B C 1
ATOM 3113 O O . MET B 1 120 ? -5.28292 -7.72282 6.60579 1.000 69.74039 120 MET B O 1
ATOM 3118 N N . ALA B 1 121 ? -6.85367 -7.44388 5.01508 1.000 68.02946 121 ALA B N 1
ATOM 3119 C CA . ALA B 1 121 ? -7.20254 -6.10861 5.48692 1.000 70.94354 121 ALA B CA 1
ATOM 3120 C C . ALA B 1 121 ? -7.81278 -6.15243 6.88107 1.000 77.77449 121 ALA B C 1
ATOM 3121 O O . ALA B 1 121 ? -7.52120 -5.29068 7.71866 1.000 78.02709 121 ALA B O 1
ATOM 3123 N N . ASN B 1 122 ? -8.66229 -7.14726 7.14872 1.000 73.17873 122 ASN B N 1
ATOM 3124 C CA . ASN B 1 122 ? -9.23751 -7.28592 8.48256 1.000 81.00344 122 ASN B CA 1
ATOM 3125 C C . ASN B 1 122 ? -8.17243 -7.67123 9.50200 1.000 82.19513 122 ASN B C 1
ATOM 3126 O O . ASN B 1 122 ? -8.15834 -7.14504 10.62124 1.000 85.54728 122 ASN B O 1
ATOM 3131 N N . ASP B 1 123 ? -7.28150 -8.59702 9.13496 1.000 76.38134 123 ASP B N 1
ATOM 3132 C CA . ASP B 1 123 ? -6.14307 -8.93386 9.98569 1.000 72.71633 123 ASP B CA 1
ATOM 3133 C C . ASP B 1 123 ? -5.34879 -7.68587 10.34933 1.000 80.90340 123 ASP B C 1
ATOM 3134 O O . ASP B 1 123 ? -4.99358 -7.47421 11.51455 1.000 74.37077 123 ASP B O 1
ATOM 3139 N N . PHE B 1 124 ? -5.06625 -6.84520 9.35260 1.000 73.11951 124 PHE B N 1
ATOM 3140 C CA . PHE B 1 124 ? -4.29506 -5.62893 9.58580 1.000 82.18575 124 PHE B CA 1
ATOM 3141 C C . PHE B 1 124 ? -5.00177 -4.70227 10.56797 1.000 80.52350 124 PHE B C 1
ATOM 3142 O O . PHE B 1 124 ? -4.39095 -4.20876 11.52311 1.000 93.98583 124 PHE B O 1
ATOM 3150 N N . THR B 1 125 ? -6.29512 -4.45414 10.34971 1.000 85.19967 125 THR B N 1
ATOM 3151 C CA . THR B 1 125 ? -7.00976 -3.49621 11.18764 1.000 91.03464 125 THR B CA 1
ATOM 3152 C C . THR B 1 125 ? -7.21729 -4.02868 12.60090 1.000 95.63499 125 THR B C 1
ATOM 3153 O O . THR B 1 125 ? -7.04721 -3.28746 13.57604 1.000 99.39692 125 THR B O 1
ATOM 3157 N N . GLN B 1 126 ? -7.59688 -5.30284 12.73595 1.000 98.13849 126 GLN B N 1
ATOM 3158 C CA . GLN B 1 126 ? -7.81034 -5.86644 14.06658 1.000 97.76475 126 GLN B CA 1
ATOM 3159 C C . GLN B 1 126 ? -6.52506 -5.85438 14.88643 1.000 97.88470 126 GLN B C 1
ATOM 3160 O O . GLN B 1 126 ? -6.51623 -5.42883 16.04748 1.000 93.56387 126 GLN B O 1
ATOM 3166 N N . ASN B 1 127 ? -5.43003 -6.32132 14.29849 1.000 100.59944 127 ASN B N 1
ATOM 3167 C CA . ASN B 1 127 ? -4.16046 -6.41608 15.00761 1.000 93.95440 127 ASN B CA 1
ATOM 3168 C C . ASN B 1 127 ? -3.35703 -5.12105 14.91785 1.000 92.23793 127 ASN B C 1
ATOM 3169 O O . ASN B 1 127 ? -2.17650 -5.13421 14.56661 1.000 87.44341 127 ASN B O 1
ATOM 3174 N N . ASN B 1 138 ? -12.37301 6.09133 18.38714 1.000 162.37857 138 ASN B N 1
ATOM 3175 C CA . ASN B 1 138 ? -11.12195 6.54495 17.80353 1.000 168.68128 138 ASN B CA 1
ATOM 3176 C C . ASN B 1 138 ? -11.21588 6.60649 16.28417 1.000 164.64952 138 ASN B C 1
ATOM 3177 O O . ASN B 1 138 ? -11.95865 5.83868 15.67332 1.000 156.75972 138 ASN B O 1
ATOM 3182 N N . THR B 1 139 ? -10.48402 7.54309 15.68749 1.000 156.79242 139 THR B N 1
ATOM 3183 C CA . THR B 1 139 ? -10.41965 7.68764 14.24219 1.000 146.14069 139 THR B CA 1
ATOM 3184 C C . THR B 1 139 ? -8.96685 7.61200 13.78074 1.000 151.17477 139 THR B C 1
ATOM 3185 O O . THR B 1 139 ? -8.03472 7.88582 14.54435 1.000 150.73941 139 THR B O 1
ATOM 3189 N N . TRP B 1 140 ? -8.78016 7.24789 12.51556 1.000 146.46906 140 TRP B N 1
ATOM 3190 C CA . TRP B 1 140 ? -7.46390 7.19183 11.89768 1.000 133.84531 140 TRP B CA 1
ATOM 3191 C C . TRP B 1 140 ? -7.35235 8.23716 10.79436 1.000 131.18332 140 TRP B C 1
ATOM 3192 O O . TRP B 1 140 ? -8.35008 8.66625 10.21267 1.000 133.44130 140 TRP B O 1
ATOM 3203 N N . ASP B 1 141 ? -6.11162 8.63742 10.50666 1.000 130.21101 141 ASP B N 1
ATOM 3204 C CA . ASP B 1 141 ? -5.82905 9.71251 9.55244 1.000 133.26319 141 ASP B CA 1
ATOM 3205 C C . ASP B 1 141 ? -5.70374 9.13746 8.14202 1.000 129.82771 141 ASP B C 1
ATOM 3206 O O . ASP B 1 141 ? -4.61281 8.99234 7.58637 1.000 121.29891 141 ASP B O 1
ATOM 3211 N N . ILE B 1 142 ? -6.85138 8.81014 7.55180 1.000 132.48860 142 ILE B N 1
ATOM 3212 C CA . ILE B 1 142 ? -6.89914 8.21529 6.21436 1.000 121.67292 142 ILE B CA 1
ATOM 3213 C C . ILE B 1 142 ? -7.90889 8.96673 5.35113 1.000 123.11216 142 ILE B C 1
ATOM 3214 O O . ILE B 1 142 ? -8.99710 9.30779 5.83696 1.000 126.37268 142 ILE B O 1
ATOM 3219 N N . PRO B 1 143 ? -7.59257 9.26287 4.08764 1.000 123.42732 143 PRO B N 1
ATOM 3220 C CA . PRO B 1 143 ? -8.58135 9.90282 3.20699 1.000 128.75040 143 PRO B CA 1
ATOM 3221 C C . PRO B 1 143 ? -9.85436 9.07675 3.09677 1.000 135.30581 143 PRO B C 1
ATOM 3222 O O . PRO B 1 143 ? -9.81135 7.85062 2.98848 1.000 124.58562 143 PRO B O 1
ATOM 3226 N N . ASP B 1 144 ? -10.99464 9.76932 3.13311 1.000 140.82731 144 ASP B N 1
ATOM 3227 C CA . ASP B 1 144 ? -12.32445 9.16134 3.06751 1.000 138.47893 144 ASP B CA 1
ATOM 3228 C C . ASP B 1 144 ? -12.56155 8.18261 4.21262 1.000 137.31945 144 ASP B C 1
ATOM 3229 O O . ASP B 1 144 ? -13.39513 7.27802 4.10432 1.000 136.90931 144 ASP B O 1
ATOM 3234 N N . LEU B 1 145 ? -11.83543 8.35744 5.30656 1.000 137.53024 145 LEU B N 1
ATOM 3235 C CA . LEU B 1 145 ? -11.97355 7.48904 6.46669 1.000 135.08563 145 LEU B CA 1
ATOM 3236 C C . LEU B 1 145 ? -11.63065 8.20191 7.76457 1.000 142.05713 145 LEU B C 1
ATOM 3237 O O . LEU B 1 145 ? -11.74381 7.58777 8.82909 1.000 136.51594 145 LEU B O 1
ATOM 3242 N N . GLU B 1 146 ? -11.22102 9.47142 7.71471 1.000 142.61054 146 GLU B N 1
ATOM 3243 C CA . GLU B 1 146 ? -10.76931 10.18580 8.90013 1.000 135.42083 146 GLU B CA 1
ATOM 3244 C C . GLU B 1 146 ? -11.87992 10.40012 9.91978 1.000 141.70343 146 GLU B C 1
ATOM 3245 O O . GLU B 1 146 ? -11.58095 10.60311 11.10087 1.000 146.16833 146 GLU B O 1
ATOM 3248 N N . ASN B 1 147 ? -13.14623 10.36604 9.49352 1.000 161.68892 147 ASN B N 1
ATOM 3249 C CA . ASN B 1 147 ? -14.28549 10.65380 10.35957 1.000 158.59522 147 ASN B CA 1
ATOM 3250 C C . ASN B 1 147 ? -15.11965 9.41642 10.69594 1.000 155.79541 147 ASN B C 1
ATOM 3251 O O . ASN B 1 147 ? -16.22802 9.55380 11.22264 1.000 157.15525 147 ASN B O 1
ATOM 3256 N N . LYS B 1 148 ? -14.60342 8.21591 10.43569 1.000 147.57934 148 LYS B N 1
ATOM 3257 C CA . LYS B 1 148 ? -15.33186 6.96339 10.61615 1.000 141.67758 148 LYS B CA 1
ATOM 3258 C C . LYS B 1 148 ? -14.76966 6.26094 11.84407 1.000 141.60736 148 LYS B C 1
ATOM 3259 O O . LYS B 1 148 ? -13.54861 6.16589 11.99873 1.000 132.61466 148 LYS B O 1
ATOM 3261 N N . LEU B 1 149 ? -15.65174 5.85588 12.75592 1.000 141.00398 149 LEU B N 1
ATOM 3262 C CA . LEU B 1 149 ? -15.21763 5.15388 13.95742 1.000 144.12999 149 LEU B CA 1
ATOM 3263 C C . LEU B 1 149 ? -14.80136 3.71744 13.64808 1.000 138.67133 149 LEU B C 1
ATOM 3264 O O . LEU B 1 149 ? -15.24670 3.09904 12.68373 1.000 134.62176 149 LEU B O 1
ATOM 3269 N N . LEU B 1 150 ? -13.98726 3.17140 14.55345 1.000 140.27812 150 LEU B N 1
ATOM 3270 C CA . LEU B 1 150 ? -13.18906 1.98816 14.24430 1.000 141.13938 150 LEU B CA 1
ATOM 3271 C C . LEU B 1 150 ? -14.04349 0.75863 13.93950 1.000 141.46717 150 LEU B C 1
ATOM 3272 O O . LEU B 1 150 ? -13.66698 -0.07501 13.10587 1.000 121.72992 150 LEU B O 1
ATOM 3277 N N . GLU B 1 151 ? -15.15926 0.60677 14.64413 1.000 141.80905 151 GLU B N 1
ATOM 3278 C CA . GLU B 1 151 ? -16.03955 -0.54124 14.51081 1.000 126.20275 151 GLU B CA 1
ATOM 3279 C C . GLU B 1 151 ? -16.94518 -0.48019 13.28918 1.000 134.47309 151 GLU B C 1
ATOM 3280 O O . GLU B 1 151 ? -17.34696 -1.53671 12.78286 1.000 130.56197 151 GLU B O 1
ATOM 3286 N N . ASP B 1 152 ? -17.24581 0.71570 12.79088 1.000 141.78486 152 ASP B N 1
ATOM 3287 C CA . ASP B 1 152 ? -18.12967 0.89598 11.65047 1.000 139.32649 152 ASP B CA 1
ATOM 3288 C C . ASP B 1 152 ? -17.39789 0.76739 10.32870 1.000 134.43646 152 ASP B C 1
ATOM 3289 O O . ASP B 1 152 ? -18.01851 0.89260 9.27359 1.000 130.15619 152 ASP B O 1
ATOM 3294 N N . TYR B 1 153 ? -16.09194 0.55757 10.37421 1.000 131.16755 153 TYR B N 1
ATOM 3295 C CA . TYR B 1 153 ? -15.25539 0.38825 9.18703 1.000 119.91197 153 TYR B CA 1
ATOM 3296 C C . TYR B 1 153 ? -15.72342 -0.82683 8.38672 1.000 114.32758 153 TYR B C 1
ATOM 3297 O O . TYR B 1 153 ? -15.66894 -1.95504 8.88095 1.000 114.48123 153 TYR B O 1
ATOM 3306 N N . SER B 1 154 ? -16.14533 -0.60512 7.14564 1.000 107.14043 154 SER B N 1
ATOM 3307 C CA . SER B 1 154 ? -16.48456 -1.72638 6.28173 1.000 111.27880 154 SER B CA 1
ATOM 3308 C C . SER B 1 154 ? -15.22806 -2.44565 5.80440 1.000 104.96394 154 SER B C 1
ATOM 3309 O O . SER B 1 154 ? -14.09966 -1.97913 5.99193 1.000 102.28396 154 SER B O 1
ATOM 3312 N N . ASP B 1 155 ? -15.44429 -3.60266 5.17408 1.000 102.93765 155 ASP B N 1
ATOM 3313 C CA . ASP B 1 155 ? -14.33958 -4.34379 4.57286 1.000 107.25769 155 ASP B CA 1
ATOM 3314 C C . ASP B 1 155 ? -13.62412 -3.51101 3.52031 1.000 95.09353 155 ASP B C 1
ATOM 3315 O O . ASP B 1 155 ? -12.40109 -3.61561 3.37040 1.000 107.14878 155 ASP B O 1
ATOM 3320 N N . GLU B 1 156 ? -14.36608 -2.68110 2.78338 1.000 105.72904 156 GLU B N 1
ATOM 3321 C CA . GLU B 1 156 ? -13.73525 -1.80730 1.80219 1.000 104.24544 156 GLU B CA 1
ATOM 3322 C C . GLU B 1 156 ? -12.92867 -0.71830 2.49327 1.000 102.52015 156 GLU B C 1
ATOM 3323 O O . GLU B 1 156 ? -11.85042 -0.33812 2.02143 1.000 100.64520 156 GLU B O 1
ATOM 3329 N N . ASP B 1 157 ? -13.44752 -0.19398 3.60568 1.000 100.58704 157 ASP B N 1
ATOM 3330 C CA . ASP B 1 157 ? -12.66313 0.71443 4.43271 1.000 104.11416 157 ASP B CA 1
ATOM 3331 C C . ASP B 1 157 ? -11.40275 0.02854 4.94394 1.000 100.77735 157 ASP B C 1
ATOM 3332 O O . ASP B 1 157 ? -10.31946 0.62524 4.95133 1.000 101.56713 157 ASP B O 1
ATOM 3337 N N . LYS B 1 158 ? -11.52655 -1.22973 5.37605 1.000 91.75359 158 LYS B N 1
ATOM 3338 C CA . LYS B 1 158 ? -10.35667 -1.97572 5.82686 1.000 88.62426 158 LYS B CA 1
ATOM 3339 C C . LYS B 1 158 ? -9.37902 -2.20568 4.68148 1.000 94.99975 158 LYS B C 1
ATOM 3340 O O . LYS B 1 158 ? -8.16001 -2.11123 4.86811 1.000 93.97584 158 LYS B O 1
ATOM 3346 N N . LEU B 1 159 ? -9.89592 -2.52118 3.49046 1.000 92.01702 159 LEU B N 1
ATOM 3347 C CA . LEU B 1 159 ? -9.04551 -2.61520 2.30716 1.000 81.15508 159 LEU B CA 1
ATOM 3348 C C . LEU B 1 159 ? -8.30864 -1.30533 2.06648 1.000 88.89598 159 LEU B C 1
ATOM 3349 O O . LEU B 1 159 ? -7.10133 -1.29421 1.79967 1.000 84.34883 159 LEU B O 1
ATOM 3354 N N . LEU B 1 160 ? -9.03159 -0.18692 2.15435 1.000 92.51614 160 LEU B N 1
ATOM 3355 C CA . LEU B 1 160 ? -8.41824 1.12414 1.97768 1.000 88.65717 160 LEU B CA 1
ATOM 3356 C C . LEU B 1 160 ? -7.34951 1.37989 3.03236 1.000 89.61787 160 LEU B C 1
ATOM 3357 O O . LEU B 1 160 ? -6.28689 1.93526 2.72897 1.000 90.05384 160 LEU B O 1
ATOM 3362 N N . ALA B 1 161 ? -7.61708 0.98519 4.27976 1.000 97.01302 161 ALA B N 1
ATOM 3363 C CA . ALA B 1 161 ? -6.65971 1.21230 5.35817 1.000 89.18413 161 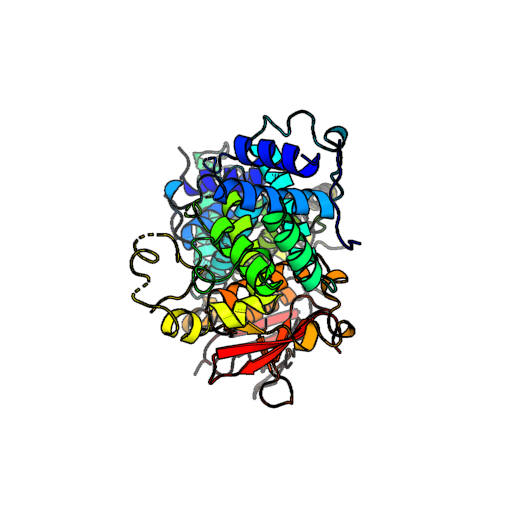ALA B CA 1
ATOM 3364 C C . ALA B 1 161 ? -5.36623 0.44432 5.11823 1.000 78.69390 161 ALA B C 1
ATOM 3365 O O . ALA B 1 161 ? -4.26958 1.00712 5.21656 1.000 86.31742 161 ALA B O 1
ATOM 3367 N N . LEU B 1 162 ? -5.47586 -0.85067 4.81053 1.000 84.79348 162 LEU B N 1
ATOM 3368 C CA . LEU B 1 162 ? -4.28965 -1.63569 4.48433 1.000 86.66547 162 LEU B CA 1
ATOM 3369 C C . LEU B 1 162 ? -3.56451 -1.04624 3.28278 1.000 79.47489 162 LEU B C 1
ATOM 3370 O O . LEU B 1 162 ? -2.33351 -0.93539 3.28066 1.000 83.31505 162 LEU B O 1
ATOM 3375 N N . TYR B 1 163 ? -4.31895 -0.66561 2.25121 1.000 82.67776 163 TYR B N 1
ATOM 3376 C CA . TYR B 1 163 ? -3.73024 -0.09932 1.04209 1.000 77.49319 163 TYR B CA 1
ATOM 3377 C C . TYR B 1 163 ? -2.95496 1.17921 1.33757 1.000 86.00058 163 TYR B C 1
ATOM 3378 O O . TYR B 1 163 ? -1.78023 1.30467 0.97144 1.000 91.69440 163 TYR B O 1
ATOM 3387 N N . PHE B 1 164 ? -3.61049 2.15207 1.97705 1.000 86.78751 164 PHE B N 1
ATOM 3388 C CA . PHE B 1 164 ? -2.99702 3.46035 2.19997 1.000 84.03079 164 PHE B CA 1
ATOM 3389 C C . PHE B 1 164 ? -1.66421 3.32864 2.93040 1.000 87.17027 164 PHE B C 1
ATOM 3390 O O . PHE B 1 164 ? -0.64795 3.88281 2.49638 1.000 99.25224 164 PHE B O 1
ATOM 3398 N N . PHE B 1 165 ? -1.65015 2.59690 4.04889 1.000 84.02238 165 PHE B N 1
ATOM 3399 C CA . PHE B 1 165 ? -0.43528 2.51947 4.85572 1.000 90.74007 165 PHE B CA 1
ATOM 3400 C C . PHE B 1 165 ? 0.64267 1.67554 4.17606 1.000 84.20033 165 PHE B C 1
ATOM 3401 O O . PHE B 1 165 ? 1.83221 2.00960 4.24242 1.000 89.53704 165 PHE B O 1
ATOM 3409 N N . ALA B 1 166 ? 0.25584 0.57027 3.53465 1.000 76.37446 166 ALA B N 1
ATOM 3410 C CA . ALA B 1 166 ? 1.23816 -0.23077 2.80999 1.000 85.98303 166 ALA B CA 1
ATOM 3411 C C . ALA B 1 166 ? 1.95909 0.58856 1.73718 1.000 76.87928 166 ALA B C 1
ATOM 3412 O O . ALA B 1 166 ? 3.12697 0.31767 1.43559 1.000 87.27092 166 ALA B O 1
ATOM 3414 N N . SER B 1 167 ? 1.27350 1.56138 1.12396 1.000 76.52828 167 SER B N 1
ATOM 3415 C CA . SER B 1 167 ? 1.84659 2.33049 0.01907 1.000 84.96628 167 SER B CA 1
ATOM 3416 C C . SER B 1 167 ? 2.93115 3.31411 0.44264 1.000 87.61653 167 SER B C 1
ATOM 3417 O O . SER B 1 167 ? 3.74257 3.71134 -0.39344 1.000 107.23028 167 SER B O 1
ATOM 3420 N N . GLN B 1 168 ? 2.94712 3.70421 1.69177 1.000 84.75519 168 GLN B N 1
ATOM 3421 C CA . GLN B 1 168 ? 3.89857 4.64572 2.24228 1.000 87.97932 168 GLN B CA 1
ATOM 3422 C C . GLN B 1 168 ? 5.27801 4.05234 2.36715 1.000 92.61186 168 GLN B C 1
ATOM 3423 O O . GLN B 1 168 ? 5.41927 2.84567 2.51593 1.000 85.15449 168 GLN B O 1
ATOM 3429 N N . GLU B 1 169 ? 6.29476 4.91956 2.32981 1.000 91.00198 169 GLU B N 1
ATOM 3430 C CA . GLU B 1 169 ? 7.70464 4.51691 2.38486 1.000 92.56735 169 GLU B CA 1
ATOM 3431 C C . GLU B 1 169 ? 8.11258 3.64379 1.18974 1.000 89.04285 169 GLU B C 1
ATOM 3432 O O . GLU B 1 169 ? 9.09312 2.89402 1.25927 1.000 84.54539 169 GLU B O 1
ATOM 3438 N N . LEU B 1 170 ? 7.36318 3.73186 0.09709 1.000 87.59702 170 LEU B N 1
ATOM 3439 C CA . LEU B 1 170 ? 7.64013 2.96295 -1.11462 1.000 91.63297 170 LEU B CA 1
ATOM 3440 C C . LEU B 1 170 ? 7.98047 3.92861 -2.24135 1.000 90.84794 170 LEU B C 1
ATOM 3441 O O . LEU B 1 170 ? 7.09475 4.67549 -2.70237 1.000 100.31060 170 LEU B O 1
ATOM 3446 N N . PRO B 1 171 ? 9.23039 3.96164 -2.72130 1.000 89.62010 171 PRO B N 1
ATOM 3447 C CA . PRO B 1 171 ? 9.65139 4.95535 -3.71221 1.000 104.21752 171 PRO B CA 1
ATOM 3448 C C . PRO B 1 171 ? 8.97560 4.75461 -5.06722 1.000 107.91743 171 PRO B C 1
ATOM 3449 O O . PRO B 1 171 ? 9.49852 4.00313 -5.88765 1.000 113.42846 171 PRO B O 1
ATOM 3453 N N . ALA B 1 180 ? 16.00042 -3.09130 -5.85929 1.000 99.52024 180 ALA B N 1
ATOM 3454 C CA . ALA B 1 180 ? 14.85582 -2.33312 -6.35194 1.000 111.25260 180 ALA B CA 1
ATOM 3455 C C . ALA B 1 180 ? 13.66119 -3.24472 -6.61579 1.000 93.46676 180 ALA B C 1
ATOM 3456 O O . ALA B 1 180 ? 12.53894 -2.94654 -6.20873 1.000 87.21415 180 ALA B O 1
ATOM 3458 N N . ALA B 1 181 ? 13.92325 -4.36027 -7.30258 1.000 89.71268 181 ALA B N 1
ATOM 3459 C CA . ALA B 1 181 ? 12.86224 -5.28829 -7.68599 1.000 76.88123 181 ALA B CA 1
ATOM 3460 C C . ALA B 1 181 ? 12.08799 -5.82384 -6.48556 1.000 77.61627 181 ALA B C 1
ATOM 3461 O O . ALA B 1 181 ? 10.90189 -6.14925 -6.61360 1.000 75.84623 181 ALA B O 1
ATOM 3463 N N . ASN B 1 182 ? 12.73139 -5.93087 -5.32037 1.000 63.25716 182 ASN B N 1
ATOM 3464 C CA . ASN B 1 182 ? 12.05482 -6.47822 -4.14618 1.000 69.04774 182 ASN B CA 1
ATOM 3465 C C . ASN B 1 182 ? 10.89211 -5.59343 -3.70907 1.000 72.00508 182 ASN B C 1
ATOM 3466 O O . ASN B 1 182 ? 9.78908 -6.08195 -3.43637 1.000 56.89514 182 ASN B O 1
ATOM 3471 N N . PHE B 1 183 ? 11.12564 -4.28312 -3.63480 1.000 62.27617 183 PHE B N 1
ATOM 3472 C CA . PHE B 1 183 ? 10.09194 -3.35244 -3.19482 1.000 68.06573 183 PHE B CA 1
ATOM 3473 C C . PHE B 1 183 ? 8.93830 -3.27160 -4.18673 1.000 81.17238 183 PHE B C 1
ATOM 3474 O O . PHE B 1 183 ? 7.78872 -3.06447 -3.77958 1.000 69.91467 183 PHE B O 1
ATOM 3482 N N . PHE B 1 184 ? 9.21998 -3.43136 -5.48334 1.000 66.18266 184 PHE B N 1
ATOM 3483 C CA . PHE B 1 184 ? 8.17504 -3.32929 -6.49687 1.000 65.62500 184 PHE B CA 1
ATOM 3484 C C . PHE B 1 184 ? 7.13257 -4.42912 -6.35893 1.000 72.59060 184 PHE B C 1
ATOM 3485 O O . PHE B 1 184 ? 5.99600 -4.25145 -6.81186 1.000 69.99361 184 PHE B O 1
ATOM 3493 N N . LYS B 1 185 ? 7.49665 -5.56383 -5.75668 1.000 66.05845 185 LYS B N 1
ATOM 3494 C CA . LYS B 1 185 ? 6.52046 -6.62035 -5.52092 1.000 57.36467 185 LYS B CA 1
ATOM 3495 C C . LYS B 1 185 ? 5.40047 -6.15085 -4.60319 1.000 60.46345 185 LYS B C 1
ATOM 3496 O O . LYS B 1 185 ? 4.26135 -6.61428 -4.72918 1.000 60.52080 185 LYS B O 1
ATOM 3502 N N . VAL B 1 186 ? 5.69659 -5.23554 -3.67797 1.000 61.92792 186 VAL B N 1
ATOM 3503 C CA . VAL B 1 186 ? 4.64266 -4.70143 -2.82227 1.000 70.36131 186 VAL B CA 1
ATOM 3504 C C . VAL B 1 186 ? 3.76542 -3.73440 -3.60835 1.000 67.57834 186 VAL B C 1
ATOM 3505 O O . VAL B 1 186 ? 2.54551 -3.67557 -3.40875 1.000 70.03170 186 VAL B O 1
ATOM 3509 N N . ILE B 1 187 ? 4.36848 -2.97088 -4.52193 1.000 70.98600 187 ILE B N 1
ATOM 3510 C CA . ILE B 1 187 ? 3.58810 -2.13295 -5.42902 1.000 65.73551 187 ILE B CA 1
ATOM 3511 C C . ILE B 1 187 ? 2.67559 -3.00143 -6.28473 1.000 61.79697 187 ILE B C 1
ATOM 3512 O O . ILE B 1 187 ? 1.48083 -2.71814 -6.43706 1.000 71.90727 187 ILE B O 1
ATOM 3517 N N . ASP B 1 188 ? 3.23746 -4.06012 -6.87714 1.000 58.71363 188 ASP B N 1
ATOM 3518 C CA . ASP B 1 188 ? 2.44003 -5.00031 -7.65943 1.000 63.15703 188 ASP B CA 1
ATOM 3519 C C . ASP B 1 188 ? 1.22984 -5.48619 -6.87013 1.000 63.40800 188 ASP B C 1
ATOM 3520 O O . ASP B 1 188 ? 0.09788 -5.45506 -7.36664 1.000 61.64249 188 ASP B O 1
ATOM 3525 N N . PHE B 1 189 ? 1.45315 -5.92839 -5.62794 1.000 61.53134 189 PHE B N 1
ATOM 3526 C CA . PHE B 1 189 ? 0.35868 -6.44246 -4.80890 1.000 60.48110 189 PHE B CA 1
ATOM 3527 C C . PHE B 1 189 ? -0.75641 -5.41218 -4.66425 1.000 63.04763 189 PHE B C 1
ATOM 3528 O O . PHE B 1 189 ? -1.93904 -5.73424 -4.81886 1.000 75.73051 189 PHE B O 1
ATOM 3536 N N . LEU B 1 190 ? -0.40005 -4.17079 -4.33869 1.000 68.64956 190 LEU B N 1
ATOM 3537 C CA . LEU B 1 190 ? -1.41098 -3.16420 -4.02118 1.000 69.97801 190 LEU B CA 1
ATOM 3538 C C . LEU B 1 190 ? -2.30784 -2.84612 -5.21882 1.000 74.78476 190 LEU B C 1
ATOM 3539 O O . LEU B 1 190 ? -3.53387 -2.76007 -5.08308 1.000 70.49370 190 LEU B O 1
ATOM 3544 N N . LEU B 1 191 ? -1.70435 -2.64629 -6.39754 1.000 64.72193 191 LEU B N 1
ATOM 3545 C CA . LEU B 1 191 ? -2.46158 -2.33375 -7.60863 1.000 80.41219 191 LEU B CA 1
ATOM 3546 C C . LEU B 1 191 ? -3.41683 -3.48711 -7.91478 1.000 71.20305 191 LEU B C 1
ATOM 3547 O O . LEU B 1 191 ? -4.60976 -3.27234 -8.18839 1.000 79.22674 191 LEU B O 1
ATOM 3552 N N . ILE B 1 192 ? -2.89105 -4.74889 -7.83974 1.000 63.30913 192 ILE B N 1
ATOM 3553 C CA . ILE B 1 192 ? -3.69384 -5.96926 -8.03835 1.000 73.74658 192 ILE B CA 1
ATOM 3554 C C . ILE B 1 192 ? -4.94352 -5.88489 -7.20000 1.000 70.60839 192 ILE B C 1
ATOM 3555 O O . ILE B 1 192 ? -6.07103 -5.99846 -7.68995 1.000 81.02696 192 ILE B O 1
ATOM 3560 N N . LEU 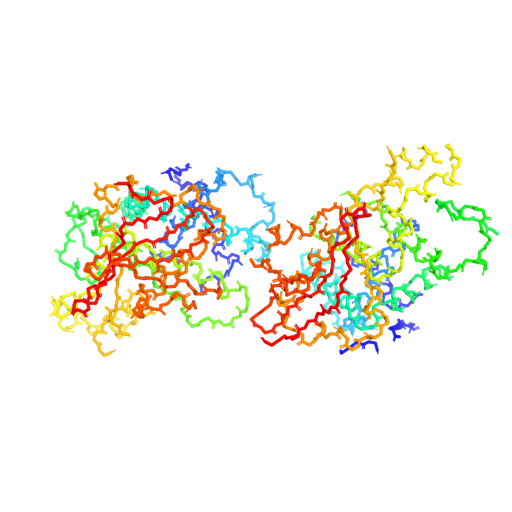B 1 193 ? -4.71789 -5.70223 -5.89462 1.000 79.38288 193 LEU B N 1
ATOM 3561 C CA . LEU B 1 193 ? -5.75795 -5.69638 -4.88569 1.000 78.75715 193 LEU B CA 1
ATOM 3562 C C . LEU B 1 193 ? -6.82020 -4.67741 -5.21427 1.000 83.41596 193 LEU B C 1
ATOM 3563 O O . LEU B 1 193 ? -8.00992 -4.93804 -5.02436 1.000 87.09303 193 LEU B O 1
ATOM 3568 N N . SER B 1 194 ? -6.40734 -3.49575 -5.66731 1.000 78.33055 194 SER B N 1
ATOM 3569 C CA . SER B 1 194 ? -7.37958 -2.48918 -6.05495 1.000 82.12969 194 SER B CA 1
ATOM 3570 C C . SER B 1 194 ? -8.20341 -2.94883 -7.24974 1.000 90.85790 194 SER B C 1
ATOM 3571 O O . SER B 1 194 ? -9.37231 -2.56734 -7.37732 1.000 92.90413 194 SER B O 1
ATOM 3574 N N . ALA B 1 195 ? -7.63167 -3.78398 -8.11550 1.000 82.15526 195 ALA B N 1
ATOM 3575 C CA . ALA B 1 195 ? -8.36770 -4.30982 -9.25725 1.000 90.80152 195 ALA B CA 1
ATOM 3576 C C . ALA B 1 195 ? -9.17018 -5.55438 -8.90019 1.000 91.80758 195 ALA B C 1
ATOM 3577 O O . ALA B 1 195 ? -10.30317 -5.71209 -9.36695 1.000 87.51873 195 ALA B O 1
ATOM 3579 N N . VAL B 1 196 ? -8.60481 -6.44018 -8.07504 1.000 81.40743 196 VAL B N 1
ATOM 3580 C CA . VAL B 1 196 ? -9.28743 -7.68380 -7.73359 1.000 73.45984 196 VAL B CA 1
ATOM 3581 C C . VAL B 1 196 ? -10.46631 -7.40599 -6.81397 1.000 84.97944 196 VAL B C 1
ATOM 3582 O O . VAL B 1 196 ? -11.50155 -8.08195 -6.88972 1.000 86.07719 196 VAL B O 1
ATOM 3586 N N . THR B 1 197 ? -10.35048 -6.39606 -5.96204 1.000 85.98938 197 THR B N 1
ATOM 3587 C CA . THR B 1 197 ? -11.44718 -5.97321 -5.11291 1.000 84.92211 197 THR B CA 1
ATOM 3588 C C . THR B 1 197 ? -12.17948 -4.81211 -5.77502 1.000 87.07968 197 THR B C 1
ATOM 3589 O O . THR B 1 197 ? -11.81956 -4.34319 -6.85757 1.000 85.79967 197 THR B O 1
ATOM 3593 N N . SER B 1 198 ? -13.23345 -4.34938 -5.10923 1.000 86.91617 198 SER B N 1
ATOM 3594 C CA . SER B 1 198 ? -13.93488 -3.14939 -5.53689 1.000 95.18418 198 SER B CA 1
ATOM 3595 C C . SER B 1 198 ? -13.16425 -1.87078 -5.22961 1.000 100.01885 198 SER B C 1
ATOM 3596 O O . SER B 1 198 ? -13.57385 -0.80097 -5.69386 1.000 101.87814 198 SER B O 1
ATOM 3599 N N . LEU B 1 199 ? -12.07707 -1.95735 -4.45396 1.000 97.66476 199 LEU B N 1
ATOM 3600 C CA . LEU B 1 199 ? -11.37578 -0.76474 -3.98112 1.000 101.45410 199 LEU B CA 1
ATOM 3601 C C . LEU B 1 199 ? -10.99381 0.16754 -5.12477 1.000 96.08614 199 LEU B C 1
ATOM 3602 O O . LEU B 1 199 ? -11.13780 1.38949 -5.00991 1.000 103.47601 199 LEU B O 1
ATOM 3607 N N . GLY B 1 200 ? -10.51958 -0.39168 -6.24165 1.000 93.44213 200 GLY B N 1
ATOM 3608 C CA . GLY B 1 200 ? -10.06339 0.43728 -7.34709 1.000 97.06215 200 GLY B CA 1
ATOM 3609 C C . GLY B 1 200 ? -11.13138 1.35341 -7.90942 1.000 109.89965 200 GLY B C 1
ATOM 3610 O O . GLY B 1 200 ? -10.81593 2.40418 -8.47283 1.000 115.81785 200 GLY B O 1
ATOM 3611 N N . LYS B 1 201 ? -12.40362 0.97339 -7.77343 1.000 117.06921 201 LYS B N 1
ATOM 3612 C CA . LYS B 1 201 ? -13.48156 1.85693 -8.20609 1.000 109.87217 201 LYS B CA 1
ATOM 3613 C C . LYS B 1 201 ? -13.55740 3.09827 -7.32631 1.000 111.80968 201 LYS B C 1
ATOM 3614 O O . LYS B 1 201 ? -13.83313 4.19988 -7.81586 1.000 122.71518 201 LYS B O 1
ATOM 3620 N N . ARG B 1 202 ? -13.30858 2.93741 -6.02617 1.000 113.12023 202 ARG B N 1
ATOM 3621 C CA . ARG B 1 202 ? -13.40163 4.05645 -5.09467 1.000 111.85746 202 ARG B CA 1
ATOM 3622 C C . ARG B 1 202 ? -12.21991 5.00810 -5.25044 1.000 116.84827 202 ARG B C 1
ATOM 3623 O O . ARG B 1 202 ? -12.40014 6.20426 -5.50554 1.000 121.73395 202 ARG B O 1
ATOM 3631 N N . ILE B 1 203 ? -10.99527 4.49014 -5.11331 1.000 113.09907 203 ILE B N 1
ATOM 3632 C CA . ILE B 1 203 ? -9.82602 5.36135 -5.05212 1.000 115.88100 203 ILE B CA 1
ATOM 3633 C C . ILE B 1 203 ? -9.50957 6.01042 -6.38953 1.000 117.58294 203 ILE B C 1
ATOM 3634 O O . ILE B 1 203 ? -8.86634 7.06643 -6.42150 1.000 112.96915 203 ILE B O 1
ATOM 3639 N N . PHE B 1 204 ? -9.93352 5.41310 -7.50056 1.000 112.94908 204 PHE B N 1
ATOM 3640 C CA . PHE B 1 204 ? -9.59509 5.93660 -8.81539 1.000 114.39143 204 PHE B CA 1
ATOM 3641 C C . PHE B 1 204 ? -10.75219 6.67296 -9.47282 1.000 120.63140 204 PHE B C 1
ATOM 3642 O O . PHE B 1 204 ? -10.66197 7.01420 -10.65678 1.000 127.98933 204 PHE B O 1
ATOM 3650 N N . SER B 1 205 ? -11.82942 6.92956 -8.73882 1.000 124.08953 205 SER B N 1
ATOM 3651 C CA . SER B 1 205 ? -12.85067 7.86014 -9.18637 1.000 138.52134 205 SER B CA 1
ATOM 3652 C C . SER B 1 205 ? -12.56047 9.21980 -8.56357 1.000 144.54701 205 SER B C 1
ATOM 3653 O O . SER B 1 205 ? -11.95286 9.31573 -7.49434 1.000 143.54463 205 SER B O 1
ATOM 3656 N N . LYS B 1 206 ? -13.01196 10.27455 -9.23561 1.000 137.15012 206 LYS B N 1
ATOM 3657 C CA . LYS B 1 206 ? -12.64265 11.62261 -8.82003 1.000 140.10978 206 LYS B CA 1
ATOM 3658 C C . LYS B 1 206 ? -13.39975 12.08353 -7.58016 1.000 145.50247 206 LYS B C 1
ATOM 3659 O O . LYS B 1 206 ? -12.88956 12.92317 -6.82965 1.000 146.96189 206 LYS B O 1
ATOM 3665 N N . ASN B 1 207 ? -14.60953 11.56560 -7.35255 1.000 146.18440 207 ASN B N 1
ATOM 3666 C CA . ASN B 1 207 ? -15.36984 11.95331 -6.16869 1.000 152.53613 207 ASN B CA 1
ATOM 3667 C C . ASN B 1 207 ? -14.68926 11.51748 -4.87612 1.000 153.34080 207 ASN B C 1
ATOM 3668 O O . ASN B 1 207 ? -14.98836 12.07679 -3.81481 1.000 150.99673 207 ASN B O 1
ATOM 3673 N N . PHE B 1 208 ? -13.79082 10.52865 -4.94365 1.000 150.75433 208 PHE B N 1
ATOM 3674 C CA . PHE B 1 208 ? -13.02215 10.11463 -3.77131 1.000 141.79020 208 PHE B CA 1
ATOM 3675 C C . PHE B 1 208 ? -12.29054 11.29700 -3.14961 1.000 140.95041 208 PHE B C 1
ATOM 3676 O O . PHE B 1 208 ? -12.17846 11.39961 -1.92238 1.000 142.45781 208 PHE B O 1
ATOM 3684 N N . TYR B 1 209 ? -11.78808 12.19964 -3.98714 1.000 147.36831 209 TYR B N 1
ATOM 3685 C CA . TYR B 1 209 ? -11.09242 13.40167 -3.55110 1.000 150.15378 209 TYR B CA 1
ATOM 3686 C C . TYR B 1 209 ? -12.01405 14.60766 -3.48846 1.000 155.76132 209 TYR B C 1
ATOM 3687 O O . TYR B 1 209 ? -11.83459 15.46985 -2.62215 1.000 159.63117 209 TYR B O 1
ATOM 3696 N N . ASN B 1 210 ? -12.99634 14.68182 -4.38979 1.000 155.46677 210 ASN B N 1
ATOM 3697 C CA . ASN B 1 210 ? -13.95418 15.77867 -4.39289 1.000 163.05677 210 ASN B CA 1
ATOM 3698 C C . ASN B 1 210 ? -14.89998 15.73439 -3.20144 1.000 162.92627 210 ASN B C 1
ATOM 3699 O O . ASN B 1 210 ? -15.64216 16.69860 -2.98806 1.000 170.61027 210 ASN B O 1
ATOM 3704 N N . GLY B 1 211 ? -14.91303 14.64454 -2.43991 1.000 166.19703 211 GLY B N 1
ATOM 3705 C CA . GLY B 1 211 ? -15.69363 14.61085 -1.22538 1.000 168.24965 211 GLY B CA 1
ATOM 3706 C C . GLY B 1 211 ? -14.94585 15.01125 0.02336 1.000 173.77631 211 GLY B C 1
ATOM 3707 O O . GLY B 1 211 ? -15.51843 14.96927 1.11628 1.000 181.14379 211 GLY B O 1
ATOM 3708 N N . LEU B 1 212 ? -13.67363 15.37961 -0.09461 1.000 171.65955 212 LEU B N 1
ATOM 3709 C CA . LEU B 1 212 ? -12.87544 15.81555 1.03969 1.000 168.46291 212 LEU B CA 1
ATOM 3710 C C . LEU B 1 212 ? -12.63854 17.32137 1.00014 1.000 172.61350 212 LEU B C 1
ATOM 3711 O O . LEU B 1 212 ? -12.69968 17.95770 -0.05509 1.000 191.67357 212 LEU B O 1
ATOM 3716 N N . GLU B 1 213 ? -12.36654 17.88313 2.17601 1.000 174.28465 213 GLU B N 1
ATOM 3717 C CA . GLU B 1 213 ? -11.87496 19.24904 2.30144 1.000 168.51810 213 GLU B CA 1
ATOM 3718 C C . GLU B 1 213 ? -10.39659 19.34330 1.93302 1.000 169.04855 213 GLU B C 1
ATOM 3719 O O . GLU B 1 213 ? -9.62696 18.39549 2.11621 1.000 154.33788 213 GLU B O 1
ATOM 3722 N N . THR B 1 214 ? -10.00604 20.49929 1.40052 1.000 169.16181 214 THR B N 1
ATOM 3723 C CA . THR B 1 214 ? -8.61101 20.74744 1.03899 1.000 158.19328 214 THR B CA 1
ATOM 3724 C C . THR B 1 214 ? -7.73466 20.91446 2.28045 1.000 157.98170 214 THR B C 1
ATOM 3725 O O . THR B 1 214 ? -7.61067 20.00551 3.10210 1.000 153.50786 214 THR B O 1
ATOM 3729 N N . LEU B 1 217 ? -7.01920 17.22059 2.48386 1.000 148.99058 217 LEU B N 1
ATOM 3730 C CA . LEU B 1 217 ? -6.03082 17.08520 1.41952 1.000 151.95089 217 LEU B CA 1
ATOM 3731 C C . LEU B 1 217 ? -4.94765 18.07078 1.67891 1.000 168.99251 217 LEU B C 1
ATOM 3732 O O . LEU B 1 217 ? -4.85131 18.61447 2.78012 1.000 174.31880 217 LEU B O 1
ATOM 3737 N N . GLU B 1 218 ? -4.13566 18.28131 0.63846 1.000 191.49431 218 GLU B N 1
ATOM 3738 C CA . GLU B 1 218 ? -2.94930 19.13723 0.61652 1.000 207.04483 218 GLU B CA 1
ATOM 3739 C C . GLU B 1 218 ? -1.88865 18.53780 1.52905 1.000 195.88080 218 GLU B C 1
ATOM 3740 O O . GLU B 1 218 ? -0.80492 18.17109 1.06757 1.000 197.67790 218 GLU B O 1
ATOM 3743 N N . ASN B 1 219 ? -2.21412 18.38457 2.81380 1.000 173.91561 219 ASN B N 1
ATOM 3744 C CA . ASN B 1 219 ? -1.32581 17.65780 3.70611 1.000 160.42567 219 ASN B CA 1
ATOM 3745 C C . ASN B 1 219 ? -1.12093 16.23416 3.20384 1.000 156.05796 219 ASN B C 1
ATOM 3746 O O . ASN B 1 219 ? -0.06077 15.63640 3.42510 1.000 143.73759 219 ASN B O 1
ATOM 3748 N N . TYR B 1 220 ? -2.13062 15.67069 2.52826 1.000 160.09765 220 TYR B N 1
ATOM 3749 C CA . TYR B 1 220 ? -1.96693 14.35513 1.91762 1.000 153.33937 220 TYR B CA 1
ATOM 3750 C C . TYR B 1 220 ? -1.02143 14.38941 0.70898 1.000 159.13515 220 TYR B C 1
ATOM 3751 O O . TYR B 1 220 ? -0.16479 13.50642 0.57284 1.000 162.26953 220 TYR B O 1
ATOM 3760 N N . ILE B 1 221 ? -1.14932 15.37392 -0.19357 1.000 159.55684 221 ILE B N 1
ATOM 3761 C CA . ILE B 1 221 ? -0.20896 15.39726 -1.31539 1.000 154.70510 221 ILE B CA 1
ATOM 3762 C C . ILE B 1 221 ? 1.19625 15.74700 -0.82842 1.000 152.82745 221 ILE B C 1
ATOM 3763 O O . ILE B 1 221 ? 2.18597 15.14620 -1.26545 1.000 152.05489 221 ILE B O 1
ATOM 3768 N N . GLU B 1 222 ? 1.31096 16.70641 0.08617 1.000 148.89357 222 GLU B N 1
ATOM 3769 C CA . GLU B 1 222 ? 2.62044 17.12552 0.57643 1.000 143.71587 222 GLU B CA 1
ATOM 3770 C C . GLU B 1 222 ? 3.14208 16.09611 1.57121 1.000 140.53850 222 GLU B C 1
ATOM 3771 O O . GLU B 1 222 ? 2.42387 15.16437 1.93805 1.000 130.67741 222 GLU B O 1
ATOM 3774 N N . LYS B 1 224 ? 3.55910 12.92287 1.01031 1.000 129.34341 224 LYS B N 1
ATOM 3775 C CA . LYS B 1 224 ? 3.72601 11.78306 0.12298 1.000 130.43499 224 LYS B CA 1
ATOM 3776 C C . LYS B 1 224 ? 2.68958 10.71899 0.44876 1.000 124.18106 224 LYS B C 1
ATOM 3777 O O . LYS B 1 224 ? 2.89583 9.53566 0.19238 1.000 121.36971 224 LYS B O 1
ATOM 3780 N N . LYS B 1 225 ? 1.55550 11.16066 0.99300 1.000 132.30088 225 LYS B N 1
ATOM 3781 C CA . LYS B 1 225 ? 0.52722 10.20518 1.37218 1.000 129.47409 225 LYS B CA 1
ATOM 3782 C C . LYS B 1 225 ? -0.30404 9.69490 0.20288 1.000 130.54106 225 LYS B C 1
ATOM 3783 O O . LYS B 1 225 ? -0.88789 8.60987 0.30863 1.000 119.43844 225 LYS B O 1
ATOM 3786 N N . LEU B 1 226 ? -0.35594 10.42926 -0.90470 1.000 137.36803 226 LEU B N 1
ATOM 3787 C CA . LEU B 1 226 ? -1.07385 9.96800 -2.08499 1.000 124.83871 226 LEU B CA 1
ATOM 3788 C C . LEU B 1 226 ? -0.12524 9.81190 -3.26655 1.000 132.60258 226 LEU B C 1
ATOM 3789 O O . LEU B 1 226 ? -0.40585 10.30988 -4.36209 1.000 127.25658 226 LEU B O 1
ATOM 3794 N N . SER B 1 227 ? 0.99871 9.13484 -3.05527 1.000 113.14414 227 SER B N 1
ATOM 3795 C CA . SER B 1 227 ? 1.97915 8.95798 -4.11643 1.000 113.71431 227 SER B CA 1
ATOM 3796 C C . SER B 1 227 ? 1.43641 8.06361 -5.22797 1.000 104.95903 227 SER B C 1
ATOM 3797 O O . SER B 1 227 ? 0.55341 7.22836 -5.01513 1.000 105.02063 227 SER B O 1
ATOM 3800 N N . LYS B 1 228 ? 1.97340 8.25885 -6.43250 1.000 105.87717 228 LYS B N 1
ATOM 3801 C CA . LYS B 1 228 ? 1.68288 7.39162 -7.56247 1.000 92.44813 228 LYS B CA 1
ATOM 3802 C C . LYS B 1 228 ? 2.46235 6.08309 -7.43970 1.000 94.51363 228 LYS B C 1
ATOM 3803 O O . LYS B 1 228 ? 3.51146 6.03673 -6.79130 1.000 83.49929 228 LYS B O 1
ATOM 3806 N N . PRO B 1 229 ? 1.96628 4.99355 -8.04911 1.000 97.15128 229 PRO B N 1
ATOM 3807 C CA . PRO B 1 229 ? 0.71637 4.86951 -8.80815 1.000 92.42282 229 PRO B CA 1
ATOM 3808 C C . PRO B 1 229 ? -0.48278 4.64789 -7.89552 1.000 88.99935 229 PRO B C 1
ATOM 3809 O O . PRO B 1 229 ? -1.58686 4.38364 -8.37251 1.000 91.94143 229 PRO B O 1
ATOM 3813 N N . PHE B 1 230 ? -0.24855 4.75268 -6.58501 1.000 87.80050 230 PHE B N 1
ATOM 3814 C CA . PHE B 1 230 ? -1.24773 4.32276 -5.61281 1.000 86.25485 230 PHE B CA 1
ATOM 3815 C C . PHE B 1 230 ? -2.52118 5.15797 -5.67416 1.000 96.61363 230 PHE B C 1
ATOM 3816 O O . PHE B 1 230 ? -3.62795 4.61497 -5.57659 1.000 103.01022 230 PHE B O 1
ATOM 3824 N N . PHE B 1 231 ? -2.39598 6.47072 -5.83761 1.000 101.95288 231 PHE B N 1
ATOM 3825 C CA . PHE B 1 231 ? -3.55439 7.35152 -5.83003 1.000 112.41497 231 PHE B CA 1
ATOM 3826 C C . PHE B 1 231 ? -3.47103 8.32676 -6.99485 1.000 113.92497 231 PHE B C 1
ATOM 3827 O O . PHE B 1 231 ? -2.40294 8.55118 -7.57058 1.000 112.44400 231 PHE B O 1
ATOM 3835 N N . ARG B 1 232 ? -4.61934 8.90583 -7.34259 1.000 115.27517 232 ARG B N 1
ATOM 3836 C CA . ARG B 1 232 ? -4.72372 9.83295 -8.47121 1.000 117.61336 232 ARG B CA 1
ATOM 3837 C C . ARG B 1 232 ? -5.38823 11.14490 -8.06060 1.000 132.74380 232 ARG B C 1
ATOM 3838 O O . ARG B 1 232 ? -6.44692 11.50483 -8.58443 1.000 138.14923 232 ARG B O 1
ATOM 3846 N N . PRO B 1 233 ? -4.80289 11.88841 -7.11499 1.000 133.24438 233 PRO B N 1
ATOM 3847 C CA . PRO B 1 233 ? -5.36742 13.19185 -6.77775 1.000 146.34738 233 PRO B CA 1
ATOM 3848 C C . PRO B 1 233 ? -5.21769 14.15130 -7.94796 1.000 144.19520 233 PRO B C 1
ATOM 3849 O O . PRO B 1 233 ? -4.24713 14.06165 -8.71730 1.000 138.66850 233 PRO B O 1
ATOM 3853 N N . PRO B 1 234 ? -6.16195 15.08918 -8.12057 1.000 156.74522 234 PRO B N 1
ATOM 3854 C CA . PRO B 1 234 ? -6.12350 16.10386 -9.18382 1.000 155.69328 234 PRO B CA 1
ATOM 3855 C C . PRO B 1 234 ? -4.83131 16.91769 -9.20955 1.000 157.12170 234 PRO B C 1
ATOM 3856 O O . PRO B 1 234 ? -4.64675 17.71091 -10.13333 1.000 160.83097 234 PRO B O 1
ATOM 3860 N N . ASN B 1 270 ? -6.59478 7.62797 -17.23210 1.000 115.47970 270 ASN B N 1
ATOM 3861 C CA . ASN B 1 270 ? -7.24060 7.31858 -15.96194 1.000 118.54701 270 ASN B CA 1
ATOM 3862 C C . ASN B 1 270 ? -7.98880 5.98880 -16.03980 1.000 110.53771 270 ASN B C 1
ATOM 3863 O O . ASN B 1 270 ? -9.07891 5.84476 -15.48667 1.000 112.70943 270 ASN B O 1
ATOM 3868 N N . TRP B 1 271 ? -7.39342 5.02058 -16.73027 1.000 101.03001 271 TRP B N 1
ATOM 3869 C CA . TRP B 1 271 ? -8.00077 3.70429 -16.86398 1.000 101.11483 271 TRP B CA 1
ATOM 3870 C C . TRP B 1 271 ? -7.90554 2.91391 -15.56197 1.000 94.22782 271 TRP B C 1
ATOM 3871 O O . TRP B 1 271 ? -7.02711 3.14724 -14.72863 1.000 93.18830 271 TRP B O 1
ATOM 3882 N N . ARG B 1 272 ? -8.83135 1.97033 -15.39276 1.000 93.49298 272 ARG B N 1
ATOM 3883 C CA . ARG B 1 272 ? -8.77990 1.01866 -14.29149 1.000 93.94396 272 ARG B CA 1
ATOM 3884 C C . ARG B 1 272 ? -9.49050 -0.25855 -14.71734 1.000 98.36682 272 ARG B C 1
ATOM 3885 O O . ARG B 1 272 ? -10.23856 -0.27868 -15.69844 1.000 99.62902 272 ARG B O 1
ATOM 3893 N N . VAL B 1 273 ? -9.24508 -1.33039 -13.96521 1.000 89.98234 273 VAL B N 1
ATOM 3894 C CA . VAL B 1 273 ? -9.81838 -2.64317 -14.24303 1.000 97.92870 273 VAL B CA 1
ATOM 3895 C C . VAL B 1 273 ? -11.03289 -2.87230 -13.35426 1.000 101.31521 273 VAL B C 1
ATOM 3896 O O . VAL B 1 273 ? -11.04320 -2.49125 -12.17579 1.000 101.73830 273 VAL B O 1
ATOM 3900 N N . SER B 1 274 ? -12.06658 -3.48653 -13.92688 1.000 104.88541 274 SER B N 1
ATOM 3901 C CA . SER B 1 274 ? -13.21228 -3.99670 -13.18350 1.000 107.20133 274 SER B CA 1
ATOM 3902 C C . SER B 1 274 ? -13.25652 -5.50475 -13.37075 1.000 105.36923 274 SER B C 1
ATOM 3903 O O . SER B 1 274 ? -13.39165 -5.98889 -14.50040 1.000 101.72988 274 SER B O 1
ATOM 3906 N N . LEU B 1 275 ? -13.14319 -6.24522 -12.27016 1.000 101.22653 275 LEU B N 1
ATOM 3907 C CA . LEU B 1 275 ? -13.22092 -7.69868 -12.31507 1.000 103.62702 275 LEU B CA 1
ATOM 3908 C C . LEU B 1 275 ? -14.51913 -8.24158 -11.72044 1.000 103.00894 275 LEU B C 1
ATOM 3909 O O . LEU B 1 275 ? -14.54314 -9.38686 -11.26178 1.000 97.28171 275 LEU B O 1
ATOM 3914 N N . GLN B 1 276 ? -15.59872 -7.44922 -11.68962 1.000 106.11710 276 GLN B N 1
ATOM 3915 C CA . GLN B 1 276 ? -16.83170 -7.95640 -11.08162 1.000 109.70663 276 GLN B CA 1
ATOM 3916 C C . GLN B 1 276 ? -17.43120 -9.11536 -11.87385 1.000 113.11536 276 GLN B C 1
ATOM 3917 O O . GLN B 1 276 ? -17.98475 -10.05450 -11.29068 1.000 112.48222 276 GLN B O 1
ATOM 3923 N N . LYS B 1 277 ? -17.38901 -9.05543 -13.21295 1.000 119.68161 277 LYS B N 1
ATOM 3924 C CA . LYS B 1 277 ? -17.93855 -10.17236 -13.99279 1.000 116.73316 277 LYS B CA 1
ATOM 3925 C C . LYS B 1 277 ? -17.23922 -11.48288 -13.64462 1.000 119.83536 277 LYS B C 1
ATOM 3926 O O . LYS B 1 277 ? -17.72936 -12.55846 -14.00433 1.000 118.98034 277 LYS B O 1
ATOM 3929 N N . LEU B 1 278 ? -16.06642 -11.40282 -13.01169 1.000 114.49713 278 LEU B N 1
ATOM 3930 C CA . LEU B 1 278 ? -15.33639 -12.56848 -12.54056 1.000 108.04927 278 LEU B CA 1
ATOM 3931 C C . LEU B 1 278 ? -15.53510 -12.84976 -11.05806 1.000 109.73454 278 LEU B C 1
ATOM 3932 O O . LEU B 1 278 ? -15.42915 -14.00905 -10.64755 1.000 92.30920 278 LEU B O 1
ATOM 3937 N N . ARG B 1 279 ? -15.82920 -11.83134 -10.23981 1.000 101.54422 279 ARG B N 1
ATOM 3938 C CA . ARG B 1 279 ? -16.19933 -12.10820 -8.85484 1.000 105.92056 279 ARG B CA 1
ATOM 3939 C C . ARG B 1 279 ? -17.54221 -12.81631 -8.80704 1.000 113.52813 279 ARG B C 1
ATOM 3940 O O . ARG B 1 279 ? -17.69858 -13.83917 -8.12958 1.000 102.25898 279 ARG B O 1
ATOM 3948 N N . ASP B 1 280 ? -18.52322 -12.27889 -9.51960 1.000 110.64826 280 ASP B N 1
ATOM 3949 C CA . ASP B 1 280 ? -19.73457 -13.01990 -9.80705 1.000 113.49989 280 ASP B CA 1
ATOM 3950 C C . ASP B 1 280 ? -19.40411 -14.00407 -10.91815 1.000 117.05105 280 ASP B C 1
ATOM 3951 O O . ASP B 1 280 ? -18.63091 -13.68676 -11.82502 1.000 121.28644 280 ASP B O 1
ATOM 3956 N N . ASN B 1 281 ? -19.96900 -15.20193 -10.83443 1.000 110.83286 281 ASN B N 1
ATOM 3957 C CA . ASN B 1 281 ? -19.63002 -16.28349 -11.75374 1.000 108.77590 281 ASN B CA 1
ATOM 3958 C C . ASN B 1 281 ? -18.12330 -16.53168 -11.77279 1.000 111.98069 281 ASN B C 1
ATOM 3959 O O . ASN B 1 281 ? -17.44958 -16.18270 -12.75178 1.000 98.06899 281 ASN B O 1
ATOM 3964 N N . PRO B 1 282 ? -17.55501 -17.11551 -10.71188 1.000 110.65140 282 PRO B N 1
ATOM 3965 C CA . PRO B 1 282 ? -16.11930 -17.44318 -10.72986 1.000 98.10021 282 PRO B CA 1
ATOM 3966 C C . PRO B 1 282 ? -15.74494 -18.48707 -11.76916 1.000 107.66115 282 PRO B C 1
ATOM 3967 O O . PRO B 1 282 ? -14.54891 -18.66908 -12.02975 1.000 110.23373 282 PRO B O 1
ATOM 3971 N N . SER B 1 283 ? -16.72151 -19.18290 -12.35934 1.000 106.84505 283 SER B N 1
ATOM 3972 C CA . SER B 1 283 ? -16.42965 -20.17489 -13.38784 1.000 114.80345 283 SER B CA 1
ATOM 3973 C C . SER B 1 283 ? -15.80739 -19.56192 -14.63256 1.000 107.00937 283 SER B C 1
ATOM 3974 O O . SER B 1 283 ? -15.25868 -20.29764 -15.46076 1.000 108.64477 283 SER B O 1
ATOM 3977 N N . ARG B 1 284 ? -15.88361 -18.24514 -14.78938 1.000 99.10049 284 ARG B N 1
ATOM 3978 C CA . ARG B 1 284 ? -15.16643 -17.56939 -15.85698 1.000 95.45402 284 ARG B CA 1
ATOM 3979 C C . ARG B 1 284 ? -13.67851 -17.43559 -15.55108 1.000 100.53305 284 ARG B C 1
ATOM 3980 O O . ARG B 1 284 ? -12.89965 -17.11739 -16.45690 1.000 107.78307 284 ARG B O 1
ATOM 3988 N N . ASN B 1 285 ? -13.27424 -17.66707 -14.29768 1.000 103.19643 285 ASN B N 1
ATOM 3989 C CA . ASN B 1 285 ? -11.87712 -17.60743 -13.87632 1.000 92.23127 285 ASN B CA 1
ATOM 3990 C C . ASN B 1 285 ? -11.30856 -19.01693 -13.77963 1.000 96.65850 285 ASN B C 1
ATOM 3991 O O . ASN B 1 285 ? -11.67354 -19.78052 -12.87945 1.000 112.14345 285 ASN B O 1
ATOM 3996 N N . THR B 1 286 ? -10.41648 -19.35851 -14.70486 1.000 97.31390 286 THR B N 1
ATOM 3997 C CA . THR B 1 286 ? -9.57562 -20.54204 -14.58141 1.000 102.54649 286 THR B CA 1
ATOM 3998 C C . THR B 1 286 ? -8.10093 -20.15225 -14.62629 1.000 93.91154 286 THR B C 1
ATOM 3999 O O . THR B 1 286 ? -7.26499 -20.89340 -15.14726 1.000 86.32839 286 THR B O 1
ATOM 4003 N N . PHE B 1 287 ? -7.79003 -18.96787 -14.08779 1.000 90.73494 287 PHE B N 1
ATOM 4004 C CA . PHE B 1 287 ? -6.41789 -18.46762 -14.03357 1.000 92.28715 287 PHE B CA 1
ATOM 4005 C C . PHE B 1 287 ? -5.46480 -19.48423 -13.41784 1.000 81.84207 287 PHE B C 1
ATOM 4006 O O . PHE B 1 287 ? -4.34344 -19.66918 -13.90387 1.000 88.03543 287 PHE B O 1
ATOM 4014 N N . MET B 1 288 ? -5.89471 -20.15410 -12.34502 1.000 82.69092 288 MET B N 1
ATOM 4015 C CA . MET B 1 288 ? -5.00863 -21.07358 -11.63719 1.000 83.03421 288 MET B CA 1
ATOM 4016 C C . MET B 1 288 ? -4.62009 -22.27144 -12.49557 1.000 87.42663 288 MET B C 1
ATOM 4017 O O . MET B 1 288 ? -3.55943 -22.87044 -12.28264 1.000 95.65646 288 MET B O 1
ATOM 4022 N N . LYS B 1 289 ? -5.46080 -22.64110 -13.46199 1.000 91.63648 289 LYS B N 1
ATOM 4023 C CA . LYS B 1 289 ? -5.19084 -23.79307 -14.31525 1.000 86.63294 289 LYS B CA 1
ATOM 4024 C C . LYS B 1 289 ? -4.20702 -23.49432 -15.44106 1.000 91.31916 289 LYS B C 1
ATOM 4025 O O . LYS B 1 289 ? -3.77272 -24.42787 -16.12439 1.000 85.47256 289 LYS B O 1
ATOM 4029 N N . MET B 1 290 ? -3.84467 -22.23139 -15.64690 1.000 84.44259 290 MET B N 1
ATOM 4030 C CA . MET B 1 290 ? -2.93710 -21.84115 -16.71471 1.000 83.54182 290 MET B CA 1
ATOM 4031 C C . MET B 1 290 ? -1.49488 -22.19904 -16.35865 1.000 86.32686 290 MET B C 1
ATOM 4032 O O . MET B 1 290 ? -1.16522 -22.49940 -15.20879 1.000 80.36425 290 MET B O 1
ATOM 4037 N N . ASP B 1 291 ? -0.62584 -22.16943 -17.36761 1.000 75.10326 291 ASP B N 1
ATOM 4038 C CA . ASP B 1 291 ? 0.79266 -22.35081 -17.10779 1.000 72.35144 291 ASP B CA 1
ATOM 4039 C C . ASP B 1 291 ? 1.38515 -21.08384 -16.48677 1.000 78.96102 291 ASP B C 1
ATOM 4040 O O . ASP B 1 291 ? 0.76231 -20.01803 -16.45822 1.000 73.54363 291 ASP B O 1
ATOM 4045 N N . ASP B 1 292 ? 2.61354 -21.21812 -15.97894 1.000 83.64234 292 ASP B N 1
ATOM 4046 C CA . ASP B 1 292 ? 3.23168 -20.13442 -15.21907 1.000 86.42460 292 ASP B CA 1
ATOM 4047 C C . ASP B 1 292 ? 3.41481 -18.87836 -16.06343 1.000 87.01525 292 ASP B C 1
ATOM 4048 O O . ASP B 1 292 ? 3.24591 -17.75895 -15.56545 1.000 87.19194 292 ASP B O 1
ATOM 4053 N N . ALA B 1 293 ? 3.75675 -19.03921 -17.34387 1.000 85.88625 293 ALA B N 1
ATOM 4054 C CA . ALA B 1 293 ? 4.01239 -17.87179 -18.18127 1.000 76.57994 293 ALA B CA 1
ATOM 4055 C C . ALA B 1 293 ? 2.72753 -17.13095 -18.52835 1.000 89.17011 293 ALA B C 1
ATOM 4056 O O . ALA B 1 293 ? 2.73303 -15.89851 -18.62233 1.000 80.50277 293 ALA B O 1
ATOM 4058 N N . ALA B 1 294 ? 1.62416 -17.85667 -18.72776 1.000 79.56695 294 ALA B N 1
ATOM 4059 C CA . ALA B 1 294 ? 0.34107 -17.19845 -18.95379 1.000 86.24378 294 ALA B CA 1
ATOM 4060 C C . ALA B 1 294 ? -0.12451 -16.45268 -17.70990 1.000 80.83860 294 ALA B C 1
ATOM 4061 O O . ALA B 1 294 ? -0.66866 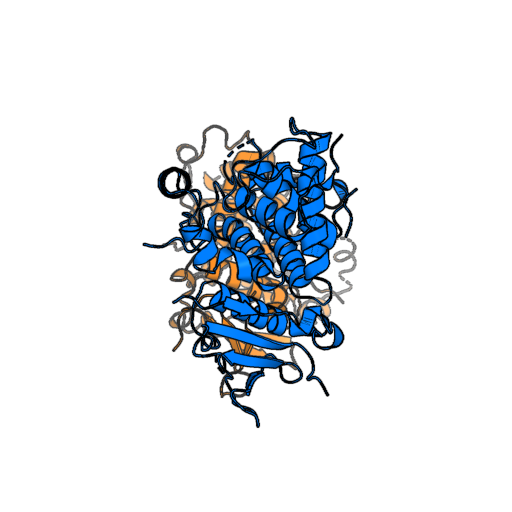-15.34712 -17.81183 1.000 78.09665 294 ALA B O 1
ATOM 4063 N N . LYS B 1 295 ? 0.06570 -17.04730 -16.52860 1.000 83.28758 295 LYS B N 1
ATOM 4064 C CA . LYS B 1 295 ? -0.29808 -16.36810 -15.28855 1.000 77.11909 295 LYS B CA 1
ATOM 4065 C C . LYS B 1 295 ? 0.47496 -15.06462 -15.13244 1.000 79.06790 295 LYS B C 1
ATOM 4066 O O . LYS B 1 295 ? -0.10649 -14.01390 -14.83622 1.000 77.28332 295 LYS B O 1
ATOM 4072 N N . ARG B 1 296 ? 1.79372 -15.11367 -15.33812 1.000 77.06065 296 ARG B N 1
ATOM 4073 C CA . ARG B 1 296 ? 2.61162 -13.91576 -15.18212 1.000 80.44511 296 ARG B CA 1
ATOM 4074 C C . ARG B 1 296 ? 2.33080 -12.89994 -16.28141 1.000 80.64968 296 ARG B C 1
ATOM 4075 O O . ARG B 1 296 ? 2.48098 -11.69298 -16.06127 1.000 79.09762 296 ARG B O 1
ATOM 4083 N N . LYS B 1 297 ? 1.93660 -13.36618 -17.46794 1.000 78.21868 297 LYS B N 1
ATOM 4084 C CA . LYS B 1 297 ? 1.51863 -12.44913 -18.52272 1.000 71.34669 297 LYS B CA 1
ATOM 4085 C C . LYS B 1 297 ? 0.20064 -11.77278 -18.16277 1.000 83.40746 297 LYS B C 1
ATOM 4086 O O . LYS B 1 297 ? 0.00573 -10.58491 -18.44563 1.000 77.58839 297 LYS B O 1
ATOM 4092 N N . TYR B 1 298 ? -0.71567 -12.52007 -17.54043 1.000 69.44632 298 TYR B N 1
ATOM 4093 C CA . TYR B 1 298 ? -2.01679 -11.97314 -17.16400 1.000 77.42404 298 TYR B CA 1
ATOM 4094 C C . TYR B 1 298 ? -1.89405 -10.94007 -16.04871 1.000 77.66237 298 TYR B C 1
ATOM 4095 O O . TYR B 1 298 ? -2.53662 -9.88489 -16.10245 1.000 66.58954 298 TYR B O 1
ATOM 4104 N N . SER B 1 299 ? -1.07754 -11.22635 -15.03008 1.000 66.81455 299 SER B N 1
ATOM 4105 C CA . SER B 1 299 ? -0.87092 -10.27005 -13.94466 1.000 70.42770 299 SER B CA 1
ATOM 4106 C C . SER B 1 299 ? -0.37778 -8.92492 -14.46629 1.000 75.31025 299 SER B C 1
ATOM 4107 O O . SER B 1 299 ? -0.85586 -7.87172 -14.03072 1.000 65.68906 299 SER B O 1
ATOM 4110 N N . SER B 1 300 ? 0.57540 -8.94012 -15.40285 1.000 66.51936 300 SER B N 1
ATOM 4111 C CA . SER B 1 300 ? 1.12113 -7.6927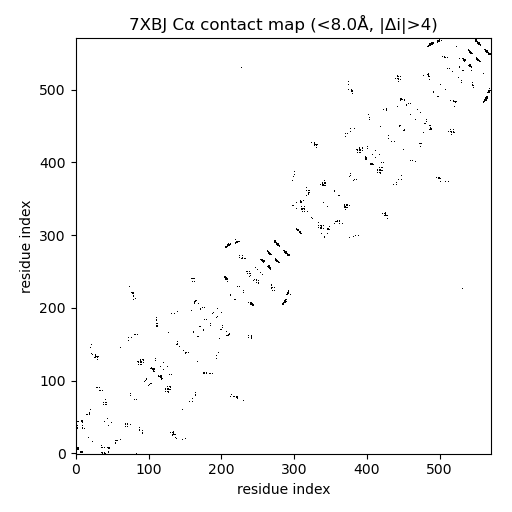7 -15.93224 1.000 74.48921 300 SER B CA 1
ATOM 4112 C C . SER B 1 300 ? 0.05853 -6.88181 -16.66590 1.000 80.95299 300 SER B C 1
ATOM 4113 O O . SER B 1 300 ? 0.05828 -5.64650 -16.60228 1.000 74.50958 300 SER B O 1
ATOM 4116 N N . PHE B 1 301 ? -0.84530 -7.55648 -17.38088 1.000 80.64583 301 PHE B N 1
ATOM 4117 C CA . PHE B 1 301 ? -1.88841 -6.84925 -18.11939 1.000 75.24009 301 PHE B CA 1
ATOM 4118 C C . PHE B 1 301 ? -2.82800 -6.11024 -17.17167 1.000 83.52973 301 PHE B C 1
ATOM 4119 O O . PHE B 1 301 ? -3.09831 -4.91720 -17.35407 1.000 73.23819 301 PHE B O 1
ATOM 4127 N N . ILE B 1 302 ? -3.34235 -6.80895 -16.15385 1.000 73.51114 302 ILE B N 1
ATOM 4128 C CA . ILE B 1 302 ? -4.15442 -6.15348 -15.12983 1.000 79.52580 302 ILE B CA 1
ATOM 4129 C C . ILE B 1 302 ? -3.34995 -5.05789 -14.44765 1.000 78.56958 302 ILE B C 1
ATOM 4130 O O . ILE B 1 302 ? -3.84912 -3.95400 -14.19648 1.000 79.57267 302 ILE B O 1
ATOM 4135 N N . LYS B 1 303 ? -2.09172 -5.36005 -14.13211 1.000 73.19789 303 LYS B N 1
ATOM 4136 C CA . LYS B 1 303 ? -1.20425 -4.41189 -13.47009 1.000 80.27911 303 LYS B CA 1
ATOM 4137 C C . LYS B 1 303 ? -1.05374 -3.12485 -14.27636 1.000 88.79578 303 LYS B C 1
ATOM 4138 O O . LYS B 1 303 ? -1.17471 -2.02184 -13.73244 1.000 75.96844 303 LYS B O 1
ATOM 4144 N N . GLU B 1 304 ? -0.79886 -3.24544 -15.58299 1.000 80.47063 304 GLU B N 1
ATOM 4145 C CA . GLU B 1 304 ? -0.51142 -2.06384 -16.39388 1.000 91.31970 304 GLU B CA 1
ATOM 4146 C C . GLU B 1 304 ? -1.72722 -1.15179 -16.52577 1.000 91.85935 304 GLU B C 1
ATOM 4147 O O . GLU B 1 304 ? -1.60422 0.07359 -16.40986 1.000 84.63782 304 GLU B O 1
ATOM 4153 N N . VAL B 1 305 ? -2.90646 -1.72551 -16.77678 1.000 87.49989 305 VAL B N 1
ATOM 4154 C CA . VAL B 1 305 ? -4.09991 -0.90753 -16.97819 1.000 90.34864 305 VAL B CA 1
ATOM 4155 C C . VAL B 1 305 ? -4.50527 -0.21901 -15.68030 1.000 92.43444 305 VAL B C 1
ATOM 4156 O O . VAL B 1 305 ? -4.97766 0.92407 -15.69045 1.000 94.94900 305 VAL B O 1
ATOM 4160 N N . GLN B 1 306 ? -4.32035 -0.89362 -14.54266 1.000 89.53522 306 GLN B N 1
ATOM 4161 C CA . GLN B 1 306 ? -4.63106 -0.27530 -13.25961 1.000 80.62537 306 GLN B CA 1
ATOM 4162 C C . GLN B 1 306 ? -3.65880 0.84691 -12.91732 1.000 83.61997 306 GLN B C 1
ATOM 4163 O O . GLN B 1 306 ? -3.99815 1.72123 -12.11305 1.000 83.33657 306 GLN B O 1
ATOM 4169 N N . LYS B 1 307 ? -2.46272 0.84405 -13.51140 1.000 82.09552 307 LYS B N 1
ATOM 4170 C CA . LYS B 1 307 ? -1.57322 1.99713 -13.44195 1.000 89.04212 307 LYS B CA 1
ATOM 4171 C C . LYS B 1 307 ? -2.08104 3.17869 -14.25902 1.000 95.05889 307 LYS B C 1
ATOM 4172 O O . LYS B 1 307 ? -1.50674 4.26822 -14.15921 1.000 81.01873 307 LYS B O 1
ATOM 4178 N N . GLY B 1 308 ? -3.13554 2.99270 -15.05461 1.000 87.80084 308 GLY B N 1
ATOM 4179 C CA . GLY B 1 308 ? -3.77071 4.07417 -15.78552 1.000 94.78379 308 GLY B CA 1
ATOM 4180 C C . GLY B 1 308 ? -3.64085 4.02822 -17.29380 1.000 95.62113 308 GLY B C 1
ATOM 4181 O O . GLY B 1 308 ? -4.13484 4.94526 -17.96139 1.000 96.22609 308 GLY B O 1
ATOM 4182 N N . ASN B 1 309 ? -2.99658 3.01320 -17.85924 1.000 93.29007 309 ASN B N 1
ATOM 4183 C CA . ASN B 1 309 ? -2.86115 2.93002 -19.30502 1.000 87.05500 309 ASN B CA 1
ATOM 4184 C C . ASN B 1 309 ? -4.08071 2.25718 -19.92832 1.000 97.31486 309 ASN B C 1
ATOM 4185 O O . ASN B 1 309 ? -4.81926 1.51835 -19.27457 1.000 97.19247 309 ASN B O 1
ATOM 4190 N N . ASP B 1 310 ? -4.27231 2.51505 -21.21642 1.000 89.54887 310 ASP B N 1
ATOM 4191 C CA . ASP B 1 310 ? -5.37505 1.94678 -21.97259 1.000 92.24263 310 ASP B CA 1
ATOM 4192 C C . ASP B 1 310 ? -5.08845 0.47746 -22.27761 1.000 100.44046 310 ASP B C 1
ATOM 4193 O O . ASP B 1 310 ? -3.93522 0.04236 -22.22429 1.000 106.55575 310 ASP B O 1
ATOM 4198 N N . PRO B 1 311 ? -6.13151 -0.32590 -22.57840 1.000 106.97689 311 PRO B N 1
ATOM 4199 C CA . PRO B 1 311 ? -5.91170 -1.76032 -22.82402 1.000 104.04952 311 PRO B CA 1
ATOM 4200 C C . PRO B 1 311 ? -4.86398 -2.06998 -23.88329 1.000 99.02206 311 PRO B C 1
ATOM 4201 O O . PRO B 1 311 ? -4.39866 -3.21138 -23.96802 1.000 87.98309 311 PRO B O 1
ATOM 4205 N N . ARG B 1 312 ? -4.46891 -1.08466 -24.69063 1.000 100.40251 312 ARG B N 1
ATOM 4206 C CA . ARG B 1 312 ? -3.34699 -1.31720 -25.59160 1.000 98.26027 312 ARG B CA 1
ATOM 4207 C C . ARG B 1 312 ? -2.02526 -1.20308 -24.83906 1.000 102.50678 312 ARG B C 1
ATOM 4208 O O . ARG B 1 312 ? -1.00444 -0.81452 -25.41567 1.000 90.82365 312 ARG B O 1
ATOM 4216 N N . ALA B 1 313 ? -2.03805 -1.53459 -23.54838 1.000 92.97438 313 ALA B N 1
ATOM 4217 C CA . ALA B 1 313 ? -0.82007 -1.82857 -22.81264 1.000 91.80507 313 ALA B CA 1
ATOM 4218 C C . ALA B 1 313 ? -0.43834 -3.29305 -22.95238 1.000 95.79634 313 ALA B C 1
ATOM 4219 O O . ALA B 1 313 ? 0.54983 -3.73190 -22.35472 1.000 79.60168 313 ALA B O 1
ATOM 4221 N N . ALA B 1 314 ? -1.23008 -4.05486 -23.71193 1.000 83.39400 314 ALA B N 1
ATOM 4222 C CA . ALA B 1 314 ? -0.81960 -5.37505 -24.17044 1.000 86.08063 314 ALA B CA 1
ATOM 4223 C C . ALA B 1 314 ? 0.46021 -5.30101 -24.98902 1.000 86.81185 314 ALA B C 1
ATOM 4224 O O . ALA B 1 314 ? 1.26850 -6.23597 -24.96685 1.000 88.28322 314 ALA B O 1
ATOM 4226 N N . ALA B 1 315 ? 0.65752 -4.20069 -25.72061 1.000 86.52458 315 ALA B N 1
ATOM 4227 C CA . ALA B 1 315 ? 1.93350 -3.97924 -26.39097 1.000 87.74736 315 ALA B CA 1
ATOM 4228 C C . ALA B 1 315 ? 3.06622 -3.83322 -25.38499 1.000 85.09791 315 ALA B C 1
ATOM 4229 O O . ALA B 1 315 ? 4.17470 -4.33039 -25.61629 1.000 95.89933 315 ALA B O 1
ATOM 4231 N N . ALA B 1 316 ? 2.81485 -3.14409 -24.26786 1.000 83.34723 316 ALA B N 1
ATOM 4232 C CA . ALA B 1 316 ? 3.85053 -2.99985 -23.24995 1.000 86.10655 316 ALA B CA 1
ATOM 4233 C C . ALA B 1 316 ? 4.30613 -4.35764 -22.73087 1.000 93.77319 316 ALA B C 1
ATOM 4234 O O . ALA B 1 316 ? 5.48409 -4.53458 -22.39924 1.000 109.42401 316 ALA B O 1
ATOM 4236 N N . SER B 1 317 ? 3.39451 -5.32383 -22.66299 1.000 101.08706 317 SER B N 1
ATOM 4237 C CA . SER B 1 317 ? 3.72704 -6.68193 -22.25063 1.000 102.09119 317 SER B CA 1
ATOM 4238 C C . SER B 1 317 ? 4.56741 -7.38176 -23.31516 1.000 106.99624 317 SER B C 1
ATOM 4239 O O . SER B 1 317 ? 4.24885 -8.49218 -23.74207 1.000 114.89384 317 SER B O 1
ATOM 4242 N N . ASN B 1 325 ? -0.69827 -9.48501 -30.80529 1.000 121.77732 325 ASN B N 1
ATOM 4243 C CA . ASN B 1 325 ? -1.43380 -10.47073 -30.02182 1.000 122.97969 325 ASN B CA 1
ATOM 4244 C C . ASN B 1 325 ? -2.65560 -9.85318 -29.34310 1.000 122.88210 325 ASN B C 1
ATOM 4245 O O . ASN B 1 325 ? -3.10127 -10.31589 -28.29287 1.000 122.52472 325 ASN B O 1
ATOM 4250 N N . PHE B 1 326 ? -3.17856 -8.79565 -29.95714 1.000 125.12016 326 PHE B N 1
ATOM 4251 C CA . PHE B 1 326 ? -4.39078 -8.11582 -29.51506 1.000 120.68064 326 PHE B CA 1
ATOM 4252 C C . PHE B 1 326 ? -5.45053 -8.34613 -30.58515 1.000 129.11678 326 PHE B C 1
ATOM 4253 O O . PHE B 1 326 ? -5.29711 -7.87920 -31.71900 1.000 128.51645 326 PHE B O 1
ATOM 4261 N N . GLU B 1 327 ? -6.52023 -9.05632 -30.23059 1.000 125.27056 327 GLU B N 1
ATOM 4262 C CA . GLU B 1 327 ? -7.54812 -9.42010 -31.19401 1.000 118.03389 327 GLU B CA 1
ATOM 4263 C C . GLU B 1 327 ? -8.91841 -8.89570 -30.77943 1.000 119.80335 327 GLU B C 1
ATOM 4264 O O . GLU B 1 327 ? -9.15727 -8.54802 -29.61950 1.000 108.65248 327 GLU B O 1
ATOM 4270 N N . LYS B 1 328 ? -9.81514 -8.84014 -31.76423 1.000 123.49194 328 LYS B N 1
ATOM 4271 C CA . LYS B 1 328 ? -11.19254 -8.39127 -31.59561 1.000 134.99192 328 LYS B CA 1
ATOM 4272 C C . LYS B 1 328 ? -12.15830 -9.47910 -32.04959 1.000 131.94499 328 LYS B C 1
ATOM 4273 O O . LYS B 1 328 ? -11.99025 -10.05056 -33.13195 1.000 129.12588 328 LYS B O 1
ATOM 4276 N N . LEU B 1 329 ? -13.16193 -9.76462 -31.22178 1.000 133.61221 329 LEU B N 1
ATOM 4277 C CA . LEU B 1 329 ? -14.15043 -10.79277 -31.50958 1.000 141.26459 329 LEU B CA 1
ATOM 4278 C C . LEU B 1 329 ? -15.35668 -10.19814 -32.24103 1.000 154.50622 329 LEU B C 1
ATOM 4279 O O . LEU B 1 329 ? -15.42590 -8.99788 -32.51743 1.000 150.95553 329 LEU B O 1
ATOM 4281 N N . GLN B 1 330 ? -16.32647 -11.06412 -32.55507 1.000 165.39593 330 GLN B N 1
ATOM 4282 C CA . GLN B 1 330 ? -17.49557 -10.65340 -33.32987 1.000 170.16111 330 GLN B CA 1
ATOM 4283 C C . GLN B 1 330 ? -18.35326 -9.61792 -32.61098 1.000 175.05731 330 GLN B C 1
ATOM 4284 O O . GLN B 1 330 ? -19.02870 -8.81785 -33.26864 1.000 168.92895 330 GLN B O 1
ATOM 4286 N N . GLY B 1 331 ? -18.35550 -9.61047 -31.28075 1.000 174.32735 331 GLY B N 1
ATOM 4287 C CA . GLY B 1 331 ? -19.19443 -8.67210 -30.56178 1.000 172.86305 331 GLY B CA 1
ATOM 4288 C C . GLY B 1 331 ? -18.59026 -7.28058 -30.49070 1.000 178.16889 331 GLY B C 1
ATOM 4289 O O . GLY B 1 331 ? -17.37643 -7.09192 -30.55952 1.000 170.72139 331 GLY B O 1
ATOM 4290 N N . ARG B 1 332 ? -19.46964 -6.29130 -30.34897 1.000 187.14134 332 ARG B N 1
ATOM 4291 C CA . ARG B 1 332 ? -19.03938 -4.91271 -30.15619 1.000 181.92714 332 ARG B CA 1
ATOM 4292 C C . ARG B 1 332 ? -18.42072 -4.75936 -28.77315 1.000 174.78361 332 ARG B C 1
ATOM 4293 O O . ARG B 1 332 ? -19.04634 -5.09363 -27.76181 1.000 172.93272 332 ARG B O 1
ATOM 4296 N N . ASP B 1 333 ? -17.18122 -4.27002 -28.73950 1.000 170.36267 333 ASP B N 1
ATOM 4297 C CA . ASP B 1 333 ? -16.40707 -4.11813 -27.50646 1.000 171.61772 333 ASP B CA 1
ATOM 4298 C C . ASP B 1 333 ? -16.18309 -5.46391 -26.81911 1.000 157.55353 333 ASP B C 1
ATOM 4299 O O . ASP B 1 333 ? -16.32209 -5.59327 -25.60179 1.000 147.55099 333 ASP B O 1
ATOM 4302 N N . LEU B 1 334 ? -15.85748 -6.48218 -27.61562 1.000 146.82041 334 LEU B N 1
ATOM 4303 C CA . LEU B 1 334 ? -15.41113 -7.78172 -27.12045 1.000 137.65057 334 LEU B CA 1
ATOM 4304 C C . LEU B 1 334 ? -14.00228 -8.00363 -27.65879 1.000 121.18866 334 LEU B C 1
ATOM 4305 O O . LEU B 1 334 ? -13.81464 -8.13109 -28.87361 1.000 127.61166 334 LEU B O 1
ATOM 4310 N N . TYR B 1 335 ? -13.01267 -8.04695 -26.77036 1.000 112.39782 335 TYR B N 1
ATOM 4311 C CA . TYR B 1 335 ? -11.62152 -8.17626 -27.18357 1.000 111.03870 335 TYR B CA 1
ATOM 4312 C C . TYR B 1 335 ? -10.93959 -9.29910 -26.40901 1.000 109.01740 335 TYR B C 1
ATOM 4313 O O . TYR B 1 335 ? -11.47584 -9.82790 -25.43063 1.000 105.75394 335 TYR B O 1
ATOM 4322 N N . SER B 1 336 ? -9.73524 -9.65659 -26.85900 1.000 103.25194 336 SER B N 1
ATOM 4323 C CA . SER B 1 336 ? -8.97790 -10.74495 -26.25392 1.000 103.94398 336 SER B CA 1
ATOM 4324 C C . SER B 1 336 ? -7.48094 -10.52434 -26.45740 1.000 112.26645 336 SER B C 1
ATOM 4325 O O . SER B 1 336 ? -7.05492 -9.84222 -27.39406 1.000 118.59700 336 SER B O 1
ATOM 4328 N N . ILE B 1 337 ? -6.68220 -11.11041 -25.55992 1.000 101.77087 337 ILE B N 1
ATOM 4329 C CA . ILE B 1 337 ? -5.22849 -11.18936 -25.70553 1.000 105.23502 337 ILE B CA 1
ATOM 4330 C C . ILE B 1 337 ? -4.77593 -12.62414 -25.46017 1.000 105.74692 337 ILE B C 1
ATOM 4331 O O . ILE B 1 337 ? -5.20706 -13.26110 -24.49259 1.000 97.33401 337 ILE B O 1
ATOM 4336 N N . ARG B 1 338 ? -3.91794 -13.13276 -26.34326 1.000 117.14762 338 ARG B N 1
ATOM 4337 C CA . ARG B 1 338 ? -3.28406 -14.42928 -26.13500 1.000 114.12569 338 ARG B CA 1
ATOM 4338 C C . ARG B 1 338 ? -2.30666 -14.37154 -24.96162 1.000 105.46148 338 ARG B C 1
ATOM 4339 O O . ARG B 1 338 ? -1.39374 -13.53797 -24.94032 1.000 105.74842 338 ARG B O 1
ATOM 4342 N N . LEU B 1 339 ? -2.50537 -15.25565 -23.98275 1.000 97.71066 339 LEU B N 1
ATOM 4343 C CA . LEU B 1 339 ? -1.56605 -15.46476 -22.88542 1.000 100.99498 339 LEU B CA 1
ATOM 4344 C C . LEU B 1 339 ? -0.72301 -16.71162 -23.09559 1.000 100.55521 339 LEU B C 1
ATOM 4345 O O . LEU B 1 339 ? 0.45529 -16.73816 -22.72850 1.000 98.60011 339 LEU B O 1
ATOM 4350 N N . SER B 1 340 ? -1.32763 -17.74525 -23.67116 1.000 96.27593 340 SER B N 1
ATOM 4351 C CA . SER B 1 340 ? -0.64258 -18.94434 -24.12132 1.000 107.86295 340 SER B CA 1
ATOM 4352 C C . SER B 1 340 ? -1.35504 -19.40777 -25.38344 1.000 122.58091 340 SER B C 1
ATOM 4353 O O . SER B 1 340 ? -2.33923 -18.80194 -25.81631 1.000 127.02063 340 SER B O 1
ATOM 4356 N N . GLN B 1 341 ? -0.85329 -20.48453 -25.98702 1.000 122.78762 341 GLN B N 1
ATOM 4357 C CA . GLN B 1 341 ? -1.49921 -20.97819 -27.19595 1.000 130.39579 341 GLN B CA 1
ATOM 4358 C C . GLN B 1 341 ? -2.87743 -21.56625 -26.91814 1.000 132.45772 341 GLN B C 1
ATOM 4359 O O . GLN B 1 341 ? -3.68764 -21.66925 -27.84518 1.000 140.75025 341 GLN B O 1
ATOM 4362 N N . GLU B 1 342 ? -3.17376 -21.92379 -25.66687 1.000 126.43606 342 GLU B N 1
ATOM 4363 C CA . GLU B 1 342 ? -4.47552 -22.47258 -25.31361 1.000 127.82266 342 GLU B CA 1
ATOM 4364 C C . GLU B 1 342 ? -5.29720 -21.59195 -24.38561 1.000 132.54980 342 GLU B C 1
ATOM 4365 O O . GLU B 1 342 ? -6.52672 -21.69276 -24.40010 1.000 139.40376 342 GLU B O 1
ATOM 4368 N N . HIS B 1 343 ? -4.67348 -20.72656 -23.59117 1.000 118.64492 343 HIS B N 1
ATOM 4369 C CA . HIS B 1 343 ? -5.42153 -19.85254 -22.70202 1.000 123.00265 343 HIS B CA 1
ATOM 4370 C C . HIS B 1 343 ? -5.28506 -18.40533 -23.15271 1.000 103.08004 343 HIS B C 1
ATOM 4371 O O . HIS B 1 343 ? -4.26263 -17.99719 -23.71208 1.000 105.97156 343 HIS B O 1
ATOM 4378 N N . ARG B 1 344 ? -6.32737 -17.63069 -22.86698 1.000 108.41097 344 ARG B N 1
ATOM 4379 C CA . ARG B 1 344 ? -6.42339 -16.24362 -23.28920 1.000 106.46035 344 ARG B CA 1
ATOM 4380 C C . ARG B 1 344 ? -7.25387 -15.49431 -22.25895 1.000 103.35280 344 ARG B C 1
ATOM 4381 O O . ARG B 1 344 ? -7.85343 -16.09156 -21.36108 1.000 99.76376 344 ARG B O 1
ATOM 4384 N N . VAL B 1 345 ? -7.27602 -14.17227 -22.38749 1.000 89.71971 345 VAL B N 1
ATOM 4385 C CA . VAL B 1 345 ? -8.12400 -13.32117 -21.56459 1.000 90.90639 345 VAL B CA 1
ATOM 4386 C C . VAL B 1 345 ? -9.11183 -12.59314 -22.46594 1.000 100.13039 345 VAL B C 1
ATOM 4387 O O . VAL B 1 345 ? -8.75365 -12.13625 -23.55604 1.000 102.97996 345 VAL B O 1
ATOM 4391 N N . THR B 1 346 ? -10.36747 -12.52926 -22.02672 1.000 102.97958 346 THR B N 1
ATOM 4392 C CA . THR B 1 346 ? -11.44733 -11.89779 -22.77360 1.000 105.15240 346 THR B CA 1
ATOM 4393 C C . THR B 1 346 ? -12.02230 -10.76686 -21.92912 1.000 107.37209 346 THR B C 1
ATOM 4394 O O . THR B 1 346 ? -12.16332 -10.90419 -20.70976 1.000 109.65813 346 THR B O 1
ATOM 4398 N N . PHE B 1 347 ? -12.34583 -9.64721 -22.57489 1.000 98.31418 347 PHE B N 1
ATOM 4399 C CA . PHE B 1 347 ? -12.69830 -8.43727 -21.84410 1.000 105.12854 347 PHE B CA 1
ATOM 4400 C C . PHE B 1 347 ? -13.45105 -7.47864 -22.75498 1.000 118.93504 347 PHE B C 1
ATOM 4401 O O . PHE B 1 347 ? -13.41201 -7.59575 -23.98277 1.000 111.14096 347 PHE B O 1
ATOM 4409 N N . SER B 1 348 ? -14.12916 -6.52026 -22.12837 1.000 140.26544 348 SER B N 1
ATOM 4410 C CA . SER B 1 348 ? -14.74465 -5.39113 -22.80872 1.000 134.01276 348 SER B CA 1
ATOM 4411 C C . SER B 1 348 ? -13.98094 -4.11267 -22.48037 1.000 123.00063 348 SER B C 1
ATOM 4412 O O . SER B 1 348 ? -13.21459 -4.05235 -21.51469 1.000 130.03531 348 SER B O 1
ATOM 4415 N N . ILE B 1 349 ? -14.19783 -3.08091 -23.29533 1.000 128.54212 349 ILE B N 1
ATOM 4416 C CA . ILE B 1 349 ? -13.47309 -1.81526 -23.18015 1.000 126.75972 349 ILE B CA 1
ATOM 4417 C C . ILE B 1 349 ? -14.49514 -0.68457 -23.12491 1.000 133.30965 349 ILE B C 1
ATOM 4418 O O . ILE B 1 349 ? -15.07686 -0.31125 -24.15021 1.000 128.98794 349 ILE B O 1
ATOM 4423 N N . ASN B 1 350 ? -14.71486 -0.13588 -21.93054 1.000 132.11387 350 ASN B N 1
ATOM 4424 C CA . ASN B 1 350 ? -15.50931 1.07922 -21.75286 1.000 134.18215 350 ASN B CA 1
ATOM 4425 C C . ASN B 1 350 ? -14.62047 2.27072 -22.09239 1.000 136.22209 350 ASN B C 1
ATOM 4426 O O . ASN B 1 350 ? -13.75865 2.66487 -21.30273 1.000 130.52486 350 ASN B O 1
ATOM 4431 N N . ASN B 1 351 ? -14.82598 2.84965 -23.27730 1.000 143.14870 351 ASN B N 1
ATOM 4432 C CA . ASN B 1 351 ? -13.97610 3.95124 -23.71767 1.000 151.42868 351 ASN B CA 1
ATOM 4433 C C . ASN B 1 351 ? -14.30206 5.25951 -23.00465 1.000 152.78696 351 ASN B C 1
ATOM 4434 O O . ASN B 1 351 ? -13.41148 6.09697 -22.82196 1.000 146.98612 351 ASN B O 1
ATOM 4439 N N . THR B 1 352 ? -15.55697 5.46181 -22.59554 1.000 150.95513 352 THR B N 1
ATOM 4440 C CA . THR B 1 352 ? -15.93517 6.76182 -22.04671 1.000 149.84016 352 THR B CA 1
ATOM 4441 C C . THR B 1 352 ? -15.51338 6.91391 -20.58524 1.000 145.41687 352 THR B C 1
ATOM 4442 O O . THR B 1 352 ? -14.99853 7.96913 -20.19828 1.000 146.39555 352 THR B O 1
ATOM 4446 N N . ASP B 1 353 ? -15.72273 5.89040 -19.75902 1.000 143.88948 353 ASP B N 1
ATOM 4447 C CA . ASP B 1 353 ? -15.33135 5.93312 -18.35603 1.000 136.63509 353 ASP B CA 1
ATOM 4448 C C . ASP B 1 353 ? -13.93661 5.37110 -18.11978 1.000 128.58807 353 ASP B C 1
ATOM 4449 O O . ASP B 1 353 ? -13.46853 5.37753 -16.97579 1.000 124.65482 353 ASP B O 1
ATOM 4454 N N . GLN B 1 354 ? -13.27138 4.88812 -19.17222 1.000 126.39679 354 GLN B N 1
ATOM 4455 C CA . GLN B 1 354 ? -11.93003 4.31014 -19.07898 1.000 119.22793 354 GLN B CA 1
ATOM 4456 C C . GLN B 1 354 ? -11.90602 3.11801 -18.12105 1.000 114.90870 354 GLN B C 1
ATOM 4457 O O . GLN B 1 354 ? -11.09536 3.04880 -17.19604 1.000 108.80170 354 GLN B O 1
ATOM 4463 N N . ILE B 1 355 ? -12.79965 2.16057 -18.36670 1.000 115.23672 355 ILE B N 1
ATOM 4464 C CA . ILE B 1 355 ? -12.90724 0.93675 -17.57871 1.000 114.15443 355 ILE B CA 1
ATOM 4465 C C . ILE B 1 355 ? -12.70100 -0.24452 -18.51600 1.000 109.47057 355 ILE B C 1
ATOM 4466 O O . ILE B 1 355 ? -13.35924 -0.33577 -19.55887 1.000 118.27016 355 ILE B O 1
ATOM 4471 N N . MET B 1 356 ? -11.78845 -1.14049 -18.15427 1.000 102.08880 356 MET B N 1
ATOM 4472 C CA . MET B 1 356 ? -11.66914 -2.43426 -18.81380 1.000 100.02635 356 MET B CA 1
ATOM 4473 C C . MET B 1 356 ? -12.26687 -3.51108 -17.91499 1.000 104.55988 356 MET B C 1
ATOM 4474 O O . MET B 1 356 ? -11.80956 -3.70363 -16.78296 1.000 102.97771 356 MET B O 1
ATOM 4479 N N . GLU B 1 357 ? -13.28196 -4.20957 -18.41744 1.000 101.44021 357 GLU B N 1
ATOM 4480 C CA . GLU B 1 357 ? -13.98762 -5.23639 -17.65919 1.000 105.78994 357 GLU B CA 1
ATOM 4481 C C . GLU B 1 357 ? -13.62182 -6.61008 -18.20503 1.000 101.76817 357 GLU B C 1
ATOM 4482 O O . GLU B 1 357 ? -13.90773 -6.91455 -19.36735 1.000 106.29866 357 GLU B O 1
ATOM 4488 N N . ILE B 1 358 ? -13.00451 -7.43777 -17.36189 1.000 93.29812 358 ILE B N 1
ATOM 4489 C CA . ILE B 1 358 ? -12.60587 -8.77838 -17.77412 1.000 99.88301 358 ILE B CA 1
ATOM 4490 C C . ILE B 1 358 ? -13.83166 -9.67360 -17.86870 1.000 94.24491 358 ILE B C 1
ATOM 4491 O O . ILE B 1 358 ? -14.67954 -9.69353 -16.96680 1.000 95.69383 358 ILE B O 1
ATOM 4496 N N . GLN B 1 359 ? -13.93307 -10.41943 -18.96614 1.000 99.54055 359 GLN B N 1
ATOM 4497 C CA . GLN B 1 359 ? -15.01108 -11.38398 -19.12621 1.000 98.88291 359 GLN B CA 1
ATOM 4498 C C . GLN B 1 359 ? -14.59073 -12.81037 -18.80794 1.000 95.75895 359 GLN B C 1
ATOM 4499 O O . GLN B 1 359 ? -15.41853 -13.58630 -18.32996 1.000 103.25236 359 GLN B O 1
ATOM 4505 N N . SER B 1 360 ? -13.33386 -13.17792 -19.04412 1.000 99.95818 360 SER B N 1
ATOM 4506 C CA . SER B 1 360 ? -12.86276 -14.51025 -18.68283 1.000 99.08660 360 SER B CA 1
ATOM 4507 C C . SER B 1 360 ? -11.34593 -14.54686 -18.77350 1.000 107.35593 360 SER B C 1
ATOM 4508 O O . SER B 1 360 ? -10.72028 -13.68681 -19.39963 1.000 109.33699 360 SER B O 1
ATOM 4511 N N . VAL B 1 361 ? -10.76676 -15.55830 -18.13250 1.000 108.30767 361 VAL B N 1
ATOM 4512 C CA . VAL B 1 361 ? -9.35732 -15.89527 -18.29050 1.000 99.42550 361 VAL B CA 1
ATOM 4513 C C . VAL B 1 361 ? -9.24382 -17.41507 -18.28663 1.000 109.44174 361 VAL B C 1
ATOM 4514 O O . VAL B 1 361 ? -9.81629 -18.08524 -17.42018 1.000 112.34808 361 VAL B O 1
ATOM 4518 N N . GLY B 1 362 ? -8.49569 -17.95425 -19.24922 1.000 138.40681 362 GLY B N 1
ATOM 4519 C CA . GLY B 1 362 ? -8.39629 -19.38545 -19.47267 1.000 136.38271 362 GLY B CA 1
ATOM 4520 C C . GLY B 1 362 ? -8.60997 -19.82448 -20.91279 1.000 156.85357 362 GLY B C 1
ATOM 4521 O O . GLY B 1 362 ? -8.29839 -19.07314 -21.84041 1.000 164.12093 362 GLY B O 1
ATOM 4522 N N . THR B 1 363 ? -9.17557 -21.01513 -21.11258 1.000 150.75871 363 THR B N 1
ATOM 4523 C CA . THR B 1 363 ? -9.31778 -21.61626 -22.43691 1.000 146.94994 363 THR B CA 1
ATOM 4524 C C . THR B 1 363 ? -10.27578 -20.84633 -23.35101 1.000 139.70199 363 THR B C 1
ATOM 4525 O O . THR B 1 363 ? -11.01793 -19.94937 -22.93897 1.000 139.34640 363 THR B O 1
ATOM 4529 N N . HIS B 1 364 ? -10.22422 -21.23292 -24.62710 1.000 135.13602 364 HIS B N 1
ATOM 4530 C CA . HIS B 1 364 ? -10.92232 -20.61377 -25.74656 1.000 138.92961 364 HIS B CA 1
ATOM 4531 C C . HIS B 1 364 ? -10.95963 -21.62726 -26.88360 1.000 129.87710 364 HIS B C 1
ATOM 4532 O O . HIS B 1 364 ? -10.16696 -22.57209 -26.91542 1.000 131.42704 364 HIS B O 1
ATOM 4539 N N . TYR B 1 365 ? -11.89672 -21.43415 -27.80850 1.000 124.89719 365 TYR B N 1
ATOM 4540 C CA . TYR B 1 365 ? -12.00136 -22.31971 -28.97116 1.000 122.31224 365 TYR B CA 1
ATOM 4541 C C . TYR B 1 365 ? -10.81901 -22.12291 -29.91349 1.000 133.39275 365 TYR B C 1
ATOM 4542 O O . TYR B 1 365 ? -10.91674 -21.40749 -30.90917 1.000 136.92188 365 TYR B O 1
#

Organism: Xenorhabdus nematophila (NCBI:txid628)

B-factor: mean 82.69, std 32.67, range [27.81, 207.04]

Nearest PDB structures (foldseek):
  7xbj-assembly1_A  TM=1.003E+00  e=4.401E-49  Xenorhabdus nematophila ATCC 19061
  7xbj-assembly2_B  TM=9.823E-01  e=1.974E-36  Xenorhabdus nematophila ATCC 19061
  6n90-assembly1_B  TM=6.377E-01  e=2.037E-02  Agrobacterium tumefaciens
  2otr-assembly1_A  TM=7.702E-01  e=2.781E-01  Helicobacter pylori 26695
  4nrn-assembly1_A  TM=5.131E-01  e=9.125E-01  Helicobacter pylori 26695

Radius of gyration: 28.19 Å; Cα contacts (8 Å, |Δi|>4): 923; chains: 2; bounding box: 69×60×80 Å

Sequence (571 aa):
PVTTYQPVEKQIAGDIIRVLEFKYGIAYRAKKVIIAYALAVSGIHNVSQLPEDYYKNKDNTGRIYQEYMSNLLSALLGENGDQISKDMANDFTQNELEFGGQRLKNTWDIPDLENKLLEDYSDEDKLLALYFFASQELPMEANQQSNAANFFKVIDFLLILSAVTSLGKRIFSKNFYNGLETKSLENYIERKKLSKPFFRPPQSNWRVSLQKLRDNPSRNTFMKMDDAAKRKYSSFIKEVQKGNDPRAAAASGSNFEKLQGRDLYSIRLSQEHRVTFSINNTDQIMEIQSVGTHYQPVTVIQLTPDQPVEKQIAGDIIRVLEFKYGIAYRAKKVIIAYALAVSGIHNVSQLPEDYYKNKDNTGRIYQEYMSNLLSALLGENGDQISKDMANDFTQNNTWDIPDLENKLLEDYSDEDKLLALYFFASQELPAANFFKVIDFLLILSAVTSLGKRIFSKNFYNGLETLENYIEKKLSKPFFRPPNWRVSLQKLRDNPSRNTFMKMDDAAKRKYSSFIKEVQKGNDPRAAAASNFEKLQGRDLYSIRLSQEHRVTFSINNTDQIMEIQSVGTHY